Protein 9G18 (pdb70)

B-factor: mean 24.05, std 9.81, range [12.57, 71.11]

GO terms:
  GO:0044010 single-species biofilm formation (P, IDA)

Foldseek 3Di:
DEAEFWAPWKDFCQQFEAFEDAPLQDDPVQVVLLLVLCVLLVHAEYEYEAEVCQQAVDVVRGDCPSVLVVLVVSVVSVHAYEYEYAFDHQVFFPDPPPDPLRRLADGNDLLVVLQVLLVVCLSRVRHQEYEYYAQLLDCSNHPDFRDLVVLLVNLVSNLVSNCVNPVPGAYAYHAHEALQAHPVGDGSVVVNVVVVSVVSQHEYEYANEEQALQHNDPVPSCNLVSLQVSLVVCVVSPHPFYEHEEYFFFQFPDPDDPHDHQHLLRRLQRVVSNCLRVSSHRHSHYYYHHAEAHDPVDPRRSRGRHCAYSSSHGGLNSQLSSLVCVVQPRMWTTDGFADKDCPDPQKYWGWTAHPVRWIKIKMAGQVKAKIWRQPDAWKWKADSSVRDIHIFGDPGTTIGTHHNGIMIITGD

Secondary structure (DSSP, 8-state):
--EEE--SS-EEHHHHEEEEE-GGGS-HHHHHHHHHHHHHTT--EEEEEEEHHHHEEETTEE--HHHHHHHHHHHHTT-EEEEEEES--TTTB---TT-S-GGGS-BS-HHHHHHHHHHHHHH-TT--EEEE-S-TTSGGGS-SS--HHHHHHHHHHHHHHHHHH-TTS-EEEPPEEBTSB-TTS-BHHHHHHHTTGGGG-PBEEEE---SBTTBSBTTB--HHHHHHHHHHHHHHTT-S-EEE----------S-BSBPP-HHHHHHHHHHHHHHHHTTSS-SEEEES-SB---TTS-TGGGG--SB-TTSPBPHHHHHHHHHHHHH-SEEEEE-PPP-BSPPTT-EEEEEE-TTS-EEEEEE-TT-EEEEETT-SEEEEE-TTT--EEEEE-BTBEEEEE-SS-EEEEE-

Organism: Pseudomonas aeruginosa (strain ATCC 15692 / DSM 22644 / CIP 104116 / JCM 14847 / LMG 12228 / 1C / PRS 101 / PAO1) (NCBI:txid208964)

Sequence (412 aa):
EIQVLKAPRAVVWKDFLGVNAQFLWFSPERRYNKQIDRLQDLGLEWVRLDLHWDRLETAEDQYQLASSLDQLVKDLEARQLKSSVVFYLVGSARFITTAPFYSPFQDQYPPRRDPEVFARRMMAMMLSQRYPSVAAWQVWNEPNLIGFWRPKADPEGYAKKLLQASTIALRMVDPEKPVVSSAGMAFFSEMPDGRTMFDALGHLGVESLGTIATYHPYTQLPEGNYPWNLDFVSSHANQINRALRNAGVPAIWSTEWGWSAYKGPKELQDIIGVEGQADYVLLRRLALMSALDYDRIFLFTLSDLDQRASVRDRDYGLLDLDANPKPVYLALQRFLKVTGPKLRPADPPVTEDLPDGSFSIIGWTTREDGRNVWLFWSARGGNVRLLPKLKEATLHDPLSGKVTPLSSGSDGLEVPVKSSLQMLVWE

Nearest PDB structures (foldseek):
  4zn2-assembly4_D  TM=1.001E+00  e=1.963E-92  Pseudomonas aeruginosa PAO1
  8pej-assembly2_G  TM=5.293E-01  e=9.917E-10  Cellvibrio japonicus Ueda107
  7kmn-assembly1_A  TM=4.847E-01  e=3.561E-10  Xanthomonas citri pv. citri str. 306
  5jaw-assembly2_H-3  TM=5.103E-01  e=1.706E-09  Cellvibrio japonicus Ueda107
  6tbh-assembly5_E  TM=4.923E-01  e=1.119E-09  Cellvibrio japonicus Ueda107

Solvent-accessible surface area: 17163 Å² total; per-residue (Å²): 103,78,48,91,10,113,7,75,103,41,7,49,7,100,73,10,1,0,0,1,0,14,0,64,49,22,53,62,151,107,5,43,77,1,0,66,61,0,70,96,15,33,3,26,19,0,1,2,19,2,41,2,48,151,16,2,75,52,104,93,111,71,116,21,83,80,3,45,88,0,10,75,21,4,106,80,53,148,16,89,5,0,1,18,0,4,3,1,0,84,46,10,11,60,14,45,109,188,10,113,90,57,32,48,24,18,12,144,56,41,86,16,0,0,131,22,0,19,58,3,4,127,106,9,100,49,2,29,1,3,0,0,0,4,18,1,2,67,64,24,61,9,51,108,150,12,54,1,91,21,0,13,128,2,0,76,7,0,2,103,18,6,82,152,55,42,98,153,33,59,3,0,8,0,0,0,3,94,11,0,73,10,106,87,67,108,32,0,31,90,9,11,36,166,79,26,19,78,102,24,31,11,13,7,0,0,0,0,48,14,42,36,0,6,0,65,120,91,207,73,42,56,1,16,73,44,0,47,96,17,2,144,58,14,72,133,46,54,23,78,14,0,8,0,0,14,1,3,2,0,10,2,195,17,116,120,77,134,17,57,76,38,23,62,104,14,3,1,21,30,2,0,26,0,1,0,0,0,1,3,10,32,4,50,39,0,0,5,27,0,0,1,15,9,53,148,157,8,58,69,37,50,56,40,11,0,0,0,46,69,102,3,50,39,14,42,0,3,71,1,2,67,79,0,16,173,17,0,21,92,68,0,98,42,15,88,34,8,94,43,82,125,25,20,114,26,0,3,3,0,1,1,28,43,97,75,44,92,21,0,0,0,0,2,0,93,82,15,44,78,2,81,0,31,99,17,70,114,9,39,10,34,17,2,44,74,33,136,85,37,108,27,80,24,120,105,11,4,127,0,52,7,87,57,14,1,2,0,0,14,40,149

Radius of gyration: 22.0 Å; Cα contacts (8 Å, |Δi|>4): 954; chains: 1; bounding box: 44×43×74 Å

InterPro domains:
  IPR017853 Glycoside hydrolase superfamily [SSF51445] (43-358)
  IPR051923 Glycosyl Hydrolase Family 39 [PTHR12631] (12-401)

Structure (mmCIF, N/CA/C/O backbone):
data_9G18
#
_entry.id   9G18
#
_cell.length_a   97.604
_cell.length_b   97.604
_cell.length_c   119.852
_cell.angle_alpha   90
_cell.angle_beta   90
_cell.angle_gamma   120
#
_symmetry.space_group_name_H-M   'P 65'
#
loop_
_entity.id
_entity.type
_entity.pdbx_description
1 polymer PslG
2 branched alpha-D-mannopyranose-(1-2)-beta-D-mannopyranose-(1-3)-beta-D-mannopyranose-(1-3)-alpha-L-rhamnopyranose-(1-3)-1-DEOXYNOJIRIMYCIN
3 non-polymer GLYCEROL
4 non-polymer 'CHLORIDE ION'
5 water water
#
loop_
_atom_site.group_PDB
_atom_site.id
_atom_site.type_symbol
_atom_site.label_atom_id
_atom_site.label_alt_id
_atom_site.label_comp_id
_atom_site.label_asym_id
_atom_site.label_entity_id
_atom_site.label_seq_id
_atom_site.pdbx_PDB_ins_code
_atom_site.Cartn_x
_atom_site.Cartn_y
_atom_site.Cartn_z
_atom_site.occupancy
_atom_site.B_iso_or_equiv
_atom_site.auth_seq_id
_atom_site.auth_comp_id
_atom_site.auth_asym_id
_atom_site.auth_atom_id
_atom_site.pdbx_PDB_model_num
ATOM 1 N N . GLU A 1 5 ? 3.28 26.497 -10.262 1 49.643 31 GLU A N 1
ATOM 2 C CA . GLU A 1 5 ? 2.493 25.833 -9.168 1 39.685 31 GLU A CA 1
ATOM 3 C C . GLU A 1 5 ? 1.04 26.317 -9.152 1 35.952 31 GLU A C 1
ATOM 4 O O . GLU A 1 5 ? 0.685 27.26 -8.421 1 42.245 31 GLU A O 1
ATOM 6 N N . ILE A 1 6 ? 0.147 25.613 -9.855 1 24.525 32 ILE A N 1
ATOM 7 C CA . ILE A 1 6 ? -1.233 26.103 -9.989 1 21.278 32 ILE A CA 1
ATOM 8 C C . ILE A 1 6 ? -2.07 25.566 -8.832 1 20.214 32 ILE A C 1
ATOM 9 O O . ILE A 1 6 ? -1.92 24.391 -8.458 1 22.767 32 ILE A O 1
ATOM 14 N N . GLN A 1 7 ? -2.935 26.424 -8.262 1 18.59 33 GLN A N 1
ATOM 15 C CA . GLN A 1 7 ? -3.777 25.994 -7.147 1 17.726 33 GLN A CA 1
ATOM 16 C C . GLN A 1 7 ? -5.216 25.947 -7.661 1 18.731 33 GLN A C 1
ATOM 17 O O . GLN A 1 7 ? -5.798 26.988 -7.978 1 19.188 33 GLN A O 1
ATOM 23 N N . VAL A 1 8 ? -5.779 24.746 -7.79 1 18.156 34 VAL A N 1
ATOM 24 C CA . VAL A 1 8 ? -7.172 24.536 -8.199 1 16.612 34 VAL A CA 1
ATOM 25 C C . VAL A 1 8 ? -7.962 24.264 -6.92 1 16.502 34 VAL A C 1
ATOM 26 O O . VAL A 1 8 ? -7.511 23.456 -6.098 1 18.021 34 VAL A O 1
ATOM 30 N N . LEU A 1 9 ? -9.113 24.945 -6.748 1 16.501 35 LEU A N 1
ATOM 31 C CA . LEU A 1 9 ? -9.992 24.665 -5.609 1 15.474 35 LEU A CA 1
ATOM 32 C C . LEU A 1 9 ? -11.341 24.213 -6.13 1 17.063 35 LEU A C 1
ATOM 33 O O . LEU A 1 9 ? -11.812 24.745 -7.126 1 17.864 35 LEU A O 1
ATOM 38 N N . LYS A 1 10 ? -11.95 23.258 -5.448 1 17.346 36 LYS A N 1
ATOM 39 C CA . LYS A 1 10 ? -13.335 22.895 -5.695 1 16.223 36 LYS A CA 1
ATOM 40 C C . LYS A 1 10 ? -14.017 22.847 -4.322 1 15.407 36 LYS A C 1
ATOM 41 O O . LYS A 1 10 ? -13.539 22.136 -3.427 1 18.513 36 LYS A O 1
ATOM 47 N N . ALA A 1 11 ? -15.127 23.586 -4.174 1 14.966 37 ALA A N 1
ATOM 48 C CA . ALA A 1 11 ? -15.757 23.683 -2.858 1 14.497 37 ALA A CA 1
ATOM 49 C C . ALA A 1 11 ? -16.362 22.32 -2.487 1 16.051 37 ALA A C 1
ATOM 50 O O . ALA A 1 11 ? -16.751 21.486 -3.355 1 16.17 37 ALA A O 1
ATOM 52 N N . PRO A 1 12 ? -16.478 22.066 -1.158 1 15.739 38 PRO A N 1
ATOM 53 C CA . PRO A 1 12 ? -17.066 20.806 -0.695 1 15.799 38 PRO A CA 1
ATOM 54 C C . PRO A 1 12 ? -18.575 20.727 -0.823 1 16.572 38 PRO A C 1
ATOM 55 O O . PRO A 1 12 ? -19.143 19.637 -0.635 1 18.267 38 PRO A O 1
ATOM 59 N N . ARG A 1 13 ? -19.225 21.878 -1.033 1 14.971 39 ARG A N 1
ATOM 60 C CA . ARG A 1 13 ? -20.695 21.929 -1.02 1 15.183 39 ARG A CA 1
ATOM 61 C C . ARG A 1 13 ? -21.113 23.244 -1.69 1 14.782 39 ARG A C 1
ATOM 62 O O . ARG A 1 13 ? -20.288 24.144 -1.948 1 15.847 39 ARG A O 1
ATOM 70 N N . ALA A 1 14 ? -22.416 23.366 -1.928 1 15.112 40 ALA A N 1
ATOM 71 C CA . ALA A 1 14 ? -22.934 24.591 -2.523 1 15.621 40 ALA A CA 1
ATOM 72 C C . ALA A 1 14 ? -22.805 25.742 -1.515 1 15.246 40 ALA A C 1
ATOM 73 O O . ALA A 1 14 ? -22.909 25.522 -0.298 1 16.209 40 ALA A O 1
ATOM 75 N N . VAL A 1 15 ? -22.668 26.954 -2.05 1 14.654 41 VAL A N 1
ATOM 76 C CA . VAL A 1 15 ? -22.612 28.188 -1.267 1 14.323 41 VAL A CA 1
ATOM 77 C C . VAL A 1 15 ? -23.786 29.072 -1.637 1 15.998 41 VAL A C 1
ATOM 78 O O . VAL A 1 15 ? -23.985 29.375 -2.813 1 16.896 41 VAL A O 1
ATOM 82 N N . VAL A 1 16 ? -24.574 29.433 -0.622 1 15.351 42 VAL A N 1
ATOM 83 C CA . VAL A 1 16 ? -25.671 30.387 -0.778 1 15.654 42 VAL A CA 1
ATOM 84 C C . VAL A 1 16 ? -25.192 31.652 -0.076 1 15.78 42 VAL A C 1
ATOM 85 O O . VAL A 1 16 ? -24.992 31.615 1.174 1 16.126 42 VAL A O 1
ATOM 89 N N . TRP A 1 17 ? -24.91 32.718 -0.841 1 15.291 43 TRP A N 1
ATOM 90 C CA . TRP A 1 17 ? -24.246 33.865 -0.215 1 14.824 43 TRP A CA 1
ATOM 91 C C . TRP A 1 17 ? -24.967 34.396 1.029 1 15.511 43 TRP A C 1
ATOM 92 O O . TRP A 1 17 ? -24.319 34.793 2.022 1 15.722 43 TRP A O 1
ATOM 103 N N . LYS A 1 18 ? -26.304 34.427 0.961 1 15.019 44 LYS A N 1
ATOM 104 C CA . LYS A 1 18 ? -27.068 35.019 2.071 1 15.432 44 LYS A CA 1
ATOM 105 C C . LYS A 1 18 ? -26.799 34.215 3.36 1 16.595 44 LYS A C 1
ATOM 106 O O . LYS A 1 18 ? -26.836 34.788 4.47 1 18.341 44 LYS A O 1
ATOM 112 N N . ASP A 1 19 ? -26.561 32.886 3.222 1 15.761 45 ASP A N 1
ATOM 113 C CA . ASP A 1 19 ? -26.283 32.038 4.373 1 15.741 45 ASP A CA 1
ATOM 114 C C . ASP A 1 19 ? -24.815 32.016 4.754 1 16.239 45 ASP A C 1
ATOM 115 O O . ASP A 1 19 ? -24.492 31.822 5.942 1 17.701 45 ASP A O 1
ATOM 120 N N . PHE A 1 20 ? -23.922 32.223 3.77 1 15.692 46 PHE A N 1
ATOM 121 C CA . PHE A 1 20 ? -22.505 31.933 3.971 1 15.414 46 PHE A CA 1
ATOM 122 C C . PHE A 1 20 ? -21.676 33.18 4.298 1 15.363 46 PHE A C 1
ATOM 123 O O . PHE A 1 20 ? -20.698 33.064 5.057 1 15.699 46 PHE A O 1
ATOM 131 N N . LEU A 1 21 ? -21.973 34.328 3.663 1 15.606 47 LEU A N 1
ATOM 132 C CA . LEU A 1 21 ? -21.088 35.493 3.727 1 15.355 47 LEU A CA 1
ATOM 133 C C . LEU A 1 21 ? -21.763 36.561 4.58 1 16.204 47 LEU A C 1
ATOM 134 O O . LEU A 1 21 ? -22.755 37.157 4.16 1 16.495 47 LEU A O 1
ATOM 139 N N . GLY A 1 22 ? -21.264 36.733 5.822 1 14.82 48 GLY A N 1
ATOM 140 C CA . GLY A 1 22 ? -21.716 37.832 6.67 1 15.471 48 GLY A CA 1
ATOM 141 C C . GLY A 1 22 ? -20.668 38.953 6.697 1 15.87 48 GLY A C 1
ATOM 142 O O . GLY A 1 22 ? -19.599 38.873 6.08 1 14.969 48 GLY A O 1
ATOM 143 N N . VAL A 1 23 ? -20.975 40.008 7.471 1 14.613 49 VAL A N 1
ATOM 144 C CA . VAL A 1 23 ? -20.017 41.09 7.664 1 14.744 49 VAL A CA 1
ATOM 145 C C . VAL A 1 23 ? -19.944 41.375 9.168 1 16.168 49 VAL A C 1
ATOM 146 O O . VAL A 1 23 ? -20.944 41.26 9.887 1 17.206 49 VAL A O 1
ATOM 150 N N . ASN A 1 24 ? -18.745 41.755 9.625 1 15.141 50 ASN A N 1
ATOM 151 C CA . ASN A 1 24 ? -18.633 42.38 10.935 1 14.346 50 ASN A CA 1
ATOM 152 C C . ASN A 1 24 ? -19.295 43.761 10.861 1 16.949 50 ASN A C 1
ATOM 153 O O . ASN A 1 24 ? -19.421 44.371 9.771 1 16.556 50 ASN A O 1
ATOM 158 N N . ALA A 1 25 ? -19.74 44.25 12.031 1 17.299 51 ALA A N 1
ATOM 159 C CA . ALA A 1 25 ? -20.409 45.546 12.086 1 17.435 51 ALA A CA 1
ATOM 160 C C . ALA A 1 25 ? -20.16 46.193 13.43 1 20.406 51 ALA A C 1
ATOM 161 O O . ALA A 1 25 ? -20.113 45.485 14.459 1 25.957 51 ALA A O 1
ATOM 163 N N . GLN A 1 26 ? -20.027 47.522 13.412 1 17.298 52 GLN A N 1
ATOM 164 C CA . GLN A 1 26 ? -19.749 48.274 14.638 1 18.065 52 GLN A CA 1
ATOM 165 C C . GLN A 1 26 ? -20.906 49.247 14.877 1 18.557 52 GLN A C 1
ATOM 166 O O . GLN A 1 26 ? -20.717 50.459 15.075 1 20.345 52 GLN A O 1
ATOM 172 N N . PHE A 1 27 ? -22.136 48.731 14.796 1 19.842 53 PHE A N 1
ATOM 173 C CA . PHE A 1 27 ? -23.3 49.624 14.779 1 19.262 53 PHE A CA 1
ATOM 174 C C . PHE A 1 27 ? -23.409 50.483 16.038 1 21.781 53 PHE A C 1
ATOM 175 O O . PHE A 1 27 ? -23.908 51.593 15.916 1 23.825 53 PHE A O 1
ATOM 183 N N . LEU A 1 28 ? -22.921 50.021 17.189 1 21.495 54 LEU A N 1
ATOM 184 C CA . LEU A 1 28 ? -23.005 50.831 18.419 1 24.718 54 LEU A CA 1
ATOM 185 C C . LEU A 1 28 ? -22.113 52.077 18.346 1 24.071 54 LEU A C 1
ATOM 186 O O . LEU A 1 28 ? -22.197 52.966 19.224 1 26.758 54 LEU A O 1
ATOM 191 N N . TRP A 1 29 ? -21.232 52.169 17.338 1 22.534 55 TRP A N 1
ATOM 192 C CA . TRP A 1 29 ? -20.44 53.377 17.161 1 23.269 55 TRP A CA 1
ATOM 193 C C . TRP A 1 29 ? -21.231 54.461 16.447 1 24.892 55 TRP A C 1
ATOM 194 O O . TRP A 1 29 ? -20.677 55.541 16.206 1 25.872 55 TRP A O 1
ATOM 205 N N . PHE A 1 30 ? -22.46 54.152 15.991 1 25.207 56 PHE A N 1
ATOM 206 C CA . PHE A 1 30 ? -23.142 55.06 15.066 1 23.625 56 PHE A CA 1
ATOM 207 C C . PHE A 1 30 ? -24.565 55.335 15.553 1 23.263 56 PHE A C 1
ATOM 208 O O . PHE A 1 30 ? -25.146 54.515 16.264 1 24.13 56 PHE A O 1
ATOM 216 N N . SER A 1 31 ? -25.139 56.475 15.106 1 24.684 57 SER A N 1
ATOM 217 C CA . SER A 1 31 ? -26.559 56.734 15.31 1 25.653 57 SER A CA 1
ATOM 218 C C . SER A 1 31 ? -27.395 55.691 14.57 1 25.079 57 SER A C 1
ATOM 219 O O . SER A 1 31 ? -26.939 55.141 13.55 1 25.035 57 SER A O 1
ATOM 222 N N . PRO A 1 32 ? -28.633 55.4 15.029 1 24.87 58 PRO A N 1
ATOM 223 C CA . PRO A 1 32 ? -29.552 54.542 14.269 1 25.196 58 PRO A CA 1
ATOM 224 C C . PRO A 1 32 ? -29.752 55.01 12.83 1 23.96 58 PRO A C 1
ATOM 225 O O . PRO A 1 32 ? -29.813 54.189 11.914 1 24.757 58 PRO A O 1
ATOM 229 N N . GLU A 1 33 ? -29.844 56.32 12.614 1 26.006 59 GLU A N 1
ATOM 230 C CA . GLU A 1 33 ? -29.999 56.763 11.234 1 25.198 59 GLU A CA 1
ATOM 231 C C . GLU A 1 33 ? -28.834 56.243 10.383 1 27.251 59 GLU A C 1
ATOM 232 O O . GLU A 1 33 ? -29.03 55.719 9.258 1 27.11 59 GLU A O 1
ATOM 238 N N A ARG A 1 34 ? -27.618 56.385 10.916 0.5 24.294 60 ARG A N 1
ATOM 239 N N B ARG A 1 34 ? -27.608 56.39 10.902 0.5 25.703 60 ARG A N 1
ATOM 240 C CA A ARG A 1 34 ? -26.436 56.005 10.154 0.5 23.84 60 ARG A CA 1
ATOM 241 C CA B ARG A 1 34 ? -26.428 56.006 10.131 0.5 25.687 60 ARG A CA 1
ATOM 242 C C A ARG A 1 34 ? -26.358 54.49 9.997 0.5 23.423 60 ARG A C 1
ATOM 243 C C B ARG A 1 34 ? -26.358 54.488 9.991 0.5 24.348 60 ARG A C 1
ATOM 244 O O A ARG A 1 34 ? -26.054 54.005 8.907 0.5 23.173 60 ARG A O 1
ATOM 245 O O B ARG A 1 34 ? -26.064 53.997 8.902 0.5 23.877 60 ARG A O 1
ATOM 260 N N . TYR A 1 35 ? -26.586 53.736 11.084 1 22.08 61 TYR A N 1
ATOM 261 C CA . TYR A 1 35 ? -26.456 52.283 10.965 1 21.233 61 TYR A CA 1
ATOM 262 C C . TYR A 1 35 ? -27.58 51.696 10.104 1 21.121 61 TYR A C 1
ATOM 263 O O . TYR A 1 35 ? -27.379 50.684 9.43 1 22.121 61 TYR A O 1
ATOM 272 N N . ASN A 1 36 ? -28.765 52.321 10.091 1 20.973 62 ASN A N 1
ATOM 273 C CA . ASN A 1 36 ? -29.804 51.812 9.195 1 22.129 62 ASN A CA 1
ATOM 274 C C . ASN A 1 36 ? -29.395 52 7.735 1 20.618 62 ASN A C 1
ATOM 275 O O . ASN A 1 36 ? -29.792 51.175 6.893 1 22.313 62 ASN A O 1
ATOM 280 N N . LYS A 1 37 ? -28.643 53.07 7.442 1 21.17 63 LYS A N 1
ATOM 281 C CA . LYS A 1 37 ? -28.168 53.246 6.072 1 21.806 63 LYS A CA 1
ATOM 282 C C . LYS A 1 37 ? -27.112 52.199 5.731 1 21.823 63 LYS A C 1
ATOM 283 O O . LYS A 1 37 ? -27.113 51.647 4.629 1 21.8 63 LYS A O 1
ATOM 289 N N . GLN A 1 38 ? -26.263 51.844 6.696 1 21.433 64 GLN A N 1
ATOM 290 C CA . GLN A 1 38 ? -25.308 50.751 6.476 1 20.296 64 GLN A CA 1
ATOM 291 C C . GLN A 1 38 ? -26.064 49.459 6.182 1 20.638 64 GLN A C 1
ATOM 292 O O . GLN A 1 38 ? -25.65 48.676 5.319 1 20.044 64 GLN A O 1
ATOM 298 N N . ILE A 1 39 ? -27.155 49.216 6.924 1 20.359 65 ILE A N 1
ATOM 299 C CA . ILE A 1 39 ? -27.921 47.989 6.72 1 19.252 65 ILE A CA 1
ATOM 300 C C . ILE A 1 39 ? -28.566 48.004 5.33 1 21.47 65 ILE A C 1
ATOM 301 O O . ILE A 1 39 ? -28.633 46.947 4.677 1 20.148 65 ILE A O 1
ATOM 306 N N . ASP A 1 40 ? -29.073 49.169 4.885 1 20.116 66 ASP A N 1
ATOM 307 C CA . ASP A 1 40 ? -29.6 49.235 3.515 1 21.03 66 ASP A CA 1
ATOM 308 C C . ASP A 1 40 ? -28.552 48.723 2.523 1 21.081 66 ASP A C 1
ATOM 309 O O . ASP A 1 40 ? -28.845 47.949 1.613 1 20.472 66 ASP A O 1
ATOM 314 N N . ARG A 1 41 ? -27.316 49.202 2.66 1 19.558 67 ARG A N 1
ATOM 315 C CA . ARG A 1 41 ? -26.261 48.803 1.726 1 20.314 67 ARG A CA 1
ATOM 316 C C . ARG A 1 41 ? -25.954 47.309 1.86 1 19.095 67 ARG A C 1
ATOM 317 O O . ARG A 1 41 ? -25.646 46.661 0.851 1 18.575 67 ARG A O 1
ATOM 325 N N . LEU A 1 42 ? -25.999 46.76 3.091 1 17.504 68 LEU A N 1
ATOM 326 C CA . LEU A 1 42 ? -25.754 45.324 3.237 1 17.652 68 LEU A CA 1
ATOM 327 C C . LEU A 1 42 ? -26.853 44.521 2.536 1 18.067 68 LEU A C 1
ATOM 328 O O . LEU A 1 42 ? -26.594 43.523 1.848 1 19.006 68 LEU A O 1
ATOM 333 N N . GLN A 1 43 ? -28.122 44.908 2.75 1 17.929 69 GLN A N 1
ATOM 334 C CA . GLN A 1 43 ? -29.229 44.186 2.116 1 19.133 69 GLN A CA 1
ATOM 335 C C . GLN A 1 43 ? -29.177 44.259 0.579 1 19.054 69 GLN A C 1
ATOM 336 O O . GLN A 1 43 ? -29.585 43.294 -0.107 1 21.074 69 GLN A O 1
ATOM 342 N N . ASP A 1 44 ? -28.67 45.369 0.062 1 19.35 70 ASP A N 1
ATOM 343 C CA . ASP A 1 44 ? -28.534 45.527 -1.387 1 18.99 70 ASP A CA 1
ATOM 344 C C . ASP A 1 44 ? -27.569 44.495 -1.982 1 20.74 70 ASP A C 1
ATOM 345 O O . ASP A 1 44 ? -27.69 44.196 -3.17 1 22.778 70 ASP A O 1
ATOM 350 N N . LEU A 1 45 ? -26.652 43.93 -1.17 1 19.386 71 LEU A N 1
ATOM 351 C CA . LEU A 1 45 ? -25.738 42.857 -1.563 1 17.658 71 LEU A CA 1
ATOM 352 C C . LEU A 1 45 ? -26.409 41.488 -1.471 1 18.288 71 LEU A C 1
ATOM 353 O O . LEU A 1 45 ? -25.789 40.482 -1.858 1 20.488 71 LEU A O 1
ATOM 358 N N . GLY A 1 46 ? -27.611 41.403 -0.876 1 17.799 72 GLY A N 1
ATOM 359 C CA . GLY A 1 46 ? -28.265 40.102 -0.711 1 18.792 72 GLY A CA 1
ATOM 360 C C . GLY A 1 46 ? -27.745 39.35 0.51 1 16.83 72 GLY A C 1
ATOM 361 O O . GLY A 1 46 ? -27.911 38.124 0.579 1 18.407 72 GLY A O 1
ATOM 362 N N . LEU A 1 47 ? -27.174 40.097 1.488 1 16.695 73 LEU A N 1
ATOM 363 C CA . LEU A 1 47 ? -26.585 39.473 2.672 1 16.294 73 LEU A CA 1
ATOM 364 C C . LEU A 1 47 ? -27.41 39.839 3.898 1 16.845 73 LEU A C 1
ATOM 365 O O . LEU A 1 47 ? -28.16 40.824 3.884 1 18.599 73 LEU A O 1
ATOM 370 N N . GLU A 1 48 ? -27.269 39.037 4.96 1 16.596 74 GLU A N 1
ATOM 371 C CA . GLU A 1 48 ? -28.091 39.278 6.156 1 17.672 74 GLU A CA 1
ATOM 372 C C . GLU A 1 48 ? -27.367 38.944 7.458 1 17.979 74 GLU A C 1
ATOM 373 O O . GLU A 1 48 ? -27.879 39.308 8.513 1 18.416 74 GLU A O 1
ATOM 379 N N . TRP A 1 49 ? -26.182 38.294 7.428 1 16.65 75 TRP A N 1
ATOM 380 C CA . TRP A 1 49 ? -25.501 37.945 8.68 1 15.858 75 TRP A CA 1
ATOM 381 C C . TRP A 1 49 ? -24.559 39.07 9.113 1 16.24 75 TRP A C 1
ATOM 382 O O . TRP A 1 49 ? -23.784 39.605 8.316 1 16.69 75 TRP A O 1
ATOM 393 N N . VAL A 1 50 ? -24.621 39.428 10.421 1 16.22 76 VAL A N 1
ATOM 394 C CA . VAL A 1 50 ? -23.722 40.434 10.995 1 15.29 76 VAL A CA 1
ATOM 395 C C . VAL A 1 50 ? -23.114 39.886 12.28 1 15.512 76 VAL A C 1
ATOM 396 O O . VAL A 1 50 ? -23.746 39.116 13.014 1 16.293 76 VAL A O 1
ATOM 400 N N . ARG A 1 51 ? -21.859 40.312 12.527 1 15.61 77 ARG A N 1
ATOM 401 C CA . ARG A 1 51 ? -21.188 39.996 13.787 1 14.975 77 ARG A CA 1
ATOM 402 C C . ARG A 1 51 ? -20.819 41.301 14.466 1 15.078 77 ARG A C 1
ATOM 403 O O . ARG A 1 51 ? -20.199 42.17 13.834 1 15.909 77 ARG A O 1
ATOM 411 N N . LEU A 1 52 ? -21.21 41.403 15.755 1 15.503 78 LEU A N 1
ATOM 412 C CA . LEU A 1 52 ? -21.07 42.665 16.492 1 15.698 78 LEU A CA 1
ATOM 413 C C . LEU A 1 52 ? -20.239 42.441 17.754 1 15.79 78 LEU A C 1
ATOM 414 O O . LEU A 1 52 ? -20.396 41.427 18.436 1 16.918 78 LEU A O 1
ATOM 419 N N . ASP A 1 53 ? -19.395 43.452 18.046 1 16.705 79 ASP A N 1
ATOM 420 C CA . ASP A 1 53 ? -18.569 43.388 19.255 1 17.547 79 ASP A CA 1
ATOM 421 C C . ASP A 1 53 ? -19.251 44.068 20.442 1 17.32 79 ASP A C 1
ATOM 422 O O . ASP A 1 53 ? -19.754 45.187 20.332 1 19.298 79 ASP A O 1
ATOM 427 N N . LEU A 1 54 ? -19.196 43.406 21.613 1 15.894 80 LEU A N 1
ATOM 428 C CA . LEU A 1 54 ? -19.609 44.007 22.89 1 16.474 80 LEU A CA 1
ATOM 429 C C . LEU A 1 54 ? -18.43 43.951 23.866 1 17.533 80 LEU A C 1
ATOM 430 O O . LEU A 1 54 ? -17.673 42.965 23.921 1 16.76 80 LEU A O 1
ATOM 435 N N . HIS A 1 55 ? -18.243 45.065 24.575 1 17.554 81 HIS A N 1
ATOM 436 C CA . HIS A 1 55 ? -17.137 45.2 25.519 1 17.513 81 HIS A CA 1
ATOM 437 C C . HIS A 1 55 ? -17.751 45.283 26.912 1 17.816 81 HIS A C 1
ATOM 438 O O . HIS A 1 55 ? -18.474 46.245 27.181 1 18.103 81 HIS A O 1
ATOM 445 N N . TRP A 1 56 ? -17.465 44.283 27.756 1 16.52 82 TRP A N 1
ATOM 446 C CA . TRP A 1 56 ? -18.095 44.213 29.078 1 18.09 82 TRP A CA 1
ATOM 447 C C . TRP A 1 56 ? -17.915 45.518 29.874 1 18.48 82 TRP A C 1
ATOM 448 O O . TRP A 1 56 ? -18.884 45.975 30.512 1 19.439 82 TRP A O 1
ATOM 459 N N . ASP A 1 57 ? -16.73 46.162 29.791 1 19.43 83 ASP A N 1
ATOM 460 C CA . ASP A 1 57 ? -16.485 47.345 30.622 1 18.728 83 ASP A CA 1
ATOM 461 C C . ASP A 1 57 ? -17.264 48.561 30.124 1 19.906 83 ASP A C 1
ATOM 462 O O . ASP A 1 57 ? -17.279 49.598 30.805 1 22.594 83 ASP A O 1
ATOM 467 N N . ARG A 1 58 ? -17.903 48.455 28.951 1 18.875 84 ARG A N 1
ATOM 468 C CA . ARG A 1 58 ? -18.789 49.515 28.456 1 18.581 84 ARG A CA 1
ATOM 469 C C . ARG A 1 58 ? -20.254 49.225 28.824 1 19.85 84 ARG A C 1
ATOM 470 O O . ARG A 1 58 ? -21.048 50.162 28.939 1 22.991 84 ARG A O 1
ATOM 478 N N . LEU A 1 59 ? -20.614 47.938 28.923 1 17.933 85 LEU A N 1
ATOM 479 C CA . LEU A 1 59 ? -21.966 47.473 29.239 1 18.224 85 LEU A CA 1
ATOM 480 C C . LEU A 1 59 ? -22.262 47.543 30.73 1 17.929 85 LEU A C 1
ATOM 481 O O . LEU A 1 59 ? -23.412 47.831 31.124 1 19.918 85 LEU A O 1
ATOM 486 N N . GLU A 1 60 ? -21.255 47.218 31.551 1 18.137 86 GLU A N 1
ATOM 487 C CA . GLU A 1 60 ? -21.444 47.168 33.003 1 16.597 86 GLU A CA 1
ATOM 488 C C . GLU A 1 60 ? -20.337 48.04 33.578 1 18.127 86 GLU A C 1
ATOM 489 O O . GLU A 1 60 ? -19.172 47.641 33.592 1 18.327 86 GLU A O 1
ATOM 495 N N . THR A 1 61 ? -20.715 49.256 33.973 1 18.97 87 THR A N 1
ATOM 496 C CA . THR A 1 61 ? -19.743 50.29 34.298 1 20.576 87 THR A CA 1
ATOM 497 C C . THR A 1 61 ? -19.351 50.296 35.769 1 21.647 87 THR A C 1
ATOM 498 O O . THR A 1 61 ? -18.407 51.022 36.165 1 23.132 87 THR A O 1
ATOM 502 N N . ALA A 1 62 ? -20.151 49.593 36.572 1 20.378 88 ALA A N 1
ATOM 503 C CA . ALA A 1 62 ? -19.838 49.286 37.96 1 20.123 88 ALA A CA 1
ATOM 504 C C . ALA A 1 62 ? -20.591 47.994 38.26 1 19.267 88 ALA A C 1
ATOM 505 O O . ALA A 1 62 ? -21.454 47.603 37.465 1 19.473 88 ALA A O 1
ATOM 507 N N . GLU A 1 63 ? -20.252 47.306 39.355 1 20.085 89 GLU A N 1
ATOM 508 C CA . GLU A 1 63 ? -20.889 46.009 39.603 1 19.789 89 GLU A CA 1
ATOM 509 C C . GLU A 1 63 ? -22.418 46.162 39.611 1 20.451 89 GLU A C 1
ATOM 510 O O . GLU A 1 63 ? -22.956 46.959 40.392 1 21.348 89 GLU A O 1
ATOM 516 N N . ASP A 1 64 ? -23.111 45.355 38.766 1 18.754 90 ASP A N 1
ATOM 517 C CA . ASP A 1 64 ? -24.568 45.369 38.635 1 17.922 90 ASP A CA 1
ATOM 518 C C . ASP A 1 64 ? -25.152 46.691 38.159 1 20.093 90 ASP A C 1
ATOM 519 O O . ASP A 1 64 ? -26.371 46.891 38.318 1 23.844 90 ASP A O 1
ATOM 524 N N . GLN A 1 65 ? -24.331 47.557 37.535 1 17.441 91 GLN A N 1
ATOM 525 C CA . GLN A 1 65 ? -24.825 48.836 37.028 1 16.866 91 GLN A CA 1
ATOM 526 C C . GLN A 1 65 ? -24.53 48.873 35.525 1 18.467 91 GLN A C 1
ATOM 527 O O . GLN A 1 65 ? -23.372 48.791 35.127 1 18.701 91 GLN A O 1
ATOM 533 N N . TYR A 1 66 ? -25.576 48.955 34.706 1 17.367 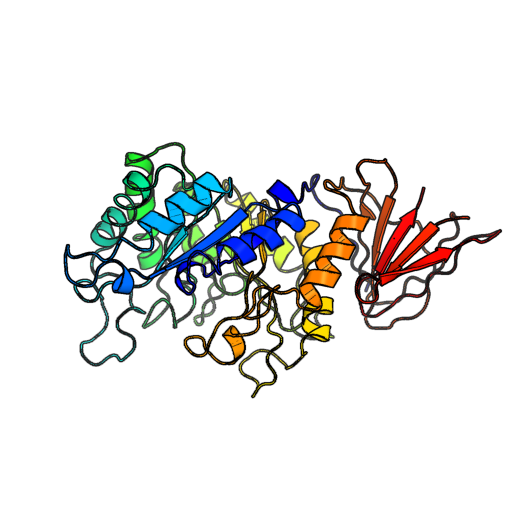92 TYR A N 1
ATOM 534 C CA . TYR A 1 66 ? -25.443 48.724 33.263 1 16.834 92 TYR A CA 1
ATOM 535 C C . TYR A 1 66 ? -25.856 49.916 32.417 1 17.514 92 TYR A C 1
ATOM 536 O O . TYR A 1 66 ? -26.53 50.847 32.893 1 19.252 92 TYR A O 1
ATOM 545 N N . GLN A 1 67 ? -25.363 49.894 31.163 1 18.572 93 GLN A N 1
ATOM 546 C CA . GLN A 1 67 ? -25.671 50.897 30.148 1 18.597 93 GLN A CA 1
ATOM 547 C C . GLN A 1 67 ? -26.198 50.107 28.958 1 19.36 93 GLN A C 1
ATOM 548 O O . GLN A 1 67 ? -25.417 49.748 28.068 1 21.883 93 GLN A O 1
ATOM 554 N N . LEU A 1 68 ? -27.514 49.821 28.944 1 18.402 94 LEU A N 1
ATOM 555 C CA . LEU A 1 68 ? -28.089 48.923 27.951 1 19.624 94 LEU A CA 1
ATOM 556 C C . LEU A 1 68 ? -28.975 49.633 26.932 1 21.176 94 LEU A C 1
ATOM 557 O O . LEU A 1 68 ? -29.438 48.961 26.005 1 21.807 94 LEU A O 1
ATOM 562 N N . ALA A 1 69 ? -29.262 50.93 27.082 1 21.092 95 ALA A N 1
ATOM 563 C CA . ALA A 1 69 ? -30.276 51.542 26.203 1 22.843 95 ALA A CA 1
ATOM 564 C C . ALA A 1 69 ? -29.926 51.442 24.701 1 22.252 95 ALA A C 1
ATOM 565 O O . ALA A 1 69 ? -30.796 51.107 23.864 1 22.347 95 ALA A O 1
ATOM 567 N N A SER A 1 70 ? -28.655 51.697 24.36 0.5 22.601 96 SER A N 1
ATOM 568 N N B SER A 1 70 ? -28.665 51.745 24.356 0.5 23.032 96 SER A N 1
ATOM 569 C CA A SER A 1 70 ? -28.261 51.724 22.954 0.5 21.227 96 SER A CA 1
ATOM 570 C CA B SER A 1 70 ? -28.297 51.732 22.943 0.5 22.209 96 SER A CA 1
ATOM 571 C C A SER A 1 70 ? -28.269 50.316 22.363 0.5 21.341 96 SER A C 1
ATOM 572 C C B SER A 1 70 ? -28.383 50.304 22.402 0.5 21.778 96 SER A C 1
ATOM 573 O O A SER A 1 70 ? -28.578 50.118 21.176 0.5 20.798 96 SER A O 1
ATOM 574 O O B SER A 1 70 ? -28.876 50.077 21.287 0.5 21.149 96 SER A O 1
ATOM 579 N N . LEU A 1 71 ? -27.892 49.346 23.196 1 19.222 97 LEU A N 1
ATOM 580 C CA . LEU A 1 71 ? -27.904 47.957 22.757 1 18.512 97 LEU A CA 1
ATOM 581 C C . LEU A 1 71 ? -29.354 47.461 22.624 1 19.855 97 LEU A C 1
ATOM 582 O O . LEU A 1 71 ? -29.71 46.751 21.669 1 19.803 97 LEU A O 1
ATOM 587 N N . ASP A 1 72 ? -30.218 47.859 23.566 1 19.437 98 ASP A N 1
ATOM 588 C CA . ASP A 1 72 ? -31.632 47.484 23.47 1 20.11 98 ASP A CA 1
ATOM 589 C C . ASP A 1 72 ? -32.214 47.962 22.133 1 21.518 98 ASP A C 1
ATOM 590 O O . ASP A 1 72 ? -32.923 47.193 21.465 1 23.275 98 ASP A O 1
ATOM 595 N N . GLN A 1 73 ? -31.942 49.224 21.777 1 20.263 99 GLN A N 1
ATOM 596 C CA . GLN A 1 73 ? -32.477 49.788 20.539 1 23.208 99 GLN A CA 1
ATOM 597 C C . GLN A 1 73 ? -31.845 49.083 19.329 1 22.382 99 GLN A C 1
ATOM 598 O O . GLN A 1 73 ? -32.544 48.745 18.371 1 22.544 99 GLN A O 1
ATOM 604 N N . LEU A 1 74 ? -30.536 48.777 19.4 1 21.157 100 LEU A N 1
ATOM 605 C CA . LEU A 1 74 ? -29.865 48.111 18.275 1 20.08 100 LEU A CA 1
ATOM 606 C C . LEU A 1 74 ? -30.491 46.731 18.029 1 20.507 100 LEU A C 1
ATOM 607 O O . LEU A 1 74 ? -30.803 46.364 16.882 1 20.769 100 LEU A O 1
ATOM 612 N N . VAL A 1 75 ? -30.693 45.937 19.085 1 19.225 101 VAL A N 1
ATOM 613 C CA . VAL A 1 75 ? -31.261 44.603 18.897 1 19.101 101 VAL A CA 1
ATOM 614 C C . VAL A 1 75 ? -32.664 44.706 18.288 1 20.416 101 VAL A C 1
ATOM 615 O O . VAL A 1 75 ? -33.01 43.904 17.392 1 21.998 101 VAL A O 1
ATOM 619 N N . LYS A 1 76 ? -33.48 45.67 18.772 1 21.321 102 LYS A N 1
ATOM 620 C CA . LYS A 1 76 ? -34.795 45.88 18.168 1 23.655 102 LYS A CA 1
ATOM 621 C C . LYS A 1 76 ? -34.65 46.18 16.674 1 23.65 102 LYS A C 1
ATOM 622 O O . LYS A 1 76 ? -35.451 45.681 15.875 1 24.66 102 LYS A O 1
ATOM 625 N N . ASP A 1 77 ? -33.711 47.067 16.31 1 21.303 103 ASP A N 1
ATOM 626 C CA . ASP A 1 77 ? -33.531 47.446 14.92 1 21.817 103 ASP A CA 1
ATOM 627 C C . ASP A 1 77 ? -33.079 46.235 14.102 1 22.385 103 ASP A C 1
ATOM 628 O O . ASP A 1 77 ? -33.553 46.039 12.969 1 22.531 103 ASP A O 1
ATOM 633 N N . LEU A 1 78 ? -32.125 45.445 14.616 1 20.483 104 LEU A N 1
ATOM 634 C CA . LEU A 1 78 ? -31.636 44.305 13.852 1 19.038 104 LEU A CA 1
ATOM 635 C C . LEU A 1 78 ? -32.785 43.332 13.598 1 20.622 104 LEU A C 1
ATOM 636 O O . LEU A 1 78 ? -32.854 42.771 12.501 1 22.597 104 LEU A O 1
ATOM 641 N N . GLU A 1 79 ? -33.663 43.117 14.589 1 21.715 105 GLU A N 1
ATOM 642 C CA . GLU A 1 79 ? -34.813 42.238 14.406 1 23.343 105 GLU A CA 1
ATOM 643 C C . GLU A 1 79 ? -35.786 42.821 13.37 1 23.644 105 GLU A C 1
ATOM 644 O O . GLU A 1 79 ? -36.287 42.068 12.492 1 24.582 105 GLU A O 1
ATOM 650 N N . ALA A 1 80 ? -36.036 44.141 13.435 1 23.52 106 ALA A N 1
ATOM 651 C CA . ALA A 1 80 ? -36.965 44.792 12.505 1 25.931 106 ALA A CA 1
ATOM 652 C C . ALA A 1 80 ? -36.431 44.707 11.068 1 25.759 106 ALA A C 1
ATOM 653 O O . ALA A 1 80 ? -37.227 44.586 10.12 1 26.437 106 ALA A O 1
ATOM 655 N N . ARG A 1 81 ? -35.098 44.786 10.899 1 23.797 107 ARG A N 1
ATOM 656 C CA . ARG A 1 81 ? -34.475 44.726 9.567 1 23.022 107 ARG A CA 1
ATOM 657 C C . ARG A 1 81 ? -34.211 43.274 9.134 1 22.587 107 ARG A C 1
ATOM 658 O O . ARG A 1 81 ? -33.642 43.052 8.048 1 24.77 107 ARG A O 1
ATOM 666 N N . GLN A 1 82 ? -34.6 42.292 9.959 1 21.172 108 GLN A N 1
ATOM 667 C CA . GLN A 1 82 ? -34.503 40.873 9.636 1 22.779 108 GLN A CA 1
ATOM 668 C C . GLN A 1 82 ? -33.045 40.463 9.368 1 22.939 108 GLN A C 1
ATOM 669 O O . GLN A 1 82 ? -32.774 39.652 8.499 1 25.79 108 GLN A O 1
ATOM 675 N N . LEU A 1 83 ? -32.102 40.988 10.143 1 20.709 109 LEU A N 1
ATOM 676 C CA . LEU A 1 83 ? -30.744 40.481 10.086 1 18.287 109 LEU A CA 1
ATOM 677 C C . LEU A 1 83 ? -30.545 39.342 11.079 1 17.966 109 LEU A C 1
ATOM 678 O O . LEU A 1 83 ? -31.261 39.217 12.072 1 21.333 109 LEU A O 1
ATOM 683 N N . LYS A 1 84 ? -29.545 38.511 10.785 1 17.628 110 LYS A N 1
ATOM 684 C CA . LYS A 1 84 ? -29.163 37.429 11.676 1 17.624 110 LYS A CA 1
ATOM 685 C C . LYS A 1 84 ? -27.873 37.853 12.329 1 17.474 110 LYS A C 1
ATOM 686 O O . LYS A 1 84 ? -26.917 38.236 11.621 1 18.735 110 LYS A O 1
ATOM 692 N N A SER A 1 85 ? -27.827 37.812 13.671 0.5 16.091 111 SER A N 1
ATOM 693 N N B SER A 1 85 ? -27.855 37.749 13.665 0.5 18.144 111 SER A N 1
ATOM 694 C CA A SER A 1 85 ? -26.705 38.426 14.389 0.5 15.896 111 SER A CA 1
ATOM 695 C CA B SER A 1 85 ? -26.784 38.378 14.427 0.5 20.887 111 SER A CA 1
ATOM 696 C C A SER A 1 85 ? -25.995 37.418 15.284 0.5 15.985 111 SER A C 1
ATOM 697 C C B SER A 1 85 ? -25.998 37.377 15.245 0.5 21.257 111 SER A C 1
ATOM 698 O O A SER A 1 85 ? -26.657 36.642 15.991 0.5 16.05 111 SER A O 1
ATOM 699 O O B SER A 1 85 ? -26.558 36.471 15.876 0.5 21.895 111 SER A O 1
ATOM 704 N N A VAL A 1 86 ? -24.65 37.5 15.289 0.5 15.259 112 VAL A N 1
ATOM 705 N N B VAL A 1 86 ? -24.697 37.669 15.302 0.5 19.985 112 VAL A N 1
ATOM 706 C CA A VAL A 1 86 ? -23.832 36.901 16.326 0.5 14.782 112 VAL A CA 1
ATOM 707 C CA B VAL A 1 86 ? -23.839 37.066 16.288 0.5 19.323 112 VAL A CA 1
ATOM 708 C C A VAL A 1 86 ? -23.165 38.044 17.084 0.5 15.177 112 VAL A C 1
ATOM 709 C C B VAL A 1 86 ? -23.238 38.2 17.093 0.5 17.849 112 VAL A C 1
ATOM 710 O O A VAL A 1 86 ? -22.523 38.874 16.459 0.5 15.022 112 VAL A O 1
ATOM 711 O O B VAL A 1 86 ? -22.736 39.165 16.517 0.5 18.017 112 VAL A O 1
ATOM 718 N N . PHE A 1 87 ? -23.322 38.068 18.423 1 16.333 113 PHE A N 1
ATOM 719 C CA . PHE A 1 87 ? -22.631 39.06 19.255 1 15.89 113 PHE A CA 1
ATOM 720 C C . PHE A 1 87 ? -21.555 38.34 20.067 1 16.377 113 PHE A C 1
ATOM 721 O O . PHE A 1 87 ? -21.822 37.233 20.586 1 16.623 113 PHE A O 1
ATOM 729 N N . TYR A 1 88 ? -20.371 38.97 20.19 1 15.297 114 TYR A N 1
ATOM 730 C CA . TYR A 1 88 ? -19.39 38.423 21.143 1 14.67 114 TYR A CA 1
ATOM 731 C C . TYR A 1 88 ? -19.188 39.421 22.278 1 14.859 114 TYR A C 1
ATOM 732 O O . TYR A 1 88 ? -19.315 40.634 22.063 1 16.684 114 TYR A O 1
ATOM 741 N N . LEU A 1 89 ? -18.949 38.901 23.482 1 15.963 115 LEU A N 1
ATOM 742 C CA . LEU A 1 89 ? -18.63 39.741 24.637 1 15.083 115 LEU A CA 1
ATOM 743 C C . LEU A 1 89 ? -17.164 39.525 24.982 1 15.237 115 LEU A C 1
ATOM 744 O O . LEU A 1 89 ? -16.697 38.382 25.148 1 15.865 115 LEU A O 1
ATOM 749 N N . VAL A 1 90 ? -16.434 40.633 25.122 1 15.832 116 VAL A N 1
ATOM 750 C CA . VAL A 1 90 ? -15.008 40.502 25.434 1 16.03 116 VAL A CA 1
ATOM 751 C C . VAL A 1 90 ? -14.624 41.544 26.479 1 16.997 116 VAL A C 1
ATOM 752 O O . VAL A 1 90 ? -15.247 42.624 26.582 1 17.202 116 VAL A O 1
ATOM 756 N N . GLY A 1 91 ? -13.512 41.231 27.151 1 17.095 117 GLY A N 1
ATOM 757 C CA . GLY A 1 91 ? -12.915 42.156 28.116 1 17.821 117 GLY A CA 1
ATOM 758 C C . GLY A 1 91 ? -13.549 41.988 29.496 1 17.43 117 GLY A C 1
ATOM 759 O O . GLY A 1 91 ? -14.665 41.492 29.629 1 18.837 117 GLY A O 1
ATOM 760 N N . SER A 1 92 ? -12.806 42.409 30.529 1 17.316 118 SER A N 1
ATOM 761 C CA . SER A 1 92 ? -13.328 42.359 31.898 1 17.421 118 SER A CA 1
ATOM 762 C C . SER A 1 92 ? -13.887 43.715 32.317 1 18.754 118 SER A C 1
ATOM 763 O O . SER A 1 92 ? -13.239 44.763 32.124 1 19.008 118 SER A O 1
ATOM 766 N N . ALA A 1 93 ? -15.068 43.677 32.963 1 20.264 119 ALA A N 1
ATOM 767 C CA . ALA A 1 93 ? -15.518 44.847 33.738 1 19.841 119 ALA A CA 1
ATOM 768 C C . ALA A 1 93 ? -14.505 45.178 34.841 1 19.654 119 ALA A C 1
ATOM 769 O O . ALA A 1 93 ? -13.794 44.283 35.322 1 20.301 119 ALA A O 1
ATOM 771 N N . ARG A 1 94 ? -14.441 46.464 35.241 1 20 120 ARG A N 1
ATOM 772 C CA . ARG A 1 94 ? -13.411 46.903 36.194 1 20.918 120 ARG A CA 1
ATOM 773 C C . ARG A 1 94 ? -13.509 46.125 37.514 1 22.089 120 ARG A C 1
ATOM 774 O O . ARG A 1 94 ? -12.482 45.838 38.158 1 23.204 120 ARG A O 1
ATOM 777 N N . PHE A 1 95 ? -14.734 45.787 37.964 1 21.37 121 PHE A N 1
ATOM 778 C CA . PHE A 1 95 ? -14.902 45.185 39.294 1 21.226 121 PHE A CA 1
ATOM 779 C C . PHE A 1 95 ? -14.378 43.741 39.338 1 22.868 121 PHE A C 1
ATOM 780 O O . PHE A 1 95 ? -14.197 43.198 40.415 1 23.31 121 PHE A O 1
ATOM 788 N N . ILE A 1 96 ? -14.099 43.113 38.165 1 21.621 122 ILE A N 1
ATOM 789 C CA . ILE A 1 96 ? -13.835 41.683 38.113 1 21.227 122 ILE A CA 1
ATOM 790 C C . ILE A 1 96 ? -12.479 41.374 37.459 1 20.322 122 ILE A C 1
ATOM 791 O O . ILE A 1 96 ? -12.078 40.204 37.437 1 22.263 122 ILE A O 1
ATOM 796 N N . THR A 1 97 ? -11.781 42.402 36.949 1 19.574 123 THR A N 1
ATOM 797 C CA . THR A 1 97 ? -10.579 42.199 36.147 1 20.21 123 THR A CA 1
ATOM 798 C C . THR A 1 97 ? -9.467 41.552 36.987 1 22.675 123 THR A C 1
ATOM 799 O O . THR A 1 97 ? -9.385 41.836 38.21 1 23.724 123 THR A O 1
ATOM 803 N N . THR A 1 98 ? -8.588 40.762 36.331 1 21.199 124 THR A N 1
ATOM 804 C CA . THR A 1 98 ? -7.35 40.27 36.936 1 23.444 124 THR A CA 1
ATOM 805 C C . THR A 1 98 ? -6.199 41.259 36.711 1 23.249 124 THR A C 1
ATOM 806 O O . THR A 1 98 ? -5.065 40.985 37.157 1 24.757 124 THR A O 1
ATOM 810 N N . ALA A 1 99 ? -6.472 42.416 36.066 1 22.703 125 ALA A N 1
ATOM 811 C CA . ALA A 1 99 ? -5.415 43.398 35.789 1 22.192 125 ALA A CA 1
ATOM 812 C C . ALA A 1 99 ? -4.778 43.827 37.104 1 25.816 125 ALA A C 1
ATOM 813 O O . ALA A 1 99 ? -5.488 44.033 38.09 1 26.494 125 ALA A O 1
ATOM 815 N N . PRO A 1 100 ? -3.445 44.048 37.151 1 27.182 126 PRO A N 1
ATOM 816 C CA . PRO A 1 100 ? -2.881 44.752 38.299 1 28.758 126 PRO A CA 1
ATOM 817 C C . PRO A 1 100 ? -3.378 46.197 38.343 1 29.04 126 PRO A C 1
ATOM 818 O O . PRO A 1 100 ? -3.715 46.769 37.289 1 30.758 126 PRO A O 1
ATOM 822 N N . PHE A 1 101 ? -3.361 46.807 39.537 1 33.883 127 PHE A N 1
ATOM 823 C CA . PHE A 1 101 ? -3.917 48.144 39.751 1 38.111 127 PHE A CA 1
ATOM 824 C C . PHE A 1 101 ? -3.351 49.163 38.752 1 38.985 127 PHE A C 1
ATOM 825 O O . PHE A 1 101 ? -4.093 50.014 38.286 1 41.06 127 PHE A O 1
ATOM 827 N N . TYR A 1 102 ? -2.051 49.074 38.408 1 39.901 128 TYR A N 1
ATOM 828 C CA . TYR A 1 102 ? -1.345 50.069 37.603 1 41.334 128 TYR A CA 1
ATOM 829 C C . TYR A 1 102 ? -1.498 49.854 36.087 1 41.65 128 TYR A C 1
ATOM 830 O O . TYR A 1 102 ? -1.052 50.719 35.318 1 45.744 128 TYR A O 1
ATOM 839 N N . SER A 1 103 ? -2.056 48.714 35.629 1 34.38 129 SER A N 1
ATOM 840 C CA . SER A 1 103 ? -2.111 48.46 34.188 1 33.274 129 SER A CA 1
ATOM 841 C C . SER A 1 103 ? -2.932 49.541 33.506 1 32.105 129 SER A C 1
ATOM 842 O O . SER A 1 103 ? -4.047 49.844 33.966 1 34.049 129 SER A O 1
ATOM 845 N N . PRO A 1 104 ? -2.466 50.08 32.353 1 33.567 130 PRO A N 1
ATOM 846 C CA . PRO A 1 104 ? -3.32 50.93 31.53 1 32.331 130 PRO A CA 1
ATOM 847 C C . PRO A 1 104 ? -4.344 50.18 30.659 1 29.731 130 PRO A C 1
ATOM 848 O O . PRO A 1 104 ? -5.111 50.812 29.927 1 32.955 130 PRO A O 1
ATOM 852 N N . PHE A 1 105 ? -4.321 48.842 30.692 1 27.033 131 PHE A N 1
ATOM 853 C CA . PHE A 1 105 ? -5.185 48.035 29.826 1 24.374 131 PHE A CA 1
ATOM 854 C C . PHE A 1 105 ? -6.126 47.197 30.705 1 25.31 131 PHE A C 1
ATOM 855 O O . PHE A 1 105 ? -6.101 45.97 30.677 1 23.208 131 PHE A O 1
ATOM 863 N N . GLN A 1 106 ? -6.915 47.858 31.559 1 23.259 132 GLN A N 1
ATOM 864 C CA . GLN A 1 106 ? -7.651 47.143 32.6 1 22.437 132 GLN A CA 1
ATOM 865 C C . GLN A 1 106 ? -8.578 46.041 32.046 1 22.428 132 GLN A C 1
ATOM 866 O O . GLN A 1 106 ? -8.792 45.017 32.718 1 23.715 132 GLN A O 1
ATOM 872 N N . ASP A 1 107 ? -9.173 46.258 30.866 1 20.317 133 ASP A N 1
ATOM 873 C CA . ASP A 1 107 ? -10.15 45.276 30.382 1 19.422 133 ASP A CA 1
ATOM 874 C C . ASP A 1 107 ? -9.48 44.178 29.547 1 20.435 133 ASP A C 1
ATOM 875 O O . ASP A 1 107 ? -10.187 43.25 29.155 1 20.236 133 ASP A O 1
ATOM 880 N N . GLN A 1 108 ? -8.164 44.243 29.308 1 18.22 134 GLN A N 1
ATOM 881 C CA . GLN A 1 108 ? -7.502 43.256 28.451 1 17.908 134 GLN A CA 1
ATOM 882 C C . GLN A 1 108 ? -6.999 42.052 29.245 1 19.592 134 GLN A C 1
ATOM 883 O O . GLN A 1 108 ? -6.233 41.239 28.746 1 22.446 134 GLN A O 1
ATOM 889 N N . TYR A 1 109 ? -7.436 41.94 30.5 1 21.879 135 TYR A N 1
ATOM 890 C CA . TYR A 1 109 ? -7.144 40.793 31.341 1 20.634 135 TYR A CA 1
ATOM 891 C C . TYR A 1 109 ? -8.438 40.01 31.51 1 20.475 135 TYR A C 1
ATOM 892 O O . TYR A 1 109 ? -9.523 40.598 31.497 1 21.758 135 TYR A O 1
ATOM 901 N N . PRO A 1 110 ? -8.349 38.69 31.735 1 18.968 136 PRO A N 1
ATOM 902 C CA . PRO A 1 110 ? -9.527 37.858 31.935 1 18.377 136 PRO A CA 1
ATOM 903 C C . PRO A 1 110 ? -10.155 38.086 33.316 1 19.867 136 PRO A C 1
ATOM 904 O O . PRO A 1 110 ? -9.521 38.651 34.218 1 21.235 136 PRO A O 1
ATOM 908 N N . PRO A 1 111 ? -11.419 37.657 33.501 1 19.306 137 PRO A N 1
ATOM 909 C CA . PRO A 1 111 ? -12.12 37.865 34.767 1 20.261 137 PRO A CA 1
ATOM 910 C C . PRO A 1 111 ? -11.565 36.971 35.863 1 19.596 137 PRO A C 1
ATOM 911 O O . PRO A 1 111 ? -11.098 35.859 35.581 1 22.238 137 PRO A O 1
ATOM 915 N N A ARG A 1 112 ? -11.614 37.453 37.117 0.5 20.768 138 ARG A N 1
ATOM 916 N N B ARG A 1 112 ? -11.615 37.458 37.117 0.5 22.126 138 ARG A N 1
ATOM 917 C CA A ARG A 1 112 ? -11.104 36.678 38.241 0.5 21.796 138 ARG A CA 1
ATOM 918 C CA B ARG A 1 112 ? -11.119 36.698 38.259 0.5 24.092 138 ARG A CA 1
ATOM 919 C C A ARG A 1 112 ? -11.943 35.416 38.404 0.5 21.634 138 ARG A C 1
ATOM 920 C C B ARG A 1 112 ? -11.944 35.424 38.409 0.5 23.246 138 ARG A C 1
ATOM 921 O O A ARG A 1 112 ? -11.446 34.402 38.894 0.5 24.413 138 ARG A O 1
ATOM 922 O O B ARG A 1 112 ? -11.441 34.41 38.891 0.5 26.528 138 ARG A O 1
ATOM 937 N N . ASP A 1 113 ? -13.212 35.49 37.989 1 22.125 139 ASP A N 1
ATOM 938 C CA . ASP A 1 113 ? -14.137 34.375 38.194 1 22.38 139 ASP A CA 1
ATOM 939 C C . ASP A 1 113 ? -14.939 34.188 36.919 1 21.201 139 ASP A C 1
ATOM 940 O O . ASP A 1 113 ? -15.712 35.068 36.548 1 21.481 139 ASP A O 1
ATOM 945 N N . PRO A 1 114 ? -14.706 33.093 36.169 1 19.916 140 PRO A N 1
ATOM 946 C CA . PRO A 1 114 ? -15.385 32.909 34.882 1 19.773 140 PRO A CA 1
ATOM 947 C C . PRO A 1 114 ? -16.911 32.838 35.017 1 19.501 140 PRO A C 1
ATOM 948 O O . PRO A 1 114 ? -17.635 33.157 34.069 1 19.835 140 PRO A O 1
ATOM 952 N N . GLU A 1 115 ? -17.401 32.398 36.192 1 20.235 141 GLU A N 1
ATOM 953 C CA . GLU A 1 115 ? -18.845 32.265 36.384 1 19.69 141 GLU A CA 1
ATOM 954 C C . GLU A 1 115 ? -19.493 33.649 36.331 1 20.428 141 GLU A C 1
ATOM 955 O O . GLU A 1 115 ? -20.657 33.779 35.932 1 20.325 141 GLU A O 1
ATOM 961 N N . VAL A 1 116 ? -18.781 34.684 36.834 1 19.815 142 VAL A N 1
ATOM 962 C CA . VAL A 1 116 ? -19.367 36.023 36.786 1 18.929 142 VAL A CA 1
ATOM 963 C C . VAL A 1 116 ? -19.615 36.452 35.326 1 18.977 142 VAL A C 1
ATOM 964 O O . VAL A 1 116 ? -20.682 36.991 35.005 1 19.901 142 VAL A O 1
ATOM 968 N N . PHE A 1 117 ? -18.596 36.246 34.475 1 17.91 143 PHE A N 1
ATOM 969 C CA . PHE A 1 117 ? -18.743 36.51 33.031 1 17.379 143 PHE A CA 1
ATOM 970 C C . PHE A 1 117 ? -19.898 35.675 32.451 1 18.042 143 PHE A C 1
ATOM 971 O O . PHE A 1 117 ? -20.717 36.187 31.681 1 18.557 143 PHE A O 1
ATOM 979 N N . ALA A 1 118 ? -19.908 34.373 32.747 1 18.366 144 ALA A N 1
ATOM 980 C CA . ALA A 1 118 ? -20.952 33.484 32.227 1 19.038 144 ALA A CA 1
ATOM 981 C C . ALA A 1 118 ? -22.359 34.021 32.522 1 18.301 144 ALA A C 1
ATOM 982 O O . ALA A 1 118 ? -23.266 33.934 31.686 1 18.195 144 ALA A O 1
ATOM 984 N N . ARG A 1 119 ? -22.555 34.563 33.737 1 19.489 145 ARG A N 1
ATOM 985 C CA . ARG A 1 119 ? -23.861 35.098 34.124 1 19.907 145 ARG A CA 1
ATOM 986 C C . ARG A 1 119 ? -24.242 36.296 33.257 1 19.19 145 ARG A C 1
ATOM 987 O O . ARG A 1 119 ? -25.425 36.504 32.969 1 20.069 145 ARG A O 1
ATOM 995 N N . ARG A 1 120 ? -23.25 37.099 32.832 1 19.091 146 ARG A N 1
ATOM 996 C CA . ARG A 1 120 ? -23.57 38.227 31.952 1 17.847 146 ARG A CA 1
ATOM 997 C C . ARG A 1 120 ? -23.958 37.734 30.547 1 18.367 146 ARG A C 1
ATOM 998 O O . ARG A 1 120 ? -24.863 38.302 29.918 1 18.215 146 ARG A O 1
ATOM 1006 N N A MET A 1 121 ? -23.298 36.688 30.044 0.5 17.283 147 MET A N 1
ATOM 1007 N N B MET A 1 121 ? -23.259 36.697 30.057 0.5 16.99 147 MET A N 1
ATOM 1008 C CA A MET A 1 121 ? -23.725 36.207 28.73 0.5 17.312 147 MET A CA 1
ATOM 1009 C CA B MET A 1 121 ? -23.623 36.068 28.784 0.5 17.319 147 MET A CA 1
ATOM 1010 C C A MET A 1 121 ? -25.132 35.606 28.824 0.5 18.671 147 MET A C 1
ATOM 1011 C C B MET A 1 121 ? -25.084 35.614 28.845 0.5 18.588 147 MET A C 1
ATOM 1012 O O A MET A 1 121 ? -25.954 35.782 27.909 0.5 18.525 147 MET A O 1
ATOM 1013 O O B MET A 1 121 ? -25.883 35.885 27.93 0.5 18.282 147 MET A O 1
ATOM 1022 N N . ALA A 1 122 ? -25.439 34.949 29.954 1 18.239 148 ALA A N 1
ATOM 1023 C CA . ALA A 1 122 ? -26.816 34.435 30.109 1 19.466 148 ALA A CA 1
ATOM 1024 C C . ALA A 1 122 ? -27.831 35.593 30.191 1 18.983 148 ALA A C 1
ATOM 1025 O O . ALA A 1 122 ? -28.919 35.546 29.613 1 19.283 148 ALA A O 1
ATOM 1027 N N A MET A 1 123 ? -27.449 36.678 30.883 0.5 17.687 149 MET A N 1
ATOM 1028 N N B MET A 1 123 ? -27.458 36.654 30.916 0.5 19.639 149 MET A N 1
ATOM 1029 C CA A MET A 1 123 ? -28.347 37.819 31.018 0.5 16.947 149 MET A CA 1
ATOM 1030 C CA B MET A 1 123 ? -28.337 37.809 31.012 0.5 20.429 149 MET A CA 1
ATOM 1031 C C A MET A 1 123 ? -28.603 38.447 29.644 0.5 17.262 149 MET A C 1
ATOM 1032 C C B MET A 1 123 ? -28.618 38.346 29.609 0.5 19.362 149 MET A C 1
ATOM 1033 O O A MET A 1 123 ? -29.734 38.818 29.312 0.5 17.953 149 MET A O 1
ATOM 1034 O O B MET A 1 123 ? -29.773 38.573 29.239 0.5 20.673 149 MET A O 1
ATOM 1043 N N . LEU A 1 124 ? -27.552 38.539 28.82 1 18.001 150 LEU A N 1
ATOM 1044 C CA . LEU A 1 124 ? -27.716 39.109 27.468 1 18.236 150 LEU A CA 1
ATOM 1045 C C . LEU A 1 124 ? -28.605 38.199 26.6 1 18.099 150 LEU A C 1
ATOM 1046 O O . LEU A 1 124 ? -29.506 38.678 25.886 1 19.009 150 LEU A O 1
ATOM 1051 N N . SER A 1 125 ? -28.364 36.897 26.639 1 17.981 151 SER A N 1
ATOM 1052 C CA . SER A 1 125 ? -29.13 35.987 25.792 1 18.124 151 SER A CA 1
ATOM 1053 C C . SER A 1 125 ? -30.604 36.007 26.214 1 19.375 151 SER A C 1
ATOM 1054 O O . SER A 1 125 ? -31.5 35.999 25.363 1 20.259 151 SER A O 1
ATOM 1057 N N . GLN A 1 126 ? -30.87 36.084 27.542 1 19.282 152 GLN A N 1
ATOM 1058 C CA . GLN A 1 126 ? -32.261 36.12 27.992 1 19.925 152 GLN A CA 1
ATOM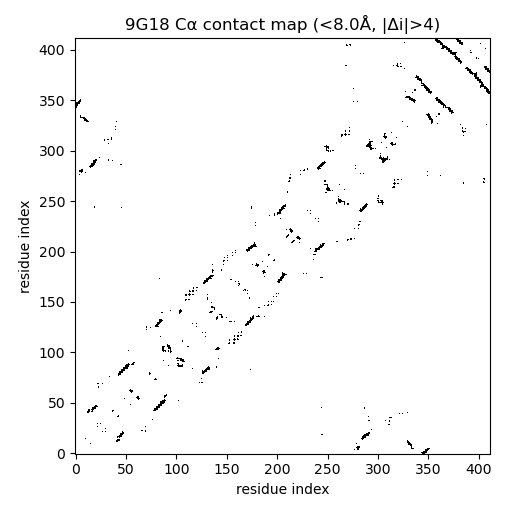 1059 C C . GLN A 1 126 ? -32.931 37.436 27.576 1 21.235 152 GLN A C 1
ATOM 1060 O O . GLN A 1 126 ? -34.129 37.491 27.237 1 22.51 152 GLN A O 1
ATOM 1066 N N . ARG A 1 127 ? -32.165 38.536 27.636 1 19.194 153 ARG A N 1
ATOM 1067 C CA . ARG A 1 127 ? -32.695 39.857 27.307 1 18.111 153 ARG A CA 1
ATOM 1068 C C . ARG A 1 127 ? -32.985 39.974 25.799 1 20.042 153 ARG A C 1
ATOM 1069 O O . ARG A 1 127 ? -33.923 40.709 25.389 1 18.792 153 ARG A O 1
ATOM 1077 N N . TYR A 1 128 ? -32.168 39.273 24.993 1 19.041 154 TYR A N 1
ATOM 1078 C CA . TYR A 1 128 ? -32.187 39.463 23.534 1 18.48 154 TYR A CA 1
ATOM 1079 C C . TYR A 1 128 ? -32.415 38.106 22.849 1 19.743 154 TYR A C 1
ATOM 1080 O O . TYR A 1 128 ? -31.515 37.571 22.173 1 20.144 154 TYR A O 1
ATOM 1089 N N . PRO A 1 129 ? -33.617 37.52 22.948 1 19.219 155 PRO A N 1
ATOM 1090 C CA . PRO A 1 129 ? -33.884 36.211 22.342 1 19.624 155 PRO A CA 1
ATOM 1091 C C . PRO A 1 129 ? -33.776 36.183 20.819 1 20.348 155 PRO A C 1
ATOM 1092 O O . PRO A 1 129 ? -33.67 35.094 20.245 1 21.152 155 PRO A O 1
ATOM 1096 N N . SER A 1 130 ? -33.837 37.35 20.164 1 18.899 156 SER A N 1
ATOM 1097 C CA . SER A 1 130 ? -33.754 37.38 18.699 1 19.535 156 SER A CA 1
ATOM 1098 C C . SER A 1 130 ? -32.323 37.141 18.18 1 19.562 156 SER A C 1
ATOM 1099 O O . SER A 1 130 ? -32.133 36.86 16.984 1 20.426 156 SER A O 1
ATOM 1102 N N . VAL A 1 131 ? -31.305 37.26 19.044 1 18.829 157 VAL A N 1
ATOM 1103 C CA . VAL A 1 131 ? -29.927 37.093 18.587 1 17.971 157 VAL A CA 1
ATOM 1104 C C . VAL A 1 131 ? -29.695 35.642 18.167 1 17.803 157 VAL A C 1
ATOM 1105 O O . VAL A 1 131 ? -30.122 34.704 18.861 1 19.187 157 VAL A O 1
ATOM 1109 N N . ALA A 1 132 ? -29.004 35.434 17.017 1 18 158 ALA A N 1
ATOM 1110 C CA . ALA A 1 132 ? -28.909 34.071 16.506 1 18.415 158 ALA A CA 1
ATOM 1111 C C . ALA A 1 132 ? -27.828 33.252 17.196 1 17.504 158 ALA A C 1
ATOM 1112 O O . ALA A 1 132 ? -27.945 32.025 17.284 1 19.284 158 ALA A O 1
ATOM 1114 N N . ALA A 1 133 ? -26.733 33.881 17.662 1 17.819 159 ALA A N 1
ATOM 1115 C CA . ALA A 1 133 ? -25.672 33.08 18.265 1 17.369 159 ALA A CA 1
ATOM 1116 C C . ALA A 1 133 ? -24.871 33.997 19.187 1 16.138 159 ALA A C 1
ATOM 1117 O O . ALA A 1 133 ? -24.816 35.216 18.952 1 16.705 159 ALA A O 1
ATOM 1119 N N . TRP A 1 134 ? -24.241 33.385 20.209 1 16.631 160 TRP A N 1
ATOM 1120 C CA . TRP A 1 134 ? -23.447 34.141 21.181 1 15.652 160 TRP A CA 1
ATOM 1121 C C . TRP A 1 134 ? -22.016 33.61 21.165 1 16.145 160 TRP A C 1
ATOM 1122 O O . TRP A 1 134 ? -21.824 32.377 21.245 1 16.755 160 TRP A O 1
ATOM 1133 N N . GLN A 1 135 ? -21.056 34.548 21.204 1 15.67 161 GLN A N 1
ATOM 1134 C CA . GLN A 1 135 ? -19.65 34.195 21.092 1 15.099 161 GLN A CA 1
ATOM 1135 C C . GLN A 1 135 ? -18.882 34.67 22.332 1 15.589 161 GLN A C 1
ATOM 1136 O O . GLN A 1 135 ? -19.09 35.798 22.819 1 15.996 161 GLN A O 1
ATOM 1142 N N . VAL A 1 136 ? -17.974 33.791 22.785 1 14.642 162 VAL A N 1
ATOM 1143 C CA . VAL A 1 136 ? -17.33 33.968 24.11 1 16.058 162 VAL A CA 1
ATOM 1144 C C . VAL A 1 136 ? -15.912 34.513 23.967 1 16.063 162 VAL A C 1
ATOM 1145 O O . VAL A 1 136 ? -14.998 33.785 23.569 1 16.155 162 VAL A O 1
ATOM 1149 N N . TRP A 1 137 ? -15.716 35.806 24.314 1 15.526 163 TRP A N 1
ATOM 1150 C CA . TRP A 1 137 ? -14.417 36.472 24.238 1 16.071 163 TRP A CA 1
ATOM 1151 C C . TRP A 1 137 ? -13.98 36.646 22.778 1 15.927 163 TRP A C 1
ATOM 1152 O O . TRP A 1 137 ? -14.796 36.466 21.852 1 16.422 163 TRP A O 1
ATOM 1163 N N . ASN A 1 138 ? -12.725 37.067 22.606 1 15.399 164 ASN A N 1
ATOM 1164 C CA . ASN A 1 138 ? -12.179 37.312 21.272 1 14.579 164 ASN A CA 1
ATOM 1165 C C . ASN A 1 138 ? -10.66 37.129 21.356 1 15.988 164 ASN A C 1
ATOM 1166 O O . ASN A 1 138 ? -10.036 37.633 22.295 1 17.084 164 ASN A O 1
ATOM 1171 N N . GLU A 1 139 ? -10.077 36.464 20.334 1 15.354 165 GLU A N 1
ATOM 1172 C CA . GLU A 1 139 ? -8.642 36.304 20.151 1 14.495 165 GLU A CA 1
ATOM 1173 C C . GLU A 1 139 ? -7.899 36.122 21.474 1 16.084 165 GLU A C 1
ATOM 1174 O O . GLU A 1 139 ? -6.953 36.873 21.756 1 16.309 165 GLU A O 1
ATOM 1180 N N . PRO A 1 140 ? -8.222 35.084 22.276 1 15.432 166 PRO A N 1
ATOM 1181 C CA . PRO A 1 140 ? -7.53 34.87 23.554 1 16.266 166 PRO A CA 1
ATOM 1182 C C . PRO A 1 140 ? -6.071 34.442 23.382 1 17.352 166 PRO A C 1
ATOM 1183 O O . PRO A 1 140 ? -5.303 34.434 24.361 1 18.372 166 PRO A O 1
ATOM 1187 N N . ASN A 1 141 ? -5.686 34.116 22.141 1 16.603 167 ASN A N 1
ATOM 1188 C CA . ASN A 1 141 ? -4.291 33.793 21.85 1 16.706 167 ASN A CA 1
ATOM 1189 C C . ASN A 1 141 ? -3.452 35.052 21.601 1 17.205 167 ASN A C 1
ATOM 1190 O O . ASN A 1 141 ? -2.236 34.921 21.424 1 20.346 167 ASN A O 1
ATOM 1195 N N . LEU A 1 142 ? -4.057 36.254 21.638 1 17.634 168 LEU A N 1
ATOM 1196 C CA . LEU A 1 142 ? -3.354 37.513 21.382 1 18.888 168 LEU A CA 1
ATOM 1197 C C . LEU A 1 142 ? -3.257 38.28 22.695 1 19.409 168 LEU A C 1
ATOM 1198 O O . LEU A 1 142 ? -4.27 38.437 23.386 1 19.199 168 LEU A O 1
ATOM 1203 N N . ILE A 1 143 ? -2.061 38.819 22.978 1 19.785 169 ILE A N 1
ATOM 1204 C CA . ILE A 1 143 ? -1.797 39.495 24.267 1 20.397 169 ILE A CA 1
ATOM 1205 C C . ILE A 1 143 ? -2.83 40.603 24.457 1 20.583 169 ILE A C 1
ATOM 1206 O O . ILE A 1 143 ? -3.327 40.782 25.573 1 21.864 169 ILE A O 1
ATOM 1211 N N . GLY A 1 144 ? -3.148 41.361 23.392 1 19.814 170 GLY A N 1
ATOM 1212 C CA . GLY A 1 144 ? -4.036 42.514 23.518 1 21.371 170 GLY A CA 1
ATOM 1213 C C . GLY A 1 144 ? -5.462 42.164 23.932 1 21.081 170 GLY A C 1
ATOM 1214 O O . GLY A 1 144 ? -6.221 43.082 24.212 1 22.253 170 GLY A O 1
ATOM 1215 N N . PHE A 1 145 ? -5.854 40.875 23.91 1 18.361 171 PHE A N 1
ATOM 1216 C CA . PHE A 1 145 ? -7.159 40.489 24.435 1 18.866 171 PHE A CA 1
ATOM 1217 C C . PHE A 1 145 ? -7.079 39.638 25.715 1 18.08 171 PHE A C 1
ATOM 1218 O O . PHE A 1 145 ? -8.117 39.344 26.327 1 19.44 171 PHE A O 1
ATOM 1226 N N . TRP A 1 146 ? -5.876 39.163 26.082 1 18.346 172 TRP A N 1
ATOM 1227 C CA . TRP A 1 146 ? -5.785 38.276 27.242 1 17.802 172 TRP A CA 1
ATOM 1228 C C . TRP A 1 146 ? -4.378 38.405 27.794 1 19.832 172 TRP A C 1
ATOM 1229 O O . TRP A 1 146 ? -3.455 37.678 27.395 1 19.957 172 TRP A O 1
ATOM 1240 N N . ARG A 1 147 ? -4.252 39.29 28.778 1 19.374 173 ARG A N 1
ATOM 1241 C CA . ARG A 1 147 ? -2.933 39.533 29.372 1 19.687 173 ARG A CA 1
ATOM 1242 C C . ARG A 1 147 ? -2.803 38.753 30.671 1 21.429 173 ARG A C 1
ATOM 1243 O O . ARG A 1 147 ? -3.794 38.432 31.313 1 21.805 173 ARG A O 1
ATOM 1251 N N . PRO A 1 148 ? -1.579 38.467 31.165 1 23.325 174 PRO A N 1
ATOM 1252 C CA . PRO A 1 148 ? -0.334 38.868 30.515 1 22.78 174 PRO A CA 1
ATOM 1253 C C . PRO A 1 148 ? 0.266 37.861 29.528 1 23.252 174 PRO A C 1
ATOM 1254 O O . PRO A 1 148 ? 1.279 38.152 28.887 1 25.079 174 PRO A O 1
ATOM 1258 N N . LYS A 1 149 ? -0.37 36.693 29.412 1 22.413 175 LYS A N 1
ATOM 1259 C CA . LYS A 1 149 ? 0.088 35.609 28.552 1 22.592 175 LYS A CA 1
ATOM 1260 C C . LYS A 1 149 ? -1.109 34.715 28.222 1 21.659 175 LYS A C 1
ATOM 1261 O O . LYS A 1 149 ? -2.07 34.611 29.026 1 21.796 175 LYS A O 1
ATOM 1267 N N . ALA A 1 150 ? -1.041 34.094 27.024 1 20.639 176 ALA A N 1
ATOM 1268 C CA . ALA A 1 150 ? -2.119 33.201 26.633 1 19.135 176 ALA A CA 1
ATOM 1269 C C . ALA A 1 150 ? -2.237 32.052 27.645 1 19.246 176 ALA A C 1
ATOM 1270 O O . ALA A 1 150 ? -1.23 31.55 28.182 1 20.976 176 ALA A O 1
ATOM 1272 N N . ASP A 1 151 ? -3.48 31.632 27.896 1 18.398 177 ASP A N 1
ATOM 1273 C CA . ASP A 1 151 ? -3.774 30.692 28.963 1 18.917 177 ASP A CA 1
ATOM 1274 C C . ASP A 1 151 ? -4.868 29.738 28.5 1 18.867 177 ASP A C 1
ATOM 1275 O O . ASP A 1 151 ? -6.05 29.969 28.733 1 20.081 177 ASP A O 1
ATOM 1280 N N . PRO A 1 152 ? -4.529 28.648 27.784 1 17.782 178 PRO A N 1
ATOM 1281 C CA . PRO A 1 152 ? -5.562 27.742 27.294 1 18.695 178 PRO A CA 1
ATOM 1282 C C . PRO A 1 152 ? -6.48 27.228 28.399 1 18.918 178 PRO A C 1
ATOM 1283 O O . PRO A 1 152 ? -7.69 27.126 28.182 1 19.43 178 PRO A O 1
ATOM 1287 N N . GLU A 1 153 ? -5.907 26.87 29.565 1 20.392 179 GLU A N 1
ATOM 1288 C CA . GLU A 1 153 ? -6.748 26.317 30.643 1 20.757 179 GLU A CA 1
ATOM 1289 C C . GLU A 1 153 ? -7.768 27.377 31.105 1 19.731 179 GLU A C 1
ATOM 1290 O O . GLU A 1 153 ? -8.959 27.073 31.333 1 21.378 179 GLU A O 1
ATOM 1296 N N . GLY A 1 154 ? -7.298 28.627 31.239 1 18.916 180 GLY A N 1
ATOM 1297 C CA . GLY A 1 154 ? -8.154 29.732 31.669 1 20.167 180 GLY A CA 1
ATOM 1298 C C . GLY A 1 154 ? -9.274 30.013 30.66 1 19.471 180 GLY A C 1
ATOM 1299 O O . GLY A 1 154 ? -10.448 30.168 31.015 1 19.271 180 GLY A O 1
ATOM 1300 N N . TYR A 1 155 ? -8.902 30.003 29.368 1 19.091 181 TYR A N 1
ATOM 1301 C CA . TYR A 1 155 ? -9.919 30.219 28.345 1 18.087 181 TYR A CA 1
ATOM 1302 C C . TYR A 1 155 ? -10.912 29.051 28.325 1 16.683 181 TYR A C 1
ATOM 1303 O O . TYR A 1 155 ? -12.145 29.247 28.202 1 17.803 181 TYR A O 1
ATOM 1312 N N . ALA A 1 156 ? -10.406 27.819 28.443 1 17.371 182 ALA A N 1
ATOM 1313 C CA . ALA A 1 156 ? -11.296 26.657 28.446 1 17.484 182 ALA A CA 1
ATOM 1314 C C . ALA A 1 156 ? -12.333 26.743 29.587 1 19.313 182 ALA A C 1
ATOM 1315 O O . ALA A 1 156 ? -13.511 26.406 29.385 1 18.844 182 ALA A O 1
ATOM 1317 N N A LYS A 1 157 ? -11.884 27.175 30.785 0.5 19.146 183 LYS A N 1
ATOM 1318 N N B LYS A 1 157 ? -11.892 27.19 30.776 0.5 19.053 183 LYS A N 1
ATOM 1319 C CA A LYS A 1 157 ? -12.778 27.317 31.934 0.5 19.108 183 LYS A CA 1
ATOM 1320 C CA B LYS A 1 157 ? -12.809 27.297 31.907 0.5 18.552 183 LYS A CA 1
ATOM 1321 C C A LYS A 1 157 ? -13.823 28.39 31.64 0.5 18.792 183 LYS A C 1
ATOM 1322 C C B LYS A 1 157 ? -13.832 28.398 31.645 0.5 18.695 183 LYS A C 1
ATOM 1323 O O A LYS A 1 157 ? -15.002 28.236 31.988 0.5 20.2 183 LYS A O 1
ATOM 1324 O O B LYS A 1 157 ? -15.009 28.26 32.007 0.5 20.066 183 LYS A O 1
ATOM 1335 N N . LEU A 1 158 ? -13.382 29.498 31.022 1 17.704 184 LEU A N 1
ATOM 1336 C CA . LEU A 1 158 ? -14.313 30.576 30.693 1 18.394 184 LEU A CA 1
ATOM 1337 C C . LEU A 1 158 ? -15.357 30.089 29.681 1 18.369 184 LEU A C 1
ATOM 1338 O O . LEU A 1 158 ? -16.557 30.407 29.782 1 17.717 184 LEU A O 1
ATOM 1343 N N . LEU A 1 159 ? -14.869 29.379 28.64 1 17.583 185 LEU A N 1
ATOM 1344 C CA . LEU A 1 159 ? -15.781 28.901 27.609 1 17.097 185 LEU A CA 1
ATOM 1345 C C . LEU A 1 159 ? -16.766 27.876 28.206 1 17.875 185 LEU A C 1
ATOM 1346 O O . LEU A 1 159 ? -17.938 27.897 27.872 1 18.562 185 LEU A O 1
ATOM 1351 N N . GLN A 1 160 ? -16.279 26.934 29.052 1 17.703 186 GLN A N 1
ATOM 1352 C CA . GLN A 1 160 ? -17.17 25.977 29.681 1 20.427 186 GLN A CA 1
ATOM 1353 C C . GLN A 1 160 ? -18.243 26.684 30.522 1 19.587 186 GLN A C 1
ATOM 1354 O O . GLN A 1 160 ? -19.427 26.355 30.402 1 19.165 186 GLN A O 1
ATOM 1360 N N . ALA A 1 161 ? -17.85 27.618 31.404 1 18.633 187 ALA A N 1
ATOM 1361 C CA . ALA A 1 161 ? -18.863 28.242 32.273 1 18.718 187 ALA A CA 1
ATOM 1362 C C . ALA A 1 161 ? -19.919 28.954 31.404 1 18.861 187 ALA A C 1
ATOM 1363 O O . ALA A 1 161 ? -21.136 28.953 31.643 1 19.536 187 ALA A O 1
ATOM 1365 N N . SER A 1 162 ? -19.432 29.642 30.353 1 18.85 188 SER A N 1
ATOM 1366 C CA . SER A 1 162 ? -20.31 30.423 29.494 1 17.574 188 SER A CA 1
ATOM 1367 C C . SER A 1 162 ? -21.26 29.51 28.714 1 18.117 188 SER A C 1
ATOM 1368 O O . SER A 1 162 ? -22.442 29.84 28.506 1 19.293 188 SER A O 1
ATOM 1371 N N . THR A 1 163 ? -20.728 28.386 28.219 1 17.128 189 THR A N 1
ATOM 1372 C CA . THR A 1 163 ? -21.549 27.46 27.424 1 19.532 189 THR A CA 1
ATOM 1373 C C . THR A 1 163 ? -22.686 26.907 28.278 1 19.681 189 THR A C 1
ATOM 1374 O O . THR A 1 163 ? -23.85 26.833 27.833 1 20.832 189 THR A O 1
ATOM 1378 N N . ILE A 1 164 ? -22.349 26.53 29.522 1 19.29 190 ILE A N 1
ATOM 1379 C CA . ILE A 1 164 ? -23.371 25.963 30.41 1 21.536 190 ILE A CA 1
ATOM 1380 C C . ILE A 1 164 ? -24.454 27.019 30.679 1 20.346 190 ILE A C 1
ATOM 1381 O O . ILE A 1 164 ? -25.655 26.73 30.586 1 22.599 190 ILE A O 1
ATOM 1386 N N . ALA A 1 165 ? -24.04 28.263 30.964 1 20.12 191 ALA A N 1
ATOM 1387 C CA . ALA A 1 165 ? -24.989 29.338 31.289 1 18.885 191 ALA A CA 1
ATOM 1388 C C . ALA A 1 165 ? -25.886 29.686 30.09 1 19.604 191 ALA A C 1
ATOM 1389 O O . ALA A 1 165 ? -27.104 29.934 30.227 1 21.744 191 ALA A O 1
ATOM 1391 N N . LEU A 1 166 ? -25.281 29.736 28.884 1 18.908 192 LEU A N 1
ATOM 1392 C CA . LEU A 1 166 ? -26.042 30.109 27.686 1 18.923 192 LEU A CA 1
ATOM 1393 C C . LEU A 1 166 ? -27.063 29.029 27.35 1 20.367 192 LEU A C 1
ATOM 1394 O O . LEU A 1 166 ? -28.147 29.332 26.859 1 20.52 192 LEU A O 1
ATOM 1399 N N . ARG A 1 167 ? -26.686 27.771 27.574 1 20.904 193 ARG A N 1
ATOM 1400 C CA . ARG A 1 167 ? -27.574 26.653 27.248 1 22.017 193 ARG A CA 1
ATOM 1401 C C . ARG A 1 167 ? -28.709 26.52 28.262 1 24.157 193 ARG A C 1
ATOM 1402 O O . ARG A 1 167 ? -29.786 26.04 27.899 1 24.509 193 ARG A O 1
ATOM 1410 N N . MET A 1 168 ? -28.487 26.99 29.507 1 24.018 194 MET A N 1
ATOM 1411 C CA . MET A 1 168 ? -29.578 27.033 30.475 1 24.979 194 MET A CA 1
ATOM 1412 C C . MET A 1 168 ? -30.648 28.006 29.989 1 25.083 194 MET A C 1
ATOM 1413 O O . MET A 1 168 ? -31.833 27.738 30.148 1 26.986 194 MET A O 1
ATOM 1418 N N . VAL A 1 169 ? -30.232 29.124 29.37 1 22.898 195 VAL A N 1
ATOM 1419 C CA . VAL A 1 169 ? -31.164 30.088 28.795 1 20.947 195 VAL A CA 1
ATOM 1420 C C . VAL A 1 169 ? -31.866 29.484 27.578 1 22.749 195 VAL A C 1
ATOM 1421 O O . VAL A 1 169 ? -33.089 29.563 27.461 1 22.901 195 VAL A O 1
ATOM 1425 N N . ASP A 1 170 ? -31.084 28.904 26.662 1 21.794 196 ASP A N 1
ATOM 1426 C CA . ASP A 1 170 ? -31.656 28.404 25.418 1 23.286 196 ASP A CA 1
ATOM 1427 C C . ASP A 1 170 ? -30.779 27.241 24.967 1 23.462 196 ASP A C 1
ATOM 1428 O O . ASP A 1 170 ? -29.684 27.435 24.392 1 22.85 196 ASP A O 1
ATOM 1433 N N . PRO A 1 171 ? -31.213 25.995 25.245 1 23.211 197 PRO A N 1
ATOM 1434 C CA . PRO A 1 171 ? -30.378 24.838 24.953 1 24.897 197 PRO A CA 1
ATOM 1435 C C . PRO A 1 171 ? -30.162 24.605 23.46 1 25.266 197 PRO A C 1
ATOM 1436 O O . PRO A 1 171 ? -29.243 23.858 23.11 1 28.491 197 PRO A O 1
ATOM 1440 N N . GLU A 1 172 ? -30.969 25.248 22.607 1 21.582 198 GLU A N 1
ATOM 1441 C CA . GLU A 1 172 ? -30.811 25.034 21.167 1 25.291 198 GLU A CA 1
ATOM 1442 C C . GLU A 1 172 ? -29.891 26.053 20.512 1 22.581 198 GLU A C 1
ATOM 1443 O O . GLU A 1 172 ? -29.514 25.857 19.354 1 25.921 198 GLU A O 1
ATOM 1449 N N . LYS A 1 173 ? -29.593 27.184 21.182 1 21.148 199 LYS A N 1
ATOM 1450 C CA . LYS A 1 173 ? -28.919 28.283 20.512 1 20.999 199 LYS A CA 1
ATOM 1451 C C . LYS A 1 173 ? -27.416 28.015 20.4 1 20.484 199 LYS A C 1
ATOM 1452 O O . LYS A 1 173 ? -26.774 27.588 21.359 1 20.87 199 LYS A O 1
ATOM 1458 N N . PRO A 1 174 ? -26.792 28.238 19.215 1 19.578 200 PRO A N 1
ATOM 1459 C CA . PRO A 1 174 ? -25.349 28.056 19.096 1 21.539 200 PRO A CA 1
ATOM 1460 C C . PRO A 1 174 ? -24.54 28.869 20.108 1 18.325 200 PRO A C 1
ATOM 1461 O O . PRO A 1 174 ? -24.831 30.034 20.37 1 19.404 200 PRO A O 1
ATOM 1465 N N . VAL A 1 175 ? -23.47 28.235 20.572 1 17.873 201 VAL A N 1
ATOM 1466 C CA . VAL A 1 175 ? -22.429 28.861 21.371 1 17.684 201 VAL A CA 1
ATOM 1467 C C . VAL A 1 175 ? -21.178 28.847 20.512 1 16.599 201 VAL A C 1
ATOM 1468 O O . VAL A 1 175 ? -20.768 27.779 20.024 1 18.389 201 VAL A O 1
ATOM 1472 N N . VAL A 1 176 ? -20.628 30.042 20.294 1 16.576 202 VAL A N 1
ATOM 1473 C CA . VAL A 1 176 ? -19.456 30.144 19.419 1 16.643 202 VAL A CA 1
ATOM 1474 C C . VAL A 1 176 ? -18.254 30.442 20.302 1 15.835 202 VAL A C 1
ATOM 1475 O O . VAL A 1 176 ? -18.256 31.386 21.103 1 15.839 202 VAL A O 1
ATOM 1479 N N A SER A 1 177 ? -17.186 29.658 20.133 0.5 15.416 203 SER A N 1
ATOM 1480 N N B SER A 1 177 ? -17.192 29.654 20.12 0.5 15.914 203 SER A N 1
ATOM 1481 C CA A SER A 1 177 ? -15.959 29.953 20.851 0.5 15.05 203 SER A CA 1
ATOM 1482 C CA B SER A 1 177 ? -15.938 29.947 20.789 0.5 16.055 203 SER A CA 1
ATOM 1483 C C A SER A 1 177 ? -15.29 31.185 20.227 0.5 15.2 203 SER A C 1
ATOM 1484 C C B SER A 1 177 ? -15.386 31.278 20.266 0.5 15.804 203 SER A C 1
ATOM 1485 O O A SER A 1 177 ? -15.5 31.519 19.058 0.5 14.298 203 SER A O 1
ATOM 1486 O O B SER A 1 177 ? -15.773 31.767 19.202 0.5 15.141 203 SER A O 1
ATOM 1491 N N . ALA A 1 178 ? -14.411 31.833 20.989 1 15.952 204 ALA A N 1
ATOM 1492 C CA . ALA A 1 178 ? -13.739 33.04 20.525 1 14.791 204 ALA A CA 1
ATOM 1493 C C . ALA A 1 178 ? -13.093 32.855 19.149 1 14.325 204 ALA A C 1
ATOM 1494 O O . ALA A 1 178 ? -12.471 31.812 18.886 1 15.922 204 ALA A O 1
ATOM 1496 N N . GLY A 1 179 ? -13.178 33.917 18.322 1 15.043 205 GLY A N 1
ATOM 1497 C CA . GLY A 1 179 ? -12.408 33.921 17.084 1 14.552 205 GLY A CA 1
ATOM 1498 C C . GLY A 1 179 ? -10.93 33.949 17.458 1 16.311 205 GLY A C 1
ATOM 1499 O O . GLY A 1 179 ? -10.496 34.878 18.11 1 17.049 205 GLY A O 1
ATOM 1500 N N . MET A 1 180 ? -10.166 32.933 17.051 1 14.272 206 MET A N 1
ATOM 1501 C CA . MET A 1 180 ? -8.752 32.917 17.393 1 13.835 206 MET A CA 1
ATOM 1502 C C . MET A 1 180 ? -7.993 33.811 16.409 1 15.661 206 MET A C 1
ATOM 1503 O O . MET A 1 180 ? -8.242 33.762 15.185 1 16.308 206 MET A O 1
ATOM 1508 N N . ALA A 1 181 ? -7.017 34.571 16.904 1 15.483 207 ALA A N 1
ATOM 1509 C CA . ALA A 1 181 ? -6.234 35.405 15.993 1 16.24 207 ALA A CA 1
ATOM 1510 C C . ALA A 1 181 ? -5.471 34.504 15.025 1 15.454 207 ALA A C 1
ATOM 1511 O O . ALA A 1 181 ? -4.944 33.467 15.43 1 16.226 207 ALA A O 1
ATOM 1513 N N . PHE A 1 182 ? -5.369 34.956 13.75 1 16.157 208 PHE A N 1
ATOM 1514 C CA . PHE A 1 182 ? -4.598 34.204 12.756 1 16.88 208 PHE A CA 1
ATOM 1515 C C . PHE A 1 182 ? -5.199 32.799 12.622 1 15.986 208 PHE A C 1
ATOM 1516 O O . PHE A 1 182 ? -6.406 32.662 12.429 1 16.193 208 PHE A O 1
ATOM 1524 N N . PHE A 1 183 ? -4.351 31.778 12.688 1 15.652 209 PHE A N 1
ATOM 1525 C CA . PHE A 1 183 ? -4.79 30.375 12.659 1 16.52 209 PHE A CA 1
ATOM 1526 C C . PHE A 1 183 ? -4.696 29.74 14.059 1 17.03 209 PHE A C 1
ATOM 1527 O O . PHE A 1 183 ? -4.698 28.511 14.168 1 19.292 209 PHE A O 1
ATOM 1535 N N . SER A 1 184 ? -4.731 30.599 15.093 1 15.801 210 SER A N 1
ATOM 1536 C CA . SER A 1 184 ? -4.78 30.269 16.528 1 16.275 210 SER A CA 1
ATOM 1537 C C . SER A 1 184 ? -3.367 30.136 17.109 1 16.205 210 SER A C 1
ATOM 1538 O O . SER A 1 184 ? -3.238 29.808 18.316 1 17.383 210 SER A O 1
ATOM 1541 N N . GLU A 1 185 ? -2.322 30.475 16.343 1 17.14 211 GLU A N 1
ATOM 1542 C CA . GLU A 1 185 ? -0.974 30.434 16.899 1 17.722 211 GLU A CA 1
ATOM 1543 C C . GLU A 1 185 ? -0.844 31.271 18.177 1 15.787 211 GLU A C 1
ATOM 1544 O O . GLU A 1 185 ? -1.405 32.381 18.314 1 16.643 211 GLU A O 1
ATOM 1550 N N . MET A 1 186 ? 0.005 30.776 19.092 1 17.048 212 MET A N 1
ATOM 1551 C CA . MET A 1 186 ? 0.297 31.501 20.329 1 16.818 212 MET A CA 1
ATOM 1552 C C . MET A 1 186 ? 1.782 31.88 20.391 1 17.169 212 MET A C 1
ATOM 1553 O O . MET A 1 186 ? 2.626 31.165 19.825 1 17.809 212 MET A O 1
ATOM 1558 N N . PRO A 1 187 ? 2.139 32.983 21.097 1 18.412 213 PRO A N 1
ATOM 1559 C CA . PRO A 1 187 ? 3.537 33.386 21.206 1 18.698 213 PRO A CA 1
ATOM 1560 C C . PRO A 1 187 ? 4.469 32.28 21.719 1 18.375 213 PRO A C 1
ATOM 1561 O O . PRO A 1 187 ? 5.632 32.182 21.254 1 18.905 213 PRO A O 1
ATOM 1565 N N . ASP A 1 188 ? 3.962 31.411 22.617 1 17.902 214 ASP A N 1
ATOM 1566 C CA . ASP A 1 188 ? 4.842 30.371 23.138 1 17.844 214 ASP A CA 1
ATOM 1567 C C . ASP A 1 188 ? 5.118 29.234 22.142 1 17.266 214 ASP A C 1
ATOM 1568 O O . ASP A 1 188 ? 5.868 28.289 22.461 1 18.598 214 ASP A O 1
ATOM 1573 N N . GLY A 1 189 ? 4.506 29.278 20.942 1 17.219 215 GLY A N 1
ATOM 1574 C CA . GLY A 1 189 ? 4.836 28.288 19.938 1 17.068 215 GLY A CA 1
ATOM 1575 C C . GLY A 1 189 ? 3.768 27.207 19.822 1 19.338 215 GLY A C 1
ATOM 1576 O O . GLY A 1 189 ? 3.732 26.523 18.78 1 21.294 215 GLY A O 1
ATOM 1577 N N . ARG A 1 190 ? 2.848 27.092 20.811 1 18.564 216 ARG A N 1
ATOM 1578 C CA . ARG A 1 190 ? 1.712 26.186 20.668 1 18.312 216 ARG A CA 1
ATOM 1579 C C . ARG A 1 190 ? 0.67 26.884 19.79 1 18.013 216 ARG A C 1
ATOM 1580 O O . ARG A 1 190 ? 0.806 28.05 19.438 1 18.737 216 ARG A O 1
ATOM 1588 N N . THR A 1 191 ? -0.404 26.157 19.461 1 20.588 217 THR A N 1
ATOM 1589 C CA . THR A 1 191 ? -1.575 26.807 18.892 1 18.475 217 THR A CA 1
ATOM 1590 C C . THR A 1 191 ? -2.709 26.607 19.873 1 17.357 217 THR A C 1
ATOM 1591 O O . THR A 1 191 ? -2.768 25.588 20.568 1 19.301 217 THR A O 1
ATOM 1595 N N . MET A 1 192 ? -3.619 27.593 19.895 1 16.405 218 MET A N 1
ATOM 1596 C CA . MET A 1 192 ? -4.711 27.5 20.851 1 17.186 218 MET A CA 1
ATOM 1597 C C . MET A 1 192 ? -5.631 26.351 20.452 1 18.029 218 MET A C 1
ATOM 1598 O O . MET A 1 192 ? -6.198 25.676 21.318 1 18.755 218 MET A O 1
ATOM 1603 N N . PHE A 1 193 ? -5.853 26.108 19.143 1 18.877 219 PHE A N 1
ATOM 1604 C CA . PHE A 1 193 ? -6.652 24.919 18.806 1 17.998 219 PHE A CA 1
ATOM 1605 C C . PHE A 1 193 ? -6.036 23.62 19.332 1 19.378 219 PHE A C 1
ATOM 1606 O O . PHE A 1 193 ? -6.765 22.757 19.848 1 20.92 219 PHE A O 1
ATOM 1614 N N . ASP A 1 194 ? -4.72 23.446 19.194 1 18.645 220 ASP A N 1
ATOM 1615 C CA . ASP A 1 194 ? -4.104 22.213 19.709 1 19.527 220 ASP A CA 1
ATOM 1616 C C . ASP A 1 194 ? -4.224 22.15 21.23 1 19.863 220 ASP A C 1
ATOM 1617 O O . ASP A 1 194 ? -4.561 21.104 21.794 1 21.734 220 ASP A O 1
ATOM 1622 N N . ALA A 1 195 ? -3.923 23.276 21.897 1 18.897 221 ALA A N 1
ATOM 1623 C CA . ALA A 1 195 ? -3.937 23.261 23.369 1 19.707 221 ALA A CA 1
ATOM 1624 C C . ALA A 1 195 ? -5.343 23.002 23.917 1 21.401 221 ALA A C 1
ATOM 1625 O O . ALA A 1 195 ? -5.515 22.241 24.9 1 22.329 221 ALA A O 1
ATOM 1627 N N . LEU A 1 196 ? -6.359 23.638 23.292 1 19.876 222 LEU A N 1
ATOM 1628 C CA . LEU A 1 196 ? -7.744 23.382 23.727 1 19.029 222 LEU A CA 1
ATOM 1629 C C . LEU A 1 196 ? -8.171 21.94 23.447 1 21.102 222 LEU A C 1
ATOM 1630 O O . LEU A 1 196 ? -8.888 2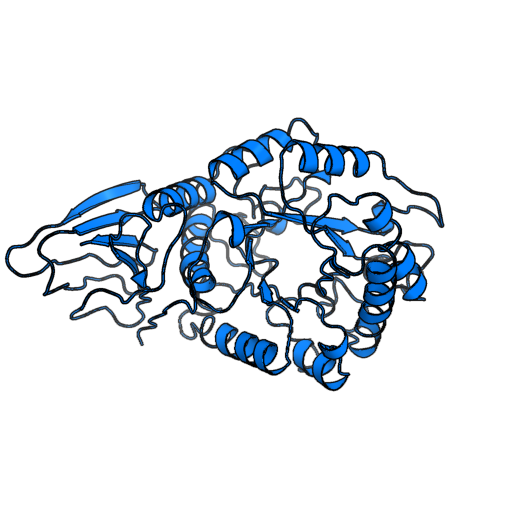1.324 24.249 1 22.13 222 LEU A O 1
ATOM 1635 N N . GLY A 1 197 ? -7.67 21.383 22.343 1 21.602 223 GLY A N 1
ATOM 1636 C CA . GLY A 1 197 ? -8.011 20.002 22.004 1 22.885 223 GLY A CA 1
ATOM 1637 C C . GLY A 1 197 ? -7.448 19.082 23.077 1 25.923 223 GLY A C 1
ATOM 1638 O O . GLY A 1 197 ? -8.116 18.139 23.501 1 28.185 223 GLY A O 1
ATOM 1639 N N . HIS A 1 198 ? -6.241 19.38 23.577 1 25.797 224 HIS A N 1
ATOM 1640 C CA . HIS A 1 198 ? -5.63 18.517 24.594 1 27.402 224 HIS A CA 1
ATOM 1641 C C . HIS A 1 198 ? -6.404 18.626 25.9 1 29.249 224 HIS A C 1
ATOM 1642 O O . HIS A 1 198 ? -6.319 17.722 26.728 1 35.012 224 HIS A O 1
ATOM 1649 N N . LEU A 1 199 ? -7.156 19.727 26.079 1 28.301 225 LEU A N 1
ATOM 1650 C CA . LEU A 1 199 ? -8.01 19.917 27.248 1 26.011 225 LEU A CA 1
ATOM 1651 C C . LEU A 1 199 ? -9.409 19.338 27.02 1 28.968 225 LEU A C 1
ATOM 1652 O O . LEU A 1 199 ? -10.246 19.465 27.907 1 31.181 225 LEU A O 1
ATOM 1657 N N . GLY A 1 200 ? -9.682 18.756 25.836 1 29.863 226 GLY A N 1
ATOM 1658 C CA . GLY A 1 200 ? -10.989 18.144 25.545 1 30.799 226 GLY A CA 1
ATOM 1659 C C . GLY A 1 200 ? -12.128 19.154 25.346 1 29.399 226 GLY A C 1
ATOM 1660 O O . GLY A 1 200 ? -13.312 18.839 25.543 1 31.197 226 GLY A O 1
ATOM 1661 N N . VAL A 1 201 ? -11.78 20.39 24.945 1 25.191 227 VAL A N 1
ATOM 1662 C CA . VAL A 1 201 ? -12.809 21.415 24.795 1 23.663 227 VAL A CA 1
ATOM 1663 C C . VAL A 1 201 ? -13.837 21.059 23.713 1 21.763 227 VAL A C 1
ATOM 1664 O O . VAL A 1 201 ? -14.966 21.56 23.746 1 22.104 227 VAL A O 1
ATOM 1668 N N . GLU A 1 202 ? -13.512 20.123 22.809 1 25.307 228 GLU A N 1
ATOM 1669 C CA . GLU A 1 202 ? -14.481 19.748 21.783 1 26.213 228 GLU A CA 1
ATOM 1670 C C . GLU A 1 202 ? -15.728 19.127 22.42 1 24.512 228 GLU A C 1
ATOM 1671 O O . GLU A 1 202 ? -16.794 19.114 21.8 1 25.909 228 GLU A O 1
ATOM 1677 N N . SER A 1 203 ? -15.599 18.592 23.649 1 25.27 229 SER A N 1
ATOM 1678 C CA . SER A 1 203 ? -16.76 18.04 24.343 1 26.458 229 SER A CA 1
ATOM 1679 C C . SER A 1 203 ? -17.859 19.089 24.588 1 26.296 229 SER A C 1
ATOM 1680 O O . SER A 1 203 ? -19.031 18.727 24.772 1 29.003 229 SER A O 1
ATOM 1683 N N . LEU A 1 204 ? -17.508 20.397 24.568 1 22.955 230 LEU A N 1
ATOM 1684 C CA . LEU A 1 204 ? -18.504 21.457 24.771 1 21.639 230 LEU A CA 1
ATOM 1685 C C . LEU A 1 204 ? -19.372 21.697 23.535 1 22.452 230 LEU A C 1
ATOM 1686 O O . LEU A 1 204 ? -20.396 22.407 23.633 1 23.936 230 LEU A O 1
ATOM 1691 N N . GLY A 1 205 ? -18.936 21.21 22.37 1 19.988 231 GLY A N 1
ATOM 1692 C CA . GLY A 1 205 ? -19.759 21.349 21.166 1 20.634 231 GLY A CA 1
ATOM 1693 C C . GLY A 1 205 ? -19.96 22.817 20.749 1 19.607 231 GLY A C 1
ATOM 1694 O O . GLY A 1 205 ? -21.031 23.193 20.261 1 20.267 231 GLY A O 1
ATOM 1695 N N . THR A 1 206 ? -18.922 23.668 20.927 1 18.36 232 THR A N 1
ATOM 1696 C CA . THR A 1 206 ? -19.024 25.052 20.47 1 17.307 232 THR A CA 1
ATOM 1697 C C . THR A 1 206 ? -18.53 25.145 19.025 1 17.133 232 THR A C 1
ATOM 1698 O O . THR A 1 206 ? -17.699 24.334 18.569 1 17.948 232 THR A O 1
ATOM 1702 N N . ILE A 1 207 ? -19.058 26.166 18.321 1 16.242 233 ILE A N 1
ATOM 1703 C CA . ILE A 1 207 ? -18.55 26.439 16.981 1 16.095 233 ILE A CA 1
ATOM 1704 C C . ILE A 1 207 ? -17.103 26.955 17.059 1 16.416 233 ILE A C 1
ATOM 1705 O O . ILE A 1 207 ? -16.786 27.863 17.846 1 17.856 233 ILE A O 1
ATOM 1710 N N . ALA A 1 208 ? -16.249 26.416 16.18 1 15.634 234 ALA A N 1
ATOM 1711 C CA . ALA A 1 208 ? -14.845 26.812 16.148 1 16.291 234 ALA A CA 1
ATOM 1712 C C . ALA A 1 208 ? -14.682 27.935 15.149 1 17.097 234 ALA A C 1
ATOM 1713 O O . ALA A 1 208 ? -15.301 27.873 14.079 1 16.2 234 ALA A O 1
ATOM 1715 N N . THR A 1 209 ? -13.8 28.894 15.442 1 16.133 235 THR A N 1
ATOM 1716 C CA . THR A 1 209 ? -13.644 30.013 14.511 1 16.647 235 THR A CA 1
ATOM 1717 C C . THR A 1 209 ? -12.262 30.645 14.652 1 16.391 235 THR A C 1
ATOM 1718 O O . THR A 1 209 ? -11.674 30.621 15.735 1 15.524 235 THR A O 1
ATOM 1722 N N . TYR A 1 210 ? -11.746 31.174 13.54 1 16.252 236 TYR A N 1
ATOM 1723 C CA . TYR A 1 210 ? -10.451 31.845 13.564 1 14.373 236 TYR A CA 1
ATOM 1724 C C . TYR A 1 210 ? -10.459 32.973 12.531 1 15.616 236 TYR A C 1
ATOM 1725 O O . TYR A 1 210 ? -11.394 33.088 11.708 1 15.534 236 TYR A O 1
ATOM 1734 N N . HIS A 1 211 ? -9.399 33.783 12.601 1 14.588 237 HIS A N 1
ATOM 1735 C CA . HIS A 1 211 ? -9.314 35.088 11.949 1 14.329 237 HIS A CA 1
ATOM 1736 C C . HIS A 1 211 ? -8.037 35.1 11.116 1 15.502 237 HIS A C 1
ATOM 1737 O O . HIS A 1 211 ? -7.023 35.703 11.489 1 15.685 237 HIS A O 1
ATOM 1744 N N . PRO A 1 212 ? -8.044 34.436 9.934 1 14.823 238 PRO A N 1
ATOM 1745 C CA . PRO A 1 212 ? -6.791 34.194 9.226 1 15.937 238 PRO A CA 1
ATOM 1746 C C . PRO A 1 212 ? -6.376 35.376 8.369 1 17.017 238 PRO A C 1
ATOM 1747 O O . PRO A 1 212 ? -6.345 35.259 7.114 1 16.136 238 PRO A O 1
ATOM 1751 N N . TYR A 1 213 ? -6.061 36.504 9.023 1 16.504 239 TYR A N 1
ATOM 1752 C CA . TYR A 1 213 ? -5.52 37.651 8.299 1 16.254 239 TYR A CA 1
ATOM 1753 C C . TYR A 1 213 ? -4.11 37.316 7.808 1 16.364 239 TYR A C 1
ATOM 1754 O O . TYR A 1 213 ? -3.295 36.746 8.569 1 17.989 239 TYR A O 1
ATOM 1763 N N . THR A 1 214 ? -3.856 37.588 6.506 1 15.998 240 THR A N 1
ATOM 1764 C CA . THR A 1 214 ? -2.503 37.437 5.955 1 15.976 240 THR A CA 1
ATOM 1765 C C . THR A 1 214 ? -2.197 38.662 5.083 1 17.794 240 THR A C 1
ATOM 1766 O O . THR A 1 214 ? -3.109 39.401 4.716 1 17.13 240 THR A O 1
ATOM 1770 N N . GLN A 1 215 ? -0.906 38.901 4.793 1 17.066 241 GLN A N 1
ATOM 1771 C CA . GLN A 1 215 ? -0.549 40.152 4.124 1 17.459 241 GLN A CA 1
ATOM 1772 C C . GLN A 1 215 ? -1.159 40.182 2.711 1 16.166 241 GLN A C 1
ATOM 1773 O O . GLN A 1 215 ? -1.721 41.199 2.309 1 16.863 241 GLN A O 1
ATOM 1779 N N . LEU A 1 216 ? -1.069 39.055 1.974 1 17.598 242 LEU A N 1
ATOM 1780 C CA . LEU A 1 216 ? -1.609 38.934 0.605 1 16.133 242 LEU A CA 1
ATOM 1781 C C . LEU A 1 216 ? -2.861 38.072 0.66 1 16.784 242 LEU A C 1
ATOM 1782 O O . LEU A 1 216 ? -3.126 37.358 1.64 1 15.835 242 LEU A O 1
ATOM 1787 N N . PRO A 1 217 ? -3.673 38.04 -0.412 1 16.17 243 PRO A N 1
ATOM 1788 C CA . PRO A 1 217 ? -4.872 37.208 -0.341 1 16.313 243 PRO A CA 1
ATOM 1789 C C . PRO A 1 217 ? -4.579 35.736 -0.078 1 15.562 243 PRO A C 1
ATOM 1790 O O . PRO A 1 217 ? -5.4 35.054 0.546 1 16.116 243 PRO A O 1
ATOM 1794 N N . GLU A 1 218 ? -3.47 35.222 -0.642 1 14.788 244 GLU A N 1
ATOM 1795 C CA . GLU A 1 218 ? -3.241 33.78 -0.686 1 15.469 244 GLU A CA 1
ATOM 1796 C C . GLU A 1 218 ? -2.072 33.369 0.202 1 16.243 244 GLU A C 1
ATOM 1797 O O . GLU A 1 218 ? -1.622 32.229 0.107 1 16.559 244 GLU A O 1
ATOM 1803 N N . GLY A 1 219 ? -1.637 34.268 1.099 1 14.975 245 GLY A N 1
ATOM 1804 C CA . GLY A 1 219 ? -0.52 33.915 1.995 1 16.551 245 GLY A CA 1
ATOM 1805 C C . GLY A 1 219 ? 0.143 35.209 2.46 1 16.924 245 GLY A C 1
ATOM 1806 O O . GLY A 1 219 ? -0.379 36.293 2.196 1 18.142 245 GLY A O 1
ATOM 1807 N N . ASN A 1 220 ? 1.288 35.103 3.156 1 17.467 246 ASN A N 1
ATOM 1808 C CA . ASN A 1 220 ? 1.943 36.324 3.637 1 17.15 246 ASN A CA 1
ATOM 1809 C C . ASN A 1 220 ? 3.011 36.866 2.683 1 16.727 246 ASN A C 1
ATOM 1810 O O . ASN A 1 220 ? 3.259 38.066 2.696 1 20.162 246 ASN A O 1
ATOM 1815 N N . TYR A 1 221 ? 3.634 35.999 1.871 1 17.853 247 TYR A N 1
ATOM 1816 C CA . TYR A 1 221 ? 4.74 36.438 1.017 1 18.243 247 TYR A CA 1
ATOM 1817 C C . TYR A 1 221 ? 4.543 35.854 -0.375 1 18.273 247 TYR A C 1
ATOM 1818 O O . TYR A 1 221 ? 4.03 34.741 -0.476 1 18.277 247 TYR A O 1
ATOM 1827 N N . PRO A 1 222 ? 5.016 36.546 -1.445 1 20.029 248 PRO A N 1
ATOM 1828 C CA . PRO A 1 222 ? 4.774 36.09 -2.819 1 19.616 248 PRO A CA 1
ATOM 1829 C C . PRO A 1 222 ? 5.343 34.704 -3.13 1 20.048 248 PRO A C 1
ATOM 1830 O O . PRO A 1 222 ? 4.783 33.965 -3.95 1 22.513 248 PRO A O 1
ATOM 1834 N N . TRP A 1 223 ? 6.446 34.324 -2.461 1 18.641 249 TRP A N 1
ATOM 1835 C CA . TRP A 1 223 ? 7.102 33.03 -2.659 1 19.329 249 TRP A CA 1
ATOM 1836 C C . TRP A 1 223 ? 6.539 31.947 -1.738 1 19.166 249 TRP A C 1
ATOM 1837 O O . TRP A 1 223 ? 7.034 30.817 -1.756 1 21.979 249 TRP A O 1
ATOM 1848 N N . ASN A 1 224 ? 5.486 32.283 -0.939 1 19.609 250 ASN A N 1
ATOM 1849 C CA . ASN A 1 224 ? 4.924 31.279 -0.051 1 19.231 250 ASN A CA 1
ATOM 1850 C C . ASN A 1 224 ? 3.426 31.507 0.075 1 20.36 250 ASN A C 1
ATOM 1851 O O . ASN A 1 224 ? 2.967 31.976 1.123 1 23.394 250 ASN A O 1
ATOM 1856 N N . LEU A 1 225 ? 2.673 31.212 -0.985 1 18.569 251 LEU A N 1
ATOM 1857 C CA . LEU A 1 225 ? 1.218 31.444 -0.96 1 15.828 251 LEU A CA 1
ATOM 1858 C C . LEU A 1 225 ? 0.548 30.207 -0.367 1 16.781 251 LEU A C 1
ATOM 1859 O O . LEU A 1 225 ? -0.03 29.382 -1.077 1 18.704 251 LEU A O 1
ATOM 1864 N N . ASP A 1 226 ? 0.628 30.078 0.965 1 17.003 252 ASP A N 1
ATOM 1865 C CA . ASP A 1 226 ? 0.205 28.854 1.615 1 17.394 252 ASP A CA 1
ATOM 1866 C C . ASP A 1 226 ? -1.132 29.006 2.344 1 17.761 252 ASP A C 1
ATOM 1867 O O . ASP A 1 226 ? -1.478 28.126 3.145 1 18.344 252 ASP A O 1
ATOM 1872 N N . PHE A 1 227 ? -1.907 30.065 2.051 1 16.049 253 PHE A N 1
ATOM 1873 C CA . PHE A 1 227 ? -3.208 30.227 2.72 1 16.359 253 PHE A CA 1
ATOM 1874 C C . PHE A 1 227 ? -4.078 28.964 2.561 1 15.869 253 PHE A C 1
ATOM 1875 O O . PHE A 1 227 ? -4.663 28.457 3.53 1 16.793 253 PHE A O 1
ATOM 1883 N N . VAL A 1 228 ? -4.232 28.483 1.311 1 16.057 254 VAL A N 1
ATOM 1884 C CA . VAL A 1 228 ? -5.119 27.347 1.056 1 16.098 254 VAL A CA 1
ATOM 1885 C C . VAL A 1 228 ? -4.654 26.112 1.842 1 17.028 254 VAL A C 1
ATOM 1886 O O . VAL A 1 228 ? -5.452 25.441 2.509 1 17.702 254 VAL A O 1
ATOM 1890 N N A SER A 1 229 ? -3.357 25.799 1.732 0.5 17.18 255 SER A N 1
ATOM 1891 N N B SER A 1 229 ? -3.36 25.786 1.765 0.5 17.853 255 SER A N 1
ATOM 1892 C CA A SER A 1 229 ? -2.819 24.65 2.441 0.5 17.453 255 SER A CA 1
ATOM 1893 C CA B SER A 1 229 ? -2.91 24.582 2.447 0.5 18.808 255 SER A CA 1
ATOM 1894 C C A SER A 1 229 ? -3.084 24.774 3.945 0.5 17.356 255 SER A C 1
ATOM 1895 C C B SER A 1 229 ? -3 24.735 3.977 0.5 18.293 255 SER A C 1
ATOM 1896 O O A SER A 1 229 ? -3.547 23.82 4.585 0.5 18.648 255 SER A O 1
ATOM 1897 O O B SER A 1 229 ? -3.29 23.76 4.68 0.5 19.782 255 SER A O 1
ATOM 1902 N N . HIS A 1 230 ? -2.776 25.947 4.503 1 16.806 256 HIS A N 1
ATOM 1903 C CA . HIS A 1 230 ? -2.848 26.154 5.954 1 16.555 256 HIS A CA 1
ATOM 1904 C C . HIS A 1 230 ? -4.316 26.071 6.391 1 17.692 256 HIS A C 1
ATOM 1905 O O . HIS A 1 230 ? -4.654 25.404 7.377 1 17.549 256 HIS A O 1
ATOM 1912 N N . ALA A 1 231 ? -5.217 26.732 5.655 1 16.192 257 ALA A N 1
ATOM 1913 C CA . ALA A 1 231 ? -6.637 26.661 6.01 1 16.099 257 ALA A CA 1
ATOM 1914 C C . ALA A 1 231 ? -7.142 25.222 5.892 1 16.662 257 ALA A C 1
ATOM 1915 O O . ALA A 1 231 ? -7.936 24.762 6.736 1 18.584 257 ALA A O 1
ATOM 1917 N N . ASN A 1 232 ? -6.757 24.523 4.804 1 17.346 258 ASN A N 1
ATOM 1918 C CA . ASN A 1 232 ? -7.219 23.144 4.672 1 18.256 258 ASN A CA 1
ATOM 1919 C C . ASN A 1 232 ? -6.772 22.318 5.886 1 18.67 258 ASN A C 1
ATOM 1920 O O . ASN A 1 232 ? -7.534 21.474 6.373 1 19.292 258 ASN A O 1
ATOM 1925 N N . GLN A 1 233 ? -5.502 22.472 6.296 1 17.367 259 GLN A N 1
ATOM 1926 C CA . GLN A 1 233 ? -4.966 21.676 7.406 1 19.056 259 GLN A CA 1
ATOM 1927 C C . GLN A 1 233 ? -5.734 21.974 8.713 1 18.701 259 GLN A C 1
ATOM 1928 O O . GLN A 1 233 ? -6.164 21.046 9.419 1 20.013 259 GLN A O 1
ATOM 1934 N N . ILE A 1 234 ? -5.954 23.264 9.014 1 17.829 260 ILE A N 1
ATOM 1935 C CA . ILE A 1 234 ? -6.669 23.625 10.252 1 17.713 260 ILE A CA 1
ATOM 1936 C C . ILE A 1 234 ? -8.113 23.123 10.183 1 17.401 260 ILE A C 1
ATOM 1937 O O . ILE A 1 234 ? -8.635 22.537 11.149 1 17.936 260 ILE A O 1
ATOM 1942 N N . ASN A 1 235 ? -8.774 23.315 9.013 1 16.123 261 ASN A N 1
ATOM 1943 C CA . ASN A 1 235 ? -10.18 22.937 8.924 1 16.196 261 ASN A CA 1
ATOM 1944 C C . ASN A 1 235 ? -10.313 21.414 9.023 1 16.727 261 ASN A C 1
ATOM 1945 O O . ASN A 1 235 ? -11.266 20.937 9.669 1 17.159 261 ASN A O 1
ATOM 1950 N N . ARG A 1 236 ? -9.395 20.644 8.394 1 17.129 262 ARG A N 1
ATOM 1951 C CA . ARG A 1 236 ? -9.5 19.189 8.507 1 17.87 262 ARG A CA 1
ATOM 1952 C C . ARG A 1 236 ? -9.339 18.785 9.982 1 18.944 262 ARG A C 1
ATOM 1953 O O . ARG A 1 236 ? -10.028 17.873 10.466 1 20.146 262 ARG A O 1
ATOM 1961 N N . ALA A 1 237 ? -8.41 19.418 10.69 1 18.675 263 ALA A N 1
ATOM 1962 C CA . ALA A 1 237 ? -8.178 19.068 12.102 1 19.414 263 ALA A CA 1
ATOM 1963 C C . ALA A 1 237 ? -9.422 19.379 12.948 1 18.95 263 ALA A C 1
ATOM 1964 O O . ALA A 1 237 ? -9.789 18.581 13.827 1 21.988 263 ALA A O 1
ATOM 1966 N N . LEU A 1 238 ? -10.106 20.515 12.671 1 18.041 264 LEU A N 1
ATOM 1967 C CA . LEU A 1 238 ? -11.322 20.867 13.414 1 17.544 264 LEU A CA 1
ATOM 1968 C C . LEU A 1 238 ? -12.413 19.852 13.105 1 17.876 264 LEU A C 1
ATOM 1969 O O . LEU A 1 238 ? -13.138 19.411 14.023 1 19.148 264 LEU A O 1
ATOM 1974 N N . ARG A 1 239 ? -12.555 19.475 11.806 1 17.066 265 ARG A N 1
ATOM 1975 C CA . ARG A 1 239 ? -13.564 18.456 11.492 1 17.862 265 ARG A CA 1
ATOM 1976 C C . ARG A 1 239 ? -13.264 17.129 12.217 1 18.554 265 ARG A C 1
ATOM 1977 O O . ARG A 1 239 ? -14.173 16.508 12.759 1 21.553 265 ARG A O 1
ATOM 1985 N N . ASN A 1 240 ? -11.986 16.732 12.245 1 18.943 266 ASN A N 1
ATOM 1986 C CA . ASN A 1 240 ? -11.558 15.482 12.882 1 20.974 266 ASN A CA 1
ATOM 1987 C C . ASN A 1 240 ? -11.883 15.523 14.378 1 22.243 266 ASN A C 1
ATOM 1988 O O . ASN A 1 240 ? -12.11 14.473 15.007 1 24.987 266 ASN A O 1
ATOM 1993 N N . ALA A 1 241 ? -11.83 16.725 14.973 1 23.415 267 ALA A N 1
ATOM 1994 C CA . ALA A 1 241 ? -12.116 16.891 16.404 1 25.502 267 ALA A CA 1
ATOM 1995 C C . ALA A 1 241 ? -13.623 16.929 16.695 1 25.676 267 ALA A C 1
ATOM 1996 O O . ALA A 1 241 ? -14.03 16.949 17.856 1 33.72 267 ALA A O 1
ATOM 1998 N N . GLY A 1 242 ? -14.481 16.905 15.667 1 24.893 268 GLY A N 1
ATOM 1999 C CA . GLY A 1 242 ? -15.92 16.824 15.876 1 22.897 268 GLY A CA 1
ATOM 2000 C C . GLY A 1 242 ? -16.589 18.161 16.16 1 23.99 268 GLY A C 1
ATOM 2001 O O . GLY A 1 242 ? -17.649 18.194 16.785 1 26.234 268 GLY A O 1
ATOM 2002 N N . VAL A 1 243 ? -16.022 19.262 15.664 1 23.804 269 VAL A N 1
ATOM 2003 C CA . VAL A 1 243 ? -16.676 20.538 15.884 1 21.523 269 VAL A CA 1
ATOM 2004 C C . VAL A 1 243 ? -18.038 20.541 15.203 1 22.828 269 VAL A C 1
ATOM 2005 O O . VAL A 1 243 ? -18.194 19.861 14.188 1 25.872 269 VAL A O 1
ATOM 2009 N N . PRO A 1 244 ? -19.058 21.267 15.72 1 21.004 270 PRO A N 1
ATOM 2010 C CA . PRO A 1 244 ? -20.362 21.314 15.059 1 22.404 270 PRO A CA 1
ATOM 2011 C C . PRO A 1 244 ? -20.31 22.101 13.757 1 21.947 270 PRO A C 1
ATOM 2012 O O . PRO A 1 244 ? -21.153 21.888 12.897 1 24.323 270 PRO A O 1
ATOM 2016 N N . ALA A 1 245 ? -19.368 23.054 13.649 1 19.366 271 ALA A N 1
ATOM 2017 C CA . ALA A 1 245 ? -19.322 23.972 12.515 1 17.271 271 ALA A CA 1
ATOM 2018 C C . ALA A 1 245 ? -17.998 24.696 12.621 1 16.473 271 ALA A C 1
ATOM 2019 O O . ALA A 1 245 ? -17.427 24.785 13.724 1 17.628 271 ALA A O 1
ATOM 2021 N N . ILE A 1 246 ? -17.525 25.216 11.47 1 15.888 272 ILE A N 1
ATOM 2022 C CA . ILE A 1 246 ? -16.342 26.077 11.42 1 15.487 272 ILE A CA 1
ATOM 2023 C C . ILE A 1 246 ? -16.773 27.397 10.797 1 15.982 272 ILE A C 1
ATOM 2024 O O . ILE A 1 246 ? -17.308 27.423 9.665 1 16.7 272 ILE A O 1
ATOM 2029 N N . TRP A 1 247 ? -16.507 28.504 11.507 1 14.592 273 TRP A N 1
ATOM 2030 C CA . TRP A 1 247 ? -16.708 29.815 10.899 1 15.086 273 TRP A CA 1
ATOM 2031 C C . TRP A 1 247 ? -15.353 30.486 10.785 1 16.352 273 TRP A C 1
ATOM 2032 O O . TRP A 1 247 ? -14.4 30.105 11.501 1 19.755 273 TRP A O 1
ATOM 2043 N N . SER A 1 248 ? -15.262 31.49 9.915 1 14.54 274 SER A N 1
ATOM 2044 C CA . SER A 1 248 ? -14.152 32.438 10.061 1 14.394 274 SER A CA 1
ATOM 2045 C C . SER A 1 248 ? -14.764 33.786 10.387 1 14.707 274 SER A C 1
ATOM 2046 O O . SER A 1 248 ? -15.421 34.383 9.54 1 14.838 274 SER A O 1
ATOM 2049 N N . THR A 1 249 ? -14.634 34.248 11.633 1 13.809 275 THR A N 1
ATOM 2050 C CA . THR A 1 249 ? -15.428 35.411 12.039 1 13.957 275 THR A CA 1
ATOM 2051 C C . THR A 1 249 ? -14.765 36.74 11.686 1 14.126 275 THR A C 1
ATOM 2052 O O . THR A 1 249 ? -15.434 37.766 11.893 1 15.032 275 THR A O 1
ATOM 2056 N N . GLU A 1 250 ? -13.513 36.758 11.174 1 14.941 276 GLU A N 1
ATOM 2057 C CA . GLU A 1 250 ? -12.899 37.973 10.654 1 15.405 276 GLU A CA 1
ATOM 2058 C C . GLU A 1 250 ? -11.814 37.61 9.637 1 14.974 276 GLU A C 1
ATOM 2059 O O . GLU A 1 250 ? -11.13 36.587 9.763 1 15.807 276 GLU A O 1
ATOM 2065 N N . TRP A 1 251 ? -11.714 38.468 8.618 1 15.681 277 TRP A N 1
ATOM 2066 C CA . TRP A 1 251 ? -10.663 38.49 7.614 1 15.954 277 TRP A CA 1
ATOM 2067 C C . TRP A 1 251 ? -10.861 39.77 6.82 1 15.076 277 TRP A C 1
ATOM 2068 O O . TRP A 1 251 ? -11.97 40.318 6.823 1 16.582 277 TRP A O 1
ATOM 2079 N N . GLY A 1 252 ? -9.797 40.239 6.148 1 15.297 278 GLY A N 1
ATOM 2080 C CA . GLY A 1 252 ? -9.988 41.47 5.369 1 15.746 278 GLY A CA 1
ATOM 2081 C C . GLY A 1 252 ? -8.718 42.316 5.384 1 16.609 278 GLY A C 1
ATOM 2082 O O . GLY A 1 252 ? -7.678 41.9 5.95 1 17.148 278 GLY A O 1
ATOM 2083 N N . TRP A 1 253 ? -8.831 43.488 4.744 1 15.923 279 TRP A N 1
ATOM 2084 C CA . TRP A 1 253 ? -7.711 44.415 4.599 1 16.345 279 TRP A CA 1
ATOM 2085 C C . TRP A 1 253 ? -8.198 45.847 4.781 1 16.878 279 TRP A C 1
ATOM 2086 O O . TRP A 1 253 ? -9.347 46.189 4.455 1 17.165 279 TRP A O 1
ATOM 2097 N N . SER A 1 254 ? -7.263 46.675 5.286 1 17.837 280 SER A N 1
ATOM 2098 C CA . SER A 1 254 ? -7.512 48.091 5.511 1 18.062 280 SER A CA 1
ATOM 2099 C C . SER A 1 254 ? -7.024 48.902 4.303 1 18.922 280 SER A C 1
ATOM 2100 O O . SER A 1 254 ? -5.909 48.649 3.8 1 20.264 280 SER A O 1
ATOM 2103 N N . ALA A 1 255 ? -7.837 49.915 3.896 1 19.2 281 ALA A N 1
ATOM 2104 C CA . ALA A 1 255 ? -7.445 50.844 2.835 1 19.023 281 ALA A CA 1
ATOM 2105 C C . ALA A 1 255 ? -6.583 51.996 3.379 1 21.968 281 ALA A C 1
ATOM 2106 O O . ALA A 1 255 ? -6.322 52.945 2.637 1 23.599 281 ALA A O 1
ATOM 2108 N N . TYR A 1 256 ? -6.118 51.918 4.645 1 21.291 282 TYR A N 1
ATOM 2109 C CA . TYR A 1 256 ? -5.486 53.077 5.28 1 21.89 282 TYR A CA 1
ATOM 2110 C C . TYR A 1 256 ? -4.238 53.525 4.517 1 23.922 282 TYR A C 1
ATOM 2111 O O . TYR A 1 256 ? -3.566 52.711 3.881 1 22.872 282 TYR A O 1
ATOM 2120 N N . LYS A 1 257 ? -3.89 54.822 4.66 1 26.806 283 LYS A N 1
ATOM 2121 C CA . LYS A 1 257 ? -2.747 55.405 3.96 1 27.77 283 LYS A CA 1
ATOM 2122 C C . LYS A 1 257 ? -1.441 55.18 4.721 1 29.387 283 LYS A C 1
ATOM 2123 O O . LYS A 1 257 ? -0.339 55.318 4.141 1 36.195 283 LYS A O 1
ATOM 2129 N N . GLY A 1 258 ? -1.559 54.871 6.019 1 28.294 284 GLY A N 1
ATOM 2130 C CA . GLY A 1 258 ? -0.405 54.616 6.868 1 31.834 284 GLY A CA 1
ATOM 2131 C C . GLY A 1 258 ? -0.356 55.612 8.026 1 35.539 284 GLY A C 1
ATOM 2132 O O . GLY A 1 258 ? -1.333 56.309 8.286 1 35.423 284 GLY A O 1
ATOM 2133 N N . PRO A 1 259 ? 0.756 55.684 8.791 1 35.338 285 PRO A N 1
ATOM 2134 C CA . PRO A 1 259 ? 1.941 54.859 8.528 1 34.577 285 PRO A CA 1
ATOM 2135 C C . PRO A 1 259 ? 1.694 53.358 8.729 1 33.071 285 PRO A C 1
ATOM 2136 O O . PRO A 1 259 ? 0.86 52.957 9.551 1 32.836 285 PRO A O 1
ATOM 2140 N N . LYS A 1 260 ? 2.46 52.519 8.021 1 30.338 286 LYS A N 1
ATOM 2141 C CA . LYS A 1 260 ? 2.306 51.075 8.152 1 29.458 286 LYS A CA 1
ATOM 2142 C C . LYS A 1 260 ? 2.362 50.633 9.619 1 29.345 286 LYS A C 1
ATOM 2143 O O . LYS A 1 260 ? 3.276 51.003 10.377 1 31.841 286 LYS A O 1
ATOM 2149 N N . GLU A 1 261 ? 1.367 49.824 9.998 1 26.553 287 GLU A N 1
ATOM 2150 C CA . GLU A 1 261 ? 1.321 49.125 11.258 1 27.178 287 GLU A CA 1
ATOM 2151 C C . GLU A 1 261 ? 0.808 47.719 10.936 1 26.614 287 GLU A C 1
ATOM 2152 O O . GLU A 1 261 ? -0.398 47.51 10.777 1 26.289 287 GLU A O 1
ATOM 2158 N N . LEU A 1 262 ? 1.756 46.793 10.788 1 23.746 288 LEU A N 1
ATOM 2159 C CA . LEU A 1 262 ? 1.559 45.389 10.452 1 25.352 288 LEU A CA 1
ATOM 2160 C C . LEU A 1 262 ? 1.2 45.221 8.974 1 26.174 288 LEU A C 1
ATOM 2161 O O . LEU A 1 262 ? 1.906 44.519 8.26 1 28.244 288 LEU A O 1
ATOM 2166 N N . GLN A 1 263 ? 0.103 45.831 8.518 1 23.317 289 GLN A N 1
ATOM 2167 C CA . GLN A 1 263 ? -0.328 45.577 7.143 1 20.42 289 GLN A CA 1
ATOM 2168 C C . GLN A 1 263 ? 0.328 46.565 6.17 1 21.713 289 GLN A C 1
ATOM 2169 O O . GLN A 1 263 ? 0.263 47.787 6.371 1 23.54 289 GLN A O 1
ATOM 2175 N N . ASP A 1 264 ? 0.867 46.045 5.051 1 21.966 290 ASP A N 1
ATOM 2176 C CA . ASP A 1 264 ? 1.34 46.912 3.975 1 23.146 290 ASP A CA 1
ATOM 2177 C C . ASP A 1 264 ? 0.219 47.803 3.429 1 23.865 290 ASP A C 1
ATOM 2178 O O . ASP A 1 264 ? -0.972 47.438 3.467 1 24.989 290 ASP A O 1
ATOM 2183 N N . ILE A 1 265 ? 0.608 49.002 2.962 1 23.133 291 ILE A N 1
ATOM 2184 C CA . ILE A 1 265 ? -0.341 49.969 2.436 1 23.502 291 ILE A CA 1
ATOM 2185 C C . ILE A 1 265 ? -0.765 49.558 1.021 1 23.327 291 ILE A C 1
ATOM 2186 O O . ILE A 1 265 ? 0.103 49.411 0.136 1 27.304 291 ILE A O 1
ATOM 2191 N N . ILE A 1 266 ? -2.09 49.434 0.81 1 22.889 292 ILE A N 1
ATOM 2192 C CA . ILE A 1 266 ? -2.604 48.955 -0.482 1 20.963 292 ILE A CA 1
ATOM 2193 C C . ILE A 1 266 ? -3.708 49.865 -1.024 1 21.411 292 ILE A C 1
ATOM 2194 O O . ILE A 1 266 ? -4.045 49.769 -2.227 1 22.604 292 ILE A O 1
ATOM 2199 N N . GLY A 1 267 ? -4.282 50.722 -0.165 1 21.769 293 GLY A 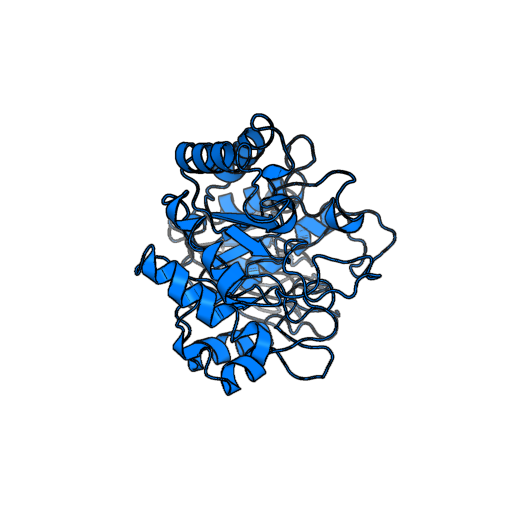N 1
ATOM 2200 C CA . GLY A 1 267 ? -5.255 51.718 -0.609 1 21.22 293 GLY A CA 1
ATOM 2201 C C . GLY A 1 267 ? -6.612 51.088 -0.935 1 20.134 293 GLY A C 1
ATOM 2202 O O . GLY A 1 267 ? -6.823 49.881 -0.725 1 21.024 293 GLY A O 1
ATOM 2203 N N . VAL A 1 268 ? -7.556 51.919 -1.386 1 20.716 294 VAL A N 1
ATOM 2204 C CA . VAL A 1 268 ? -8.914 51.435 -1.679 1 20.16 294 VAL A CA 1
ATOM 2205 C C . VAL A 1 268 ? -8.91 50.421 -2.83 1 19.682 294 VAL A C 1
ATOM 2206 O O . VAL A 1 268 ? -9.722 49.498 -2.816 1 20.288 294 VAL A O 1
ATOM 2210 N N . GLU A 1 269 ? -8.048 50.589 -3.857 1 21.207 295 GLU A N 1
ATOM 2211 C CA . GLU A 1 269 ? -8.073 49.649 -4.972 1 20.978 295 GLU A CA 1
ATOM 2212 C C . GLU A 1 269 ? -7.444 48.318 -4.541 1 21.027 295 GLU A C 1
ATOM 2213 O O . GLU A 1 269 ? -7.868 47.228 -4.964 1 20.021 295 GLU A O 1
ATOM 2219 N N . GLY A 1 270 ? -6.41 48.389 -3.694 1 20.526 296 GLY A N 1
ATOM 2220 C CA . GLY A 1 270 ? -5.785 47.168 -3.214 1 19.753 296 GLY A CA 1
ATOM 2221 C C . GLY A 1 270 ? -6.778 46.404 -2.315 1 17.436 296 GLY A C 1
ATOM 2222 O O . GLY A 1 270 ? -6.888 45.174 -2.368 1 18.705 296 GLY A O 1
ATOM 2223 N N . GLN A 1 271 ? -7.515 47.146 -1.475 1 17.848 297 GLN A N 1
ATOM 2224 C CA . GLN A 1 271 ? -8.535 46.519 -0.632 1 17.199 297 GLN A CA 1
ATOM 2225 C C . GLN A 1 271 ? -9.543 45.76 -1.518 1 17.398 297 GLN A C 1
ATOM 2226 O O . GLN A 1 271 ? -9.934 44.621 -1.211 1 17.44 297 GLN A O 1
ATOM 2232 N N . ALA A 1 272 ? -10.035 46.422 -2.583 1 16.903 298 ALA A N 1
ATOM 2233 C CA . ALA A 1 272 ? -11.029 45.79 -3.446 1 16.626 298 ALA A CA 1
ATOM 2234 C C . ALA A 1 272 ? -10.466 44.503 -4.06 1 17.112 298 ALA A C 1
ATOM 2235 O O . ALA A 1 272 ? -11.133 43.463 -4.071 1 17.104 298 ALA A O 1
ATOM 2237 N N . ASP A 1 273 ? -9.237 44.584 -4.592 1 16.925 299 ASP A N 1
ATOM 2238 C CA . ASP A 1 273 ? -8.606 43.448 -5.261 1 15.842 299 ASP A CA 1
ATOM 2239 C C . ASP A 1 273 ? -8.438 42.32 -4.244 1 16.291 299 ASP A C 1
ATOM 2240 O O . ASP A 1 273 ? -8.84 41.165 -4.496 1 16.684 299 ASP A O 1
ATOM 2245 N N . TYR A 1 274 ? -7.855 42.648 -3.081 1 16.483 300 TYR A N 1
ATOM 2246 C CA . TYR A 1 274 ? -7.483 41.562 -2.165 1 16.045 300 TYR A CA 1
ATOM 2247 C C . TYR A 1 274 ? -8.716 40.899 -1.551 1 15.557 300 TYR A C 1
ATOM 2248 O O . TYR A 1 274 ? -8.745 39.673 -1.392 1 16.172 300 TYR A O 1
ATOM 2257 N N . VAL A 1 275 ? -9.74 41.694 -1.213 1 15.629 301 VAL A N 1
ATOM 2258 C CA . VAL A 1 275 ? -10.959 41.104 -0.655 1 15.347 301 VAL A CA 1
ATOM 2259 C C . VAL A 1 275 ? -11.599 40.121 -1.645 1 14.772 301 VAL A C 1
ATOM 2260 O O . VAL A 1 275 ? -12.049 39.029 -1.233 1 16.384 301 VAL A O 1
ATOM 2264 N N A LEU A 1 276 ? -11.671 40.502 -2.932 0.5 15.417 302 LEU A N 1
ATOM 2265 N N B LEU A 1 276 ? -11.677 40.5 -2.934 0.5 15.876 302 LEU A N 1
ATOM 2266 C CA A LEU A 1 276 ? -12.303 39.609 -3.903 0.5 15.47 302 LEU A CA 1
ATOM 2267 C CA B LEU A 1 276 ? -12.308 39.603 -3.906 0.5 16.382 302 LEU A CA 1
ATOM 2268 C C A LEU A 1 276 ? -11.49 38.325 -4.091 0.5 14.974 302 LEU A C 1
ATOM 2269 C C B LEU A 1 276 ? -11.489 38.321 -4.08 0.5 15.478 302 LEU A C 1
ATOM 2270 O O A LEU A 1 276 ? -12.072 37.231 -4.161 0.5 15.533 302 LEU A O 1
ATOM 2271 O O B LEU A 1 276 ? -12.069 37.227 -4.149 0.5 15.951 302 LEU A O 1
ATOM 2280 N N . ARG A 1 277 ? -10.152 38.444 -4.19 1 14.614 303 ARG A N 1
ATOM 2281 C CA . ARG A 1 277 ? -9.362 37.223 -4.335 1 14.371 303 ARG A CA 1
ATOM 2282 C C . ARG A 1 277 ? -9.524 36.329 -3.106 1 13.76 303 ARG A C 1
ATOM 2283 O O . ARG A 1 277 ? -9.694 35.099 -3.217 1 14.851 303 ARG A O 1
ATOM 2291 N N . ARG A 1 278 ? -9.463 36.926 -1.898 1 14.547 304 ARG A N 1
ATOM 2292 C CA . ARG A 1 278 ? -9.602 36.098 -0.708 1 14.152 304 ARG A CA 1
ATOM 2293 C C . ARG A 1 278 ? -11.006 35.492 -0.62 1 14.259 304 ARG A C 1
ATOM 2294 O O . ARG A 1 278 ? -11.128 34.348 -0.168 1 14.288 304 ARG A O 1
ATOM 2302 N N . LEU A 1 279 ? -12.053 36.231 -1.007 1 14.489 305 LEU A N 1
ATOM 2303 C CA . LEU A 1 279 ? -13.407 35.665 -0.974 1 13.998 305 LEU A CA 1
ATOM 2304 C C . LEU A 1 279 ? -13.493 34.455 -1.914 1 14.647 305 LEU A C 1
ATOM 2305 O O . LEU A 1 279 ? -14.117 33.447 -1.569 1 15.187 305 LEU A O 1
ATOM 2310 N N . ALA A 1 280 ? -12.86 34.576 -3.105 1 15.51 306 ALA A N 1
ATOM 2311 C CA . ALA A 1 280 ? -12.863 33.454 -4.042 1 14.893 306 ALA A CA 1
ATOM 2312 C C . ALA A 1 280 ? -12.188 32.219 -3.416 1 15.266 306 ALA A C 1
ATOM 2313 O O . ALA A 1 280 ? -12.629 31.089 -3.628 1 18.412 306 ALA A O 1
ATOM 2315 N N . LEU A 1 281 ? -11.122 32.409 -2.628 1 14.714 307 LEU A N 1
ATOM 2316 C CA . LEU A 1 281 ? -10.518 31.26 -1.956 1 13.778 307 LEU A CA 1
ATOM 2317 C C . LEU A 1 281 ? -11.421 30.724 -0.833 1 14.203 307 LEU A C 1
ATOM 2318 O O . LEU A 1 281 ? -11.719 29.516 -0.796 1 14.813 307 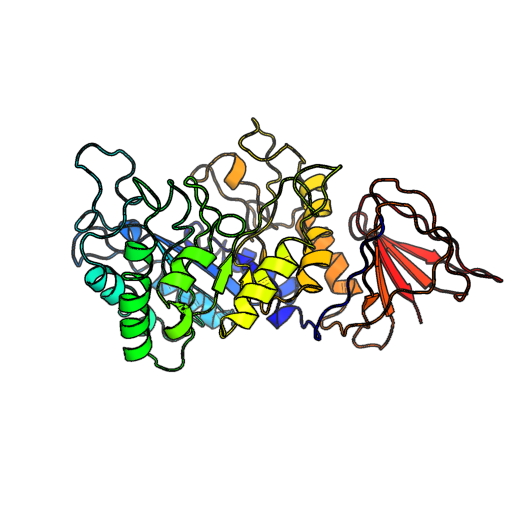LEU A O 1
ATOM 2323 N N . MET A 1 282 ? -11.836 31.608 0.095 1 14.08 308 MET A N 1
ATOM 2324 C CA . MET A 1 282 ? -12.488 31.102 1.309 1 14.46 308 MET A CA 1
ATOM 2325 C C . MET A 1 282 ? -13.852 30.473 0.989 1 14.787 308 MET A C 1
ATOM 2326 O O . MET A 1 282 ? -14.239 29.48 1.637 1 15.175 308 MET A O 1
ATOM 2331 N N . SER A 1 283 ? -14.575 30.985 -0.043 1 14.662 309 SER A N 1
ATOM 2332 C CA . SER A 1 283 ? -15.88 30.408 -0.348 1 14.304 309 SER A CA 1
ATOM 2333 C C . SER A 1 283 ? -15.733 29.025 -0.998 1 14.985 309 SER A C 1
ATOM 2334 O O . SER A 1 283 ? -16.737 28.317 -1.118 1 15.787 309 SER A O 1
ATOM 2337 N N . ALA A 1 284 ? -14.505 28.636 -1.39 1 14.489 310 ALA A N 1
ATOM 2338 C CA . ALA A 1 284 ? -14.273 27.301 -1.916 1 14.836 310 ALA A CA 1
ATOM 2339 C C . ALA A 1 284 ? -13.572 26.37 -0.923 1 15.46 310 ALA A C 1
ATOM 2340 O O . ALA A 1 284 ? -13.154 25.253 -1.315 1 16.336 310 ALA A O 1
ATOM 2342 N N . LEU A 1 285 ? -13.442 26.816 0.345 1 14.782 311 LEU A N 1
ATOM 2343 C CA . LEU A 1 285 ? -12.803 25.989 1.37 1 14.7 311 LEU A CA 1
ATOM 2344 C C . LEU A 1 285 ? -13.87 25.535 2.368 1 14.918 311 LEU A C 1
ATOM 2345 O O . LEU A 1 285 ? -15.049 25.914 2.271 1 16.318 311 LEU A O 1
ATOM 2350 N N . ASP A 1 286 ? -13.448 24.722 3.344 1 15.745 312 ASP A N 1
ATOM 2351 C CA . ASP A 1 286 ? -14.41 24.074 4.233 1 15.233 312 ASP A CA 1
ATOM 2352 C C . ASP A 1 286 ? -14.76 24.959 5.435 1 15.916 312 ASP A C 1
ATOM 2353 O O . ASP A 1 286 ? -14.519 24.587 6.606 1 17.397 312 ASP A O 1
ATOM 2358 N N . TYR A 1 287 ? -15.419 26.076 5.153 1 15.866 313 TYR A N 1
ATOM 2359 C CA . TYR A 1 287 ? -16.066 26.911 6.169 1 14.784 313 TYR A CA 1
ATOM 2360 C C . TYR A 1 287 ? -17.572 26.782 6.026 1 15.113 313 TYR A C 1
ATOM 2361 O O . TYR A 1 287 ? -18.089 26.736 4.897 1 16.979 313 TYR A O 1
ATOM 2370 N N . ASP A 1 288 ? -18.29 26.839 7.154 1 15.168 314 ASP A N 1
ATOM 2371 C CA . ASP A 1 288 ? -19.742 26.918 7.095 1 15.753 314 ASP A CA 1
ATOM 2372 C C . ASP A 1 288 ? -20.229 28.345 6.88 1 16.372 314 ASP A C 1
ATOM 2373 O O . ASP A 1 288 ? -21.332 28.558 6.351 1 16.772 314 ASP A O 1
ATOM 2378 N N . ARG A 1 289 ? -19.46 29.33 7.392 1 15.033 315 ARG A N 1
ATOM 2379 C CA . ARG A 1 289 ? -19.854 30.732 7.307 1 15.119 315 ARG A CA 1
ATOM 2380 C C . ARG A 1 289 ? -18.583 31.564 7.531 1 14.956 315 ARG A C 1
ATOM 2381 O O . ARG A 1 289 ? -17.713 31.146 8.307 1 15.822 315 ARG A O 1
ATOM 2389 N N . ILE A 1 290 ? -18.481 32.714 6.852 1 13.773 316 ILE A N 1
ATOM 2390 C CA . ILE A 1 290 ? -17.36 33.624 7.042 1 14.157 316 ILE A CA 1
ATOM 2391 C C . ILE A 1 290 ? -17.892 35.043 7.151 1 15.002 316 ILE A C 1
ATOM 2392 O O . ILE A 1 290 ? -18.969 35.334 6.648 1 15.547 316 ILE A O 1
ATOM 2397 N N . PHE A 1 291 ? -17.118 35.911 7.844 1 14.497 317 PHE A N 1
ATOM 2398 C CA . PHE A 1 291 ? -17.547 37.289 8.065 1 14.394 317 PHE A CA 1
ATOM 2399 C C . PHE A 1 291 ? -16.415 38.235 7.695 1 15.083 317 PHE A C 1
ATOM 2400 O O . PHE A 1 291 ? -15.359 38.24 8.344 1 15.172 317 PHE A O 1
ATOM 2408 N N . LEU A 1 292 ? -16.632 39.012 6.634 1 15.444 318 LEU A N 1
ATOM 2409 C CA . LEU A 1 292 ? -15.657 40.035 6.24 1 14.413 318 LEU A CA 1
ATOM 2410 C C . LEU A 1 292 ? -15.527 41.105 7.334 1 15.561 318 LEU A C 1
ATOM 2411 O O . LEU A 1 292 ? -16.544 41.549 7.891 1 15.503 318 LEU A O 1
ATOM 2416 N N . PHE A 1 293 ? -14.274 41.536 7.59 1 15.655 319 PHE A N 1
ATOM 2417 C CA . PHE A 1 293 ? -14.031 42.665 8.492 1 15.708 319 PHE A CA 1
ATOM 2418 C C . PHE A 1 293 ? -13.753 43.865 7.578 1 15.327 319 PHE A C 1
ATOM 2419 O O . PHE A 1 293 ? -12.716 43.855 6.924 1 16.441 319 PHE A O 1
ATOM 2427 N N . THR A 1 294 ? -14.657 44.861 7.443 1 15.973 320 THR A N 1
ATOM 2428 C CA . THR A 1 294 ? -15.869 45.049 8.243 1 15.693 320 THR A CA 1
ATOM 2429 C C . THR A 1 294 ? -16.827 45.906 7.406 1 16.293 320 THR A C 1
ATOM 2430 O O . THR A 1 294 ? -16.483 46.368 6.297 1 16.557 320 THR A O 1
ATOM 2434 N N . LEU A 1 295 ? -18.049 46.092 7.901 1 16.229 321 LEU A N 1
ATOM 2435 C CA . LEU A 1 295 ? -19.061 46.765 7.088 1 17.833 321 LEU A CA 1
ATOM 2436 C C . LEU A 1 295 ? -18.685 48.232 6.83 1 17.657 321 LEU A C 1
ATOM 2437 O O . LEU A 1 295 ? -18.849 48.739 5.699 1 17.982 321 LEU A O 1
ATOM 2442 N N . SER A 1 296 ? -18.198 48.944 7.877 1 18.729 322 SER A N 1
ATOM 2443 C CA . SER A 1 296 ? -17.999 50.38 7.736 1 18.13 322 SER A CA 1
ATOM 2444 C C . SER A 1 296 ? -16.608 50.821 8.196 1 18.79 322 SER A C 1
ATOM 2445 O O . SER A 1 296 ? -16.063 50.282 9.165 1 18.727 322 SER A O 1
ATOM 2448 N N . ASP A 1 297 ? -16.126 51.878 7.539 1 17.763 323 ASP A N 1
ATOM 2449 C CA . ASP A 1 297 ? -15.03 52.681 8.092 1 18.976 323 ASP A CA 1
ATOM 2450 C C . ASP A 1 297 ? -15.437 53.196 9.482 1 19.266 323 ASP A C 1
ATOM 2451 O O . ASP A 1 297 ? -16.632 53.303 9.802 1 20.751 323 ASP A O 1
ATOM 2456 N N . LEU A 1 298 ? -14.433 53.509 10.295 1 18.887 324 LEU A N 1
ATOM 2457 C CA . LEU A 1 298 ? -14.68 53.962 11.668 1 20.877 324 LEU A CA 1
ATOM 2458 C C . LEU A 1 298 ? -13.997 55.309 11.89 1 23.623 324 LEU A C 1
ATOM 2459 O O . LEU A 1 298 ? -13.066 55.668 11.175 1 24.312 324 LEU A O 1
ATOM 2464 N N . ASP A 1 299 ? -14.444 56.055 12.911 1 23.97 325 ASP A N 1
ATOM 2465 C CA . ASP A 1 299 ? -13.849 57.36 13.182 1 25.601 325 ASP A CA 1
ATOM 2466 C C . ASP A 1 299 ? -12.585 57.222 14.043 1 26.37 325 ASP A C 1
ATOM 2467 O O . ASP A 1 299 ? -12.035 56.104 14.237 1 24.833 325 ASP A O 1
ATOM 2472 N N . GLN A 1 300 ? -12.169 58.36 14.652 1 27.036 326 GLN A N 1
ATOM 2473 C CA . GLN A 1 300 ? -10.856 58.437 15.286 1 28.493 326 GLN A CA 1
ATOM 2474 C C . GLN A 1 300 ? -10.792 57.636 16.587 1 27.383 326 GLN A C 1
ATOM 2475 O O . GLN A 1 300 ? -9.715 57.519 17.172 1 28.413 326 GLN A O 1
ATOM 2481 N N . ARG A 1 301 ? -11.92 57.082 17.057 1 25.895 327 ARG A N 1
ATOM 2482 C CA . ARG A 1 301 ? -11.877 56.181 18.203 1 25.016 327 ARG A CA 1
ATOM 2483 C C . ARG A 1 301 ? -11.127 54.894 17.872 1 26.414 327 ARG A C 1
ATOM 2484 O O . ARG A 1 301 ? -10.621 54.225 18.771 1 27.955 327 ARG A O 1
ATOM 2492 N N . ALA A 1 302 ? -11.088 54.535 16.58 1 24.635 328 ALA A N 1
ATOM 2493 C CA . ALA A 1 302 ? -10.394 53.328 16.143 1 24.039 328 ALA A CA 1
ATOM 2494 C C . ALA A 1 302 ? -8.922 53.646 15.917 1 25.435 328 ALA A C 1
ATOM 2495 O O . ALA A 1 302 ? -8.594 54.793 15.597 1 27.757 328 ALA A O 1
ATOM 2497 N N . SER A 1 303 ? -8.068 52.611 15.952 1 26.313 329 SER A N 1
ATOM 2498 C CA . SER A 1 303 ? -6.68 52.806 15.543 1 27.545 329 SER A CA 1
ATOM 2499 C C . SER A 1 303 ? -6.634 53.285 14.081 1 29.335 329 SER A C 1
ATOM 2500 O O . SER A 1 303 ? -7.583 53.12 13.277 1 26.832 329 SER A O 1
ATOM 2503 N N . VAL A 1 304 ? -5.508 53.892 13.702 1 29.726 330 VAL A N 1
ATOM 2504 C CA . VAL A 1 304 ? -5.396 54.387 12.337 1 27.228 330 VAL A CA 1
ATOM 2505 C C . VAL A 1 304 ? -5.671 53.266 11.302 1 27.084 330 VAL A C 1
ATOM 2506 O O . VAL A 1 304 ? -6.396 53.472 10.336 1 28.326 330 VAL A O 1
ATOM 2510 N N . ARG A 1 305 ? -5.085 52.073 11.465 1 25.383 331 ARG A N 1
ATOM 2511 C CA . ARG A 1 305 ? -5.319 51.014 10.486 1 22.506 331 ARG A CA 1
ATOM 2512 C C . ARG A 1 305 ? -6.788 50.576 10.558 1 21.179 331 ARG A C 1
ATOM 2513 O O . ARG A 1 305 ? -7.441 50.323 9.528 1 20.299 331 ARG A O 1
ATOM 2521 N N . ASP A 1 306 ? -7.36 50.55 11.781 1 21.373 332 ASP A N 1
ATOM 2522 C CA . ASP A 1 306 ? -8.683 49.942 11.943 1 21.96 332 ASP A CA 1
ATOM 2523 C C . ASP A 1 306 ? -9.797 50.825 11.382 1 21.192 332 ASP A C 1
ATOM 2524 O O . ASP A 1 306 ? -10.938 50.343 11.28 1 21.428 332 ASP A O 1
ATOM 2529 N N . ARG A 1 307 ? -9.505 52.106 11.092 1 19.527 333 ARG A N 1
ATOM 2530 C CA . ARG A 1 307 ? -10.508 53.033 10.576 1 21.984 333 ARG A CA 1
ATOM 2531 C C . ARG A 1 307 ? -10.965 52.701 9.152 1 19.001 333 ARG A C 1
ATOM 2532 O O . ARG A 1 307 ? -12.015 53.192 8.726 1 20.318 333 ARG A O 1
ATOM 2540 N N . ASP A 1 308 ? -10.192 51.897 8.41 1 19.086 334 ASP A N 1
ATOM 2541 C CA . ASP A 1 308 ? -10.388 51.893 6.948 1 17.693 334 ASP A CA 1
ATOM 2542 C C . ASP A 1 308 ? -10.621 50.481 6.378 1 17.641 334 ASP A C 1
ATOM 2543 O O . ASP A 1 308 ? -10.365 50.223 5.177 1 18.583 334 ASP A O 1
ATOM 2548 N N . TYR A 1 309 ? -11.151 49.569 7.204 1 18.537 335 TYR A N 1
ATOM 2549 C CA . TYR A 1 309 ? -11.502 48.221 6.736 1 17.51 335 TYR A CA 1
ATOM 2550 C C . TYR A 1 309 ? -12.88 48.166 6.079 1 17.876 335 TYR A C 1
ATOM 2551 O O . TYR A 1 309 ? -13.29 47.08 5.656 1 17.507 335 TYR A O 1
ATOM 2560 N N . GLY A 1 310 ? -13.634 49.282 6.052 1 17.587 336 GLY A N 1
ATOM 2561 C CA . GLY A 1 310 ? -15.036 49.195 5.677 1 16.783 336 GLY A CA 1
ATOM 2562 C C . GLY A 1 310 ? -15.261 48.81 4.21 1 16.354 336 GLY A C 1
ATOM 2563 O O . GLY A 1 310 ? -14.483 49.148 3.303 1 17.295 336 GLY A O 1
ATOM 2564 N N . LEU A 1 311 ? -16.419 48.156 3.969 1 16.864 337 LEU A N 1
ATOM 2565 C CA . LEU A 1 311 ? -17.013 48.15 2.625 1 17.664 337 LEU A CA 1
ATOM 2566 C C . LEU A 1 311 ? -17.485 49.571 2.291 1 18.645 337 LEU A C 1
ATOM 2567 O O . LEU A 1 311 ? -17.534 49.974 1.112 1 18.983 337 LEU A O 1
ATOM 2572 N N . LEU A 1 312 ? -17.897 50.295 3.351 1 17.949 338 LEU A N 1
ATOM 2573 C CA . LEU A 1 312 ? -18.547 51.597 3.221 1 18.014 338 LEU A CA 1
ATOM 2574 C C . LEU A 1 312 ? -17.662 52.646 3.868 1 19.655 338 LEU A C 1
ATOM 2575 O O . LEU A 1 312 ? -16.962 52.365 4.858 1 20.182 338 LEU A O 1
ATOM 2580 N N . ASP A 1 313 ? -17.764 53.879 3.342 1 20.495 339 ASP A N 1
ATOM 2581 C CA . ASP A 1 313 ? -17.063 54.982 3.994 1 21.308 339 ASP A CA 1
ATOM 2582 C C . ASP A 1 313 ? -17.911 55.509 5.16 1 21.86 339 ASP A C 1
ATOM 2583 O O . ASP A 1 313 ? -18.992 54.967 5.463 1 22.028 339 ASP A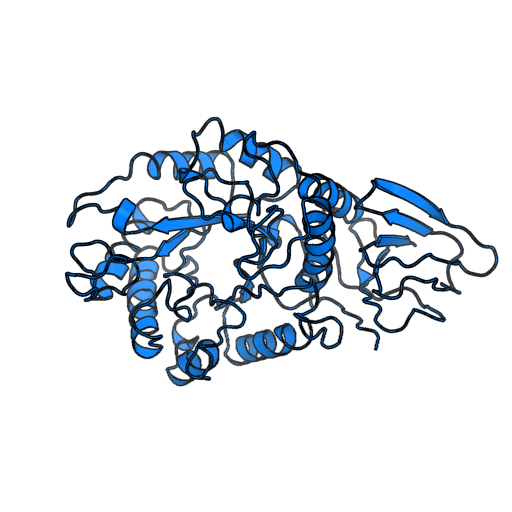 O 1
ATOM 2588 N N . LEU A 1 314 ? -17.407 56.571 5.822 1 23.502 340 LEU A N 1
ATOM 2589 C CA . LEU A 1 314 ? -18.087 57.062 7.018 1 24.582 340 LEU A CA 1
ATOM 2590 C C . LEU A 1 314 ? -19.504 57.574 6.739 1 26.825 340 LEU A C 1
ATOM 2591 O O . LEU A 1 314 ? -20.304 57.658 7.659 1 31.917 340 LEU A O 1
ATOM 2596 N N . ASP A 1 315 ? -19.813 57.891 5.477 1 27.114 341 ASP A N 1
ATOM 2597 C CA . ASP A 1 315 ? -21.136 58.369 5.092 1 28.73 341 ASP A CA 1
ATOM 2598 C C . ASP A 1 315 ? -22.063 57.207 4.749 1 26.403 341 ASP A C 1
ATOM 2599 O O . ASP A 1 315 ? -23.168 57.425 4.263 1 26.794 341 ASP A O 1
ATOM 2604 N N . ALA A 1 316 ? -21.561 55.964 4.939 1 23.847 342 ALA A N 1
ATOM 2605 C CA . ALA A 1 316 ? -22.269 54.746 4.578 1 22.714 342 ALA A CA 1
ATOM 2606 C C . ALA A 1 316 ? -22.434 54.634 3.065 1 23.384 342 ALA A C 1
ATOM 2607 O O . ALA A 1 316 ? -23.367 53.974 2.59 1 23.691 342 ALA A O 1
ATOM 2609 N N . ASN A 1 317 ? -21.495 55.222 2.324 1 22.409 343 ASN A N 1
ATOM 2610 C CA . ASN A 1 317 ? -21.506 55.102 0.864 1 23.718 343 ASN A CA 1
ATOM 2611 C C . ASN A 1 317 ? -20.446 54.1 0.408 1 21.784 343 ASN A C 1
ATOM 2612 O O . ASN A 1 317 ? -19.402 53.906 1.038 1 21.404 343 ASN A O 1
ATOM 2617 N N . PRO A 1 318 ? -20.698 53.42 -0.725 1 22.773 344 PRO A N 1
ATOM 2618 C CA . PRO A 1 318 ? -19.785 52.374 -1.217 1 20.565 344 PRO A CA 1
ATOM 2619 C C . PRO A 1 318 ? -18.369 52.894 -1.459 1 20.995 344 PRO A C 1
ATOM 2620 O O . PRO A 1 318 ? -18.158 53.956 -2.065 1 23.419 344 PRO A O 1
ATOM 2624 N N . LYS A 1 319 ? -17.402 52.143 -0.967 1 19.363 345 LYS A N 1
ATOM 2625 C CA . LYS A 1 319 ? -16.015 52.254 -1.39 1 19.515 345 LYS A CA 1
ATOM 2626 C C . LYS A 1 319 ? -15.805 51.336 -2.597 1 18.79 345 LYS A C 1
ATOM 2627 O O . LYS A 1 319 ? -16.666 50.52 -2.911 1 18.109 345 LYS A O 1
ATOM 2633 N N . PRO A 1 320 ? -14.648 51.414 -3.285 1 19.211 346 PRO A N 1
ATOM 2634 C CA . PRO A 1 320 ? -14.381 50.495 -4.402 1 18.249 346 PRO A CA 1
ATOM 2635 C C . PRO A 1 320 ? -14.612 49.022 -4.067 1 17.983 346 PRO A C 1
ATOM 2636 O O . PRO A 1 320 ? -15.133 48.269 -4.92 1 19.507 346 PRO A O 1
ATOM 2640 N N . VAL A 1 321 ? -14.228 48.589 -2.851 1 16.586 347 VAL A N 1
ATOM 2641 C CA . VAL A 1 321 ? -14.414 47.171 -2.516 1 16.246 347 VAL A CA 1
ATOM 2642 C C . VAL A 1 321 ? -15.905 46.823 -2.513 1 17.679 347 VAL A C 1
ATOM 2643 O O . VAL A 1 321 ? -16.275 45.716 -2.914 1 16.995 347 VAL A O 1
ATOM 2647 N N . TYR A 1 322 ? -16.789 47.732 -2.052 1 16.725 348 TYR A N 1
ATOM 2648 C CA . TYR A 1 322 ? -18.214 47.416 -2.094 1 15.981 348 TYR A CA 1
ATOM 2649 C C . TYR A 1 322 ? -18.67 47.296 -3.544 1 16.685 348 TYR A C 1
ATOM 2650 O O . TYR A 1 322 ? -19.429 46.372 -3.857 1 17.936 348 TYR A O 1
ATOM 2659 N N . LEU A 1 323 ? -18.282 48.267 -4.4 1 17.773 349 LEU A N 1
ATOM 2660 C CA . LEU A 1 323 ? -18.754 48.179 -5.792 1 18.39 349 LEU A CA 1
ATOM 2661 C C . LEU A 1 323 ? -18.265 46.904 -6.486 1 18.266 349 LEU A C 1
ATOM 2662 O O . LEU A 1 323 ? -18.979 46.31 -7.309 1 18.809 349 LEU A O 1
ATOM 2667 N N . ALA A 1 324 ? -17.021 46.504 -6.179 1 17.44 350 ALA A N 1
ATOM 2668 C CA . ALA A 1 324 ? -16.427 45.289 -6.765 1 16.402 350 ALA A CA 1
ATOM 2669 C C . ALA A 1 324 ? -17.169 44.056 -6.247 1 16.119 350 ALA A C 1
ATOM 2670 O O . ALA A 1 324 ? -17.455 43.138 -7.014 1 17.637 350 ALA A O 1
ATOM 2672 N N . LEU A 1 325 ? -17.434 44.01 -4.925 1 15.727 351 LEU A N 1
ATOM 2673 C CA . LEU A 1 325 ? -18.131 42.841 -4.367 1 14.529 351 LEU A CA 1
ATOM 2674 C C . LEU A 1 325 ? -19.545 42.771 -4.988 1 15.739 351 LEU A C 1
ATOM 2675 O O . LEU A 1 325 ? -20.062 41.678 -5.271 1 16.33 351 LEU A O 1
ATOM 2680 N N . GLN A 1 326 ? -20.191 43.937 -5.144 1 15.801 352 GLN A N 1
ATOM 2681 C CA . GLN A 1 326 ? -21.538 44.002 -5.714 1 16.409 352 GLN A CA 1
ATOM 2682 C C . GLN A 1 326 ? -21.516 43.418 -7.139 1 16.935 352 GLN A C 1
ATOM 2683 O O . GLN A 1 326 ? -22.385 42.614 -7.515 1 16.991 352 GLN A O 1
ATOM 2689 N N . ARG A 1 327 ? -20.505 43.81 -7.925 1 16.845 353 ARG A N 1
ATOM 2690 C CA . ARG A 1 327 ? -20.402 43.286 -9.293 1 16.128 353 ARG A CA 1
ATOM 2691 C C . ARG A 1 327 ? -20.171 41.776 -9.274 1 16.778 353 ARG A C 1
ATOM 2692 O O . ARG A 1 327 ? -20.787 41.045 -10.071 1 17.707 353 ARG A O 1
ATOM 2700 N N . PHE A 1 328 ? -19.31 41.305 -8.361 1 15.629 354 PHE A N 1
ATOM 2701 C CA . PHE A 1 328 ? -19.001 39.883 -8.246 1 15.005 354 PHE A CA 1
ATOM 2702 C C . PHE A 1 328 ? -20.278 39.105 -7.915 1 15.739 354 PHE A C 1
ATOM 2703 O O . PHE A 1 328 ? -20.569 38.073 -8.556 1 15.99 354 PHE A O 1
ATOM 2711 N N . LEU A 1 329 ? -21.007 39.539 -6.883 1 15.575 355 LEU A N 1
ATOM 2712 C CA . LEU A 1 329 ? -22.216 38.796 -6.495 1 16.58 355 LEU A CA 1
ATOM 2713 C C . LEU A 1 329 ? -23.312 38.881 -7.571 1 17.564 355 LEU A C 1
ATOM 2714 O O . LEU A 1 329 ? -24.14 37.961 -7.657 1 17.091 355 LEU A O 1
ATOM 2719 N N . LYS A 1 330 ? -23.342 39.959 -8.383 1 16.127 356 LYS A N 1
ATOM 2720 C CA . LYS A 1 330 ? -24.324 39.984 -9.479 1 16.675 356 LYS A CA 1
ATOM 2721 C C . LYS A 1 330 ? -23.952 38.967 -10.552 1 17.499 356 LYS A C 1
ATOM 2722 O O . LYS A 1 330 ? -24.845 38.306 -11.117 1 20.169 356 LYS A O 1
ATOM 2728 N N . VAL A 1 331 ? -22.654 38.796 -10.813 1 16.301 357 VAL A N 1
ATOM 2729 C CA . VAL A 1 331 ? -22.24 37.774 -11.794 1 16.803 357 VAL A CA 1
ATOM 2730 C C . VAL A 1 331 ? -22.535 36.354 -11.286 1 16.709 357 VAL A C 1
ATOM 2731 O O . VAL A 1 331 ? -22.997 35.483 -12.033 1 17.992 357 VAL A O 1
ATOM 2735 N N . THR A 1 332 ? -22.221 36.093 -10.009 1 15.344 358 THR A N 1
ATOM 2736 C CA . THR A 1 332 ? -22.433 34.738 -9.514 1 15.431 358 THR A CA 1
ATOM 2737 C C . THR A 1 332 ? -23.918 34.418 -9.422 1 16.053 358 THR A C 1
ATOM 2738 O O . THR A 1 332 ? -24.285 33.244 -9.493 1 17.926 358 THR A O 1
ATOM 2742 N N . GLY A 1 333 ? -24.732 35.432 -9.098 1 16.773 359 GLY A N 1
ATOM 2743 C CA . GLY A 1 333 ? -26.085 35.138 -8.603 1 17.266 359 GLY A CA 1
ATOM 2744 C C . GLY A 1 333 ? -26.01 34.643 -7.146 1 15.718 359 GLY A C 1
ATOM 2745 O O . GLY A 1 333 ? -24.95 34.699 -6.516 1 17.169 359 GLY A O 1
ATOM 2746 N N . PRO A 1 334 ? -27.145 34.199 -6.576 1 16.347 360 PRO A N 1
ATOM 2747 C CA . PRO A 1 334 ? -27.248 34.013 -5.13 1 15.893 360 PRO A CA 1
ATOM 2748 C C . PRO A 1 334 ? -26.69 32.69 -4.604 1 16.472 360 PRO A C 1
ATOM 2749 O O . PRO A 1 334 ? -26.501 32.551 -3.382 1 15.831 360 PRO A O 1
ATOM 2753 N N . LYS A 1 335 ? -26.417 31.726 -5.511 1 15.721 361 LYS A N 1
ATOM 2754 C CA . LYS A 1 335 ? -26.086 30.374 -5.095 1 15.622 361 LYS A CA 1
ATOM 2755 C C . LYS A 1 335 ? -25.141 29.746 -6.115 1 15.02 361 LYS A C 1
ATOM 2756 O O . LYS A 1 335 ? -25.442 29.779 -7.314 1 16.977 361 LYS A O 1
ATOM 2762 N N . LEU A 1 336 ? -24.025 29.17 -5.639 1 15.568 362 LEU A N 1
ATOM 2763 C CA . LEU A 1 336 ? -23.056 28.521 -6.517 1 15.243 362 LEU A CA 1
ATOM 2764 C C . LEU A 1 336 ? -22.968 27.05 -6.148 1 14.959 362 LEU A C 1
ATOM 2765 O O . LEU A 1 336 ? -22.878 26.741 -4.944 1 16.427 362 LEU A O 1
ATOM 2770 N N . ARG A 1 337 ? -22.865 26.142 -7.125 1 14.983 363 ARG A N 1
ATOM 2771 C CA . ARG A 1 337 ? -22.65 24.729 -6.843 1 15.164 363 ARG A CA 1
ATOM 2772 C C . ARG A 1 337 ? -21.246 24.381 -7.317 1 15.999 363 ARG A C 1
ATOM 2773 O O . ARG A 1 337 ? -20.789 24.856 -8.4 1 15.462 363 ARG A O 1
ATOM 2781 N N . PRO A 1 338 ? -20.516 23.513 -6.589 1 15.865 364 PRO A N 1
ATOM 2782 C CA . PRO A 1 338 ? -19.155 23.184 -6.988 1 15.547 364 PRO A CA 1
ATOM 2783 C C . PRO A 1 338 ? -19.11 22.627 -8.421 1 15.722 364 PRO A C 1
ATOM 2784 O O . PRO A 1 338 ? -19.969 21.824 -8.813 1 16.498 364 PRO A O 1
ATOM 2788 N N . ALA A 1 339 ? -18.038 22.986 -9.149 1 16.51 365 ALA A N 1
ATOM 2789 C CA . ALA A 1 339 ? -17.868 22.497 -10.498 1 16.109 365 ALA A CA 1
ATOM 2790 C C . ALA A 1 339 ? -16.379 22.484 -10.805 1 18.771 365 ALA A C 1
ATOM 2791 O O . ALA A 1 339 ? -15.561 22.743 -9.922 1 19.494 365 ALA A O 1
ATOM 2793 N N . ASP A 1 340 ? -16.049 22.174 -12.069 1 21.679 366 ASP A N 1
ATOM 2794 C CA . ASP A 1 340 ? -14.647 22.119 -12.448 1 22.683 366 ASP A CA 1
ATOM 2795 C C . ASP A 1 340 ? -14.361 23.29 -13.361 1 21.732 366 ASP A C 1
ATOM 2796 O O . ASP A 1 340 ? -15.253 23.78 -14.087 1 26.477 366 ASP A O 1
ATOM 2801 N N . PRO A 1 341 ? -13.096 23.748 -13.396 1 21.186 367 PRO A N 1
ATOM 2802 C CA . PRO A 1 341 ? -12.696 24.784 -14.338 1 19.999 367 PRO A CA 1
ATOM 2803 C C . PRO A 1 341 ? -12.826 24.265 -15.769 1 20.262 367 PRO A C 1
ATOM 2804 O O . PRO A 1 341 ? -12.874 23.038 -15.99 1 21.179 367 PRO A O 1
ATOM 2808 N N . PRO A 1 342 ? -12.896 25.168 -16.756 1 19.923 368 PRO A N 1
ATOM 2809 C CA . PRO A 1 342 ? -12.779 24.736 -18.141 1 20.116 368 PRO A CA 1
ATOM 2810 C C . PRO A 1 342 ? -11.434 24.065 -18.378 1 21.74 368 PRO A C 1
ATOM 2811 O O . PRO A 1 342 ? -10.44 24.376 -17.683 1 21.911 368 PRO A O 1
ATOM 2815 N N . VAL A 1 343 ? -11.376 23.218 -19.426 1 21.762 369 VAL A N 1
ATOM 2816 C CA . VAL A 1 343 ? -10.076 22.692 -19.852 1 22.371 369 VAL A CA 1
ATOM 2817 C C . VAL A 1 343 ? -9.209 23.868 -20.333 1 23.137 369 VAL A C 1
ATOM 2818 O O . VAL A 1 343 ? -9.698 24.725 -21.085 1 22.199 369 VAL A O 1
ATOM 2822 N N . THR A 1 344 ? -7.942 23.93 -19.877 1 22.757 370 THR A N 1
ATOM 2823 C CA . THR A 1 344 ? -7.027 25 -20.24 1 23.066 370 THR A CA 1
ATOM 2824 C C . THR A 1 344 ? -5.753 24.404 -20.821 1 23.042 370 THR A C 1
ATOM 2825 O O . THR A 1 344 ? -5.408 23.238 -20.542 1 24.094 370 THR A O 1
ATOM 2829 N N . GLU A 1 345 ? -5.074 25.231 -21.622 1 24.658 371 GLU A N 1
ATOM 2830 C CA . GLU A 1 345 ? -3.716 25.017 -22.094 1 27.029 371 GLU A CA 1
ATOM 2831 C C . GLU A 1 345 ? -2.914 26.268 -21.737 1 25.573 371 GLU A C 1
ATOM 2832 O O . GLU A 1 345 ? -3.378 27.393 -21.932 1 25.758 371 GLU A O 1
ATOM 2838 N N . ASP A 1 346 ? -1.705 26.066 -21.208 1 28.413 372 ASP A N 1
ATOM 2839 C CA . ASP A 1 346 ? -0.783 27.155 -20.905 1 26.245 372 ASP A CA 1
ATOM 2840 C C . ASP A 1 346 ? -1.366 28.093 -19.847 1 23.519 372 ASP A C 1
ATOM 2841 O O . ASP A 1 346 ? -1.129 29.308 -19.892 1 26.158 372 ASP A O 1
ATOM 2846 N N . LEU A 1 347 ? -2.148 27.545 -18.893 1 23.588 373 LEU A N 1
ATOM 2847 C CA . LEU A 1 347 ? -2.494 28.39 -17.756 1 22.868 373 LEU A CA 1
ATOM 2848 C C . LEU A 1 347 ? -1.185 28.806 -17.06 1 22.89 373 LEU A C 1
ATOM 2849 O O . LEU A 1 347 ? -0.309 27.961 -16.851 1 24.714 373 LEU A O 1
ATOM 2854 N N . PRO A 1 348 ? -0.952 30.105 -16.746 1 23.226 374 PRO A N 1
ATOM 2855 C CA . PRO A 1 348 ? 0.343 30.528 -16.212 1 23.51 374 PRO A CA 1
ATOM 2856 C C . PRO A 1 348 ? 0.702 29.872 -14.873 1 23.989 374 PRO A C 1
ATOM 2857 O O . PRO A 1 348 ? -0.179 29.527 -14.054 1 22.288 374 PRO A O 1
ATOM 2861 N N . ASP A 1 349 ? 2.016 29.729 -14.642 1 24.753 375 ASP A N 1
ATOM 2862 C CA . ASP A 1 349 ? 2.512 29.278 -13.346 1 26.79 375 ASP A CA 1
ATOM 2863 C C . ASP A 1 349 ? 1.929 30.204 -12.275 1 25.541 375 ASP A C 1
ATOM 2864 O O . ASP A 1 349 ? 1.701 31.391 -12.544 1 27.636 375 ASP A O 1
ATOM 2869 N N . GLY A 1 350 ? 1.601 29.646 -11.094 1 25.305 376 GLY A N 1
ATOM 2870 C CA . GLY A 1 350 ? 1.105 30.473 -9.983 1 24.923 376 GLY A CA 1
ATOM 2871 C C . GLY A 1 350 ? -0.388 30.791 -10.083 1 23.651 376 GLY A C 1
ATOM 2872 O O . GLY A 1 350 ? -0.92 31.499 -9.202 1 26.152 376 GLY A O 1
ATOM 2873 N N . SER A 1 351 ? -1.086 30.276 -11.12 1 19.674 377 SER A N 1
ATOM 2874 C CA . SER A 1 351 ? -2.495 30.648 -11.223 1 18.39 377 SER A CA 1
ATOM 2875 C C . SER A 1 351 ? -3.338 30.01 -10.115 1 17.263 377 SER A C 1
ATOM 2876 O O . SER A 1 351 ? -3.012 28.939 -9.585 1 18.436 377 SER A O 1
ATOM 2879 N N . PHE A 1 352 ? -4.453 30.68 -9.81 1 16.123 378 PHE A N 1
ATOM 2880 C CA . PHE A 1 352 ? -5.517 30.15 -8.966 1 16.014 378 PHE A CA 1
ATOM 2881 C C . PHE A 1 352 ? -6.712 29.921 -9.884 1 16.297 378 PHE A C 1
ATOM 2882 O O . PHE A 1 352 ? -6.976 30.745 -10.773 1 16.969 378 PHE A O 1
ATOM 2890 N N . SER A 1 353 ? -7.445 28.819 -9.634 1 16.216 379 SER A N 1
ATOM 2891 C CA . SER A 1 353 ? -8.46 28.392 -10.59 1 16.403 379 SER A CA 1
ATOM 2892 C C . SER A 1 353 ? -9.606 27.729 -9.825 1 16.608 379 SER A C 1
ATOM 2893 O O . SER A 1 353 ? -9.379 26.731 -9.134 1 17.151 379 SER A O 1
ATOM 2896 N N A ILE A 1 354 ? -10.823 28.29 -9.904 0.5 15.896 380 ILE A N 1
ATOM 2897 N N B ILE A 1 354 ? -10.828 28.268 -9.934 0.5 15.92 380 ILE A N 1
ATOM 2898 C CA A ILE A 1 354 ? -11.96 27.755 -9.156 0.5 15.552 380 ILE A CA 1
ATOM 2899 C CA B ILE A 1 354 ? -11.957 27.736 -9.174 0.5 15.535 380 ILE A CA 1
ATOM 2900 C C A ILE A 1 354 ? -13.171 27.701 -10.084 0.5 16.111 380 ILE A C 1
ATOM 2901 C C B ILE A 1 354 ? -13.178 27.701 -10.084 0.5 16.12 380 ILE A C 1
ATOM 2902 O O A ILE A 1 354 ? -13.519 28.727 -10.671 0.5 16.19 380 ILE A O 1
ATOM 2903 O O B ILE A 1 354 ? -13.534 28.733 -10.656 0.5 16.364 380 ILE A O 1
ATOM 2912 N N . GLY A 1 355 ? -13.854 26.546 -10.146 1 16.228 381 GLY A N 1
ATOM 2913 C CA . GLY A 1 355 ? -15.052 26.424 -10.966 1 15.839 381 GLY A CA 1
ATOM 2914 C C . GLY A 1 355 ? -16.32 26.269 -10.148 1 14.96 381 GLY A C 1
ATOM 2915 O O . GLY A 1 355 ? -16.325 25.615 -9.085 1 16.497 381 GLY A O 1
ATOM 2916 N N . TRP A 1 356 ? -17.412 26.867 -10.647 1 13.928 382 TRP A N 1
ATOM 2917 C CA . TRP A 1 356 ? -18.725 26.743 -10.033 1 14.205 382 TRP A CA 1
ATOM 2918 C C . TRP A 1 356 ? -19.788 26.727 -11.122 1 15.579 382 TRP A C 1
ATOM 2919 O O . TRP A 1 356 ? -19.51 27.132 -12.264 1 17.041 382 TRP A O 1
ATOM 2930 N N A THR A 1 357 ? -21.01 26.285 -10.792 0.5 15.339 383 THR A N 1
ATOM 2931 N N B THR A 1 357 ? -21.007 26.331 -10.732 0.5 16.343 383 THR A N 1
ATOM 2932 C CA A THR A 1 357 ? -22.163 26.618 -11.637 0.5 14.725 383 THR A CA 1
ATOM 2933 C CA B THR A 1 357 ? -22.205 26.514 -11.552 0.5 17.146 383 THR A CA 1
ATOM 2934 C C A THR A 1 357 ? -23.122 27.523 -10.881 0.5 15.705 383 THR A C 1
ATOM 2935 C C B THR A 1 357 ? -23.154 27.497 -10.866 0.5 16.974 383 THR A C 1
ATOM 2936 O O A THR A 1 357 ? -23.273 27.419 -9.656 0.5 15.613 383 THR A O 1
ATOM 2937 O O B THR A 1 357 ? -23.33 27.432 -9.642 0.5 16.68 383 THR A O 1
ATOM 2944 N N . ARG A 1 358 ? -23.809 28.379 -11.649 1 16.28 384 ARG A N 1
ATOM 2945 C CA . ARG A 1 358 ? -24.783 29.327 -11.12 1 16.157 384 ARG A CA 1
ATOM 2946 C C . ARG A 1 358 ? -26.179 28.739 -11.201 1 16.618 384 ARG A C 1
ATOM 2947 O O . ARG A 1 358 ? -26.377 27.627 -11.727 1 18.009 384 ARG A O 1
ATOM 2955 N N . GLU A 1 359 ? -27.145 29.483 -10.651 1 17.124 385 GLU A N 1
ATOM 2956 C CA . GLU A 1 359 ? -28.538 29.002 -10.64 1 17.127 385 GLU A CA 1
ATOM 2957 C C . GLU A 1 359 ? -29.105 28.797 -12.063 1 18.65 385 GLU A C 1
ATOM 2958 O O . GLU A 1 359 ? -29.974 27.925 -12.252 1 20.439 385 GLU A O 1
ATOM 2964 N N . ASP A 1 360 ? -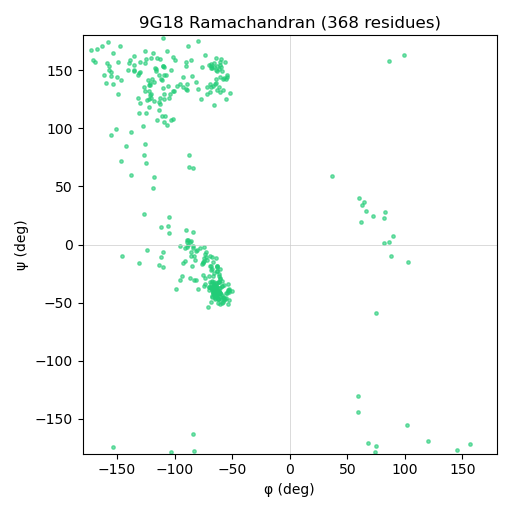28.574 29.513 -13.067 1 17.159 386 ASP A N 1
ATOM 2965 C CA . ASP A 1 360 ? -29.029 29.324 -14.462 1 16.632 386 ASP A CA 1
ATOM 2966 C C . ASP A 1 360 ? -28.267 28.179 -15.143 1 17.165 386 ASP A C 1
ATOM 2967 O O . ASP A 1 360 ? -28.432 27.949 -16.358 1 18.035 386 ASP A O 1
ATOM 2972 N N . GLY A 1 361 ? -27.381 27.483 -14.401 1 15.496 387 GLY A N 1
ATOM 2973 C CA . GLY A 1 361 ? -26.684 26.344 -14.979 1 15.783 387 GLY A CA 1
ATOM 2974 C C . GLY A 1 361 ? -25.389 26.7 -15.697 1 14.987 387 GLY A C 1
ATOM 2975 O O . GLY A 1 361 ? -24.64 25.784 -16.09 1 16.609 387 GLY A O 1
ATOM 2976 N N . ARG A 1 362 ? -25.147 28.019 -15.888 1 14.95 388 ARG A N 1
ATOM 2977 C CA . ARG A 1 362 ? -23.91 28.397 -16.573 1 15.493 388 ARG A CA 1
ATOM 2978 C C . ARG A 1 362 ? -22.721 28.256 -15.627 1 14.943 388 ARG A C 1
ATOM 2979 O O . ARG A 1 362 ? -22.861 28.348 -14.393 1 16.797 388 ARG A O 1
ATOM 2987 N N . ASN A 1 363 ? -21.553 28.01 -16.214 1 15.189 389 ASN A N 1
ATOM 2988 C CA . ASN A 1 363 ? -20.336 27.835 -15.425 1 16.41 389 ASN A CA 1
ATOM 2989 C C . ASN A 1 363 ? -19.719 29.186 -15.128 1 15.613 389 ASN A C 1
ATOM 2990 O O . ASN A 1 363 ? -19.795 30.103 -15.966 1 16.401 389 ASN A O 1
ATOM 2995 N N . VAL A 1 364 ? -19.111 29.317 -13.925 1 16.285 390 VAL A N 1
ATOM 2996 C CA . VAL A 1 364 ? -18.319 30.505 -13.59 1 16.303 390 VAL A CA 1
ATOM 2997 C C . VAL A 1 364 ? -16.911 30.009 -13.293 1 16.852 390 VAL A C 1
ATOM 2998 O O . VAL A 1 364 ? -16.747 29.104 -12.449 1 17.64 390 VAL A O 1
ATOM 3002 N N . TRP A 1 365 ? -15.905 30.62 -13.929 1 14.969 391 TRP A N 1
ATOM 3003 C CA . TRP A 1 365 ? -14.511 30.293 -13.642 1 15.091 391 TRP A CA 1
ATOM 3004 C C . TRP A 1 365 ? -13.893 31.517 -12.979 1 15.051 391 TRP A C 1
ATOM 3005 O O . TRP A 1 365 ? -13.916 32.612 -13.578 1 15.89 391 TRP A O 1
ATOM 3016 N N . LEU A 1 366 ? -13.372 31.338 -11.737 1 14.267 392 LEU A N 1
ATOM 3017 C CA . LEU A 1 366 ? -12.676 32.441 -11.069 1 14.041 392 LEU A CA 1
ATOM 3018 C C . LEU A 1 366 ? -11.183 32.143 -11.167 1 15.259 392 LEU A C 1
ATOM 3019 O O . LEU A 1 366 ? -10.753 31.021 -10.835 1 15.581 392 LEU A O 1
ATOM 3024 N N . PHE A 1 367 ? -10.388 33.135 -11.634 1 15.745 393 PHE A N 1
ATOM 3025 C CA . PHE A 1 367 ? -8.994 32.808 -11.905 1 14.673 393 PHE A CA 1
ATOM 3026 C C . PHE A 1 367 ? -8.153 34.084 -11.902 1 15.384 393 PHE A C 1
ATOM 3027 O O . PHE A 1 367 ? -8.648 35.197 -12.173 1 16.055 393 PHE A O 1
ATOM 3035 N N . TRP A 1 368 ? -6.86 33.899 -11.637 1 15.872 394 TRP A N 1
ATOM 3036 C CA . TRP A 1 368 ? -5.898 34.997 -11.626 1 16.509 394 TRP A CA 1
ATOM 3037 C C . TRP A 1 368 ? -4.498 34.395 -11.48 1 17.177 394 TRP A C 1
ATOM 3038 O O . TRP A 1 368 ? -4.367 33.217 -11.137 1 17.531 394 TRP A O 1
ATOM 3049 N N . SER A 1 369 ? -3.467 35.219 -11.711 1 18.143 395 SER A N 1
ATOM 3050 C CA . SER A 1 369 ? -2.088 34.778 -11.506 1 19.376 395 SER A CA 1
ATOM 3051 C C . SER A 1 369 ? -1.218 36.022 -11.354 1 19.154 395 SER A C 1
ATOM 3052 O O . SER A 1 369 ? -1.38 36.98 -12.104 1 19.365 395 SER A O 1
ATOM 3055 N N . ALA A 1 370 ? -0.268 35.986 -10.421 1 20.265 396 ALA A N 1
ATOM 3056 C CA . ALA A 1 370 ? 0.621 37.123 -10.236 1 22.949 396 ALA A CA 1
ATOM 3057 C C . ALA A 1 370 ? 1.393 37.43 -11.524 1 25.986 396 ALA A C 1
ATOM 3058 O O . ALA A 1 370 ? 1.698 38.611 -11.747 1 32.543 396 ALA A O 1
ATOM 3060 N N . ARG A 1 371 ? 1.692 36.403 -12.346 1 26.742 397 ARG A N 1
ATOM 3061 C CA . ARG A 1 371 ? 2.462 36.563 -13.584 1 33.441 397 ARG A CA 1
ATOM 3062 C C . ARG A 1 371 ? 1.653 37.211 -14.732 1 31.192 397 ARG A C 1
ATOM 3063 O O . ARG A 1 371 ? 2.215 37.593 -15.759 1 32.556 397 ARG A O 1
ATOM 3065 N N . GLY A 1 372 ? 0.328 37.344 -14.603 1 28.534 398 GLY A N 1
ATOM 3066 C CA . GLY A 1 372 ? -0.538 37.748 -15.711 1 27.905 398 GLY A CA 1
ATOM 3067 C C . GLY A 1 372 ? -0.429 36.773 -16.876 1 29.063 398 GLY A C 1
ATOM 3068 O O . GLY A 1 372 ? -0.226 35.575 -16.647 1 33.542 398 GLY A O 1
ATOM 3069 N N . GLY A 1 373 ? -0.501 37.287 -18.123 1 31.315 399 GLY A N 1
ATOM 3070 C CA . GLY A 1 373 ? -0.311 36.4 -19.264 1 29.925 399 GLY A CA 1
ATOM 3071 C C . GLY A 1 373 ? -1.655 36.027 -19.895 1 26.161 399 GLY A C 1
ATOM 3072 O O . GLY A 1 373 ? -2.592 36.852 -19.913 1 27.64 399 GLY A O 1
ATOM 3073 N N . ASN A 1 374 ? -1.684 34.872 -20.568 1 28.09 400 ASN A N 1
ATOM 3074 C CA . ASN A 1 374 ? -2.862 34.46 -21.348 1 26.228 400 ASN A CA 1
ATOM 3075 C C . ASN A 1 374 ? -3.082 32.968 -21.133 1 25.307 400 ASN A C 1
ATOM 3076 O O . ASN A 1 374 ? -2.146 32.227 -20.802 1 31.759 400 ASN A O 1
ATOM 3081 N N . VAL A 1 375 ? -4.3 32.504 -21.319 1 22.159 401 VAL A N 1
ATOM 3082 C CA . VAL A 1 375 ? -4.533 31.072 -21.219 1 20.859 401 VAL A CA 1
ATOM 3083 C C . VAL A 1 375 ? -5.415 30.683 -22.41 1 23.79 401 VAL A C 1
ATOM 3084 O O . VAL A 1 375 ? -6.238 31.495 -22.845 1 23.03 401 VAL A O 1
ATOM 3088 N N . ARG A 1 376 ? -5.277 29.449 -22.907 1 22.713 402 ARG A N 1
ATOM 3089 C CA . ARG A 1 376 ? -6.124 29.005 -24.014 1 21.232 402 ARG A CA 1
ATOM 3090 C C . ARG A 1 376 ? -7.175 28.057 -23.458 1 21.296 402 ARG A C 1
ATOM 3091 O O . ARG A 1 376 ? -6.847 27.223 -22.604 1 22.604 402 ARG A O 1
ATOM 3099 N N A LEU A 1 377 ? -8.437 28.248 -23.866 0.5 21.213 403 LEU A N 1
ATOM 3100 N N B LEU A 1 377 ? -8.428 28.242 -23.885 0.5 21.138 403 LEU A N 1
ATOM 3101 C CA A LEU A 1 377 ? -9.531 27.346 -23.525 0.5 21.055 403 LEU A CA 1
ATOM 3102 C CA B LEU A 1 377 ? -9.529 27.357 -23.531 0.5 21.057 403 LEU A CA 1
ATOM 3103 C C A LEU A 1 377 ? -9.924 26.626 -24.814 0.5 21.392 403 LEU A C 1
ATOM 3104 C C B LEU A 1 377 ? -9.926 26.627 -24.813 0.5 21.446 403 LEU A C 1
ATOM 3105 O O A LEU A 1 377 ? -10.739 27.127 -25.598 0.5 22.529 403 LEU A O 1
ATOM 3106 O O B LEU A 1 377 ? -10.743 27.124 -25.597 0.5 22.948 403 LEU A O 1
ATOM 3115 N N . PRO A 1 378 ? -9.295 25.469 -25.115 1 22.824 404 PRO A N 1
ATOM 3116 C CA . PRO A 1 378 ? -9.433 24.866 -26.45 1 23.757 404 PRO A CA 1
ATOM 3117 C C . PRO A 1 378 ? -10.834 24.386 -26.804 1 24.722 404 PRO A C 1
ATOM 3118 O O . PRO A 1 378 ? -11.128 24.228 -27.988 1 26.942 404 PRO A O 1
ATOM 3122 N N . LYS A 1 379 ? -11.668 24.078 -25.8 1 22.767 405 LYS A N 1
ATOM 3123 C CA . LYS A 1 379 ? -12.942 23.421 -26.053 1 24.431 405 LYS A CA 1
ATOM 3124 C C . LYS A 1 379 ? -14.108 24.415 -26.147 1 25.91 405 LYS A C 1
ATOM 3125 O O . LYS A 1 379 ? -15.254 23.981 -26.352 1 29.485 405 LYS A O 1
ATOM 3128 N N . LEU A 1 380 ? -13.853 25.725 -25.972 1 23.949 406 LEU A N 1
ATOM 3129 C CA . LEU A 1 380 ? -14.921 26.728 -25.972 1 23.205 406 LEU A C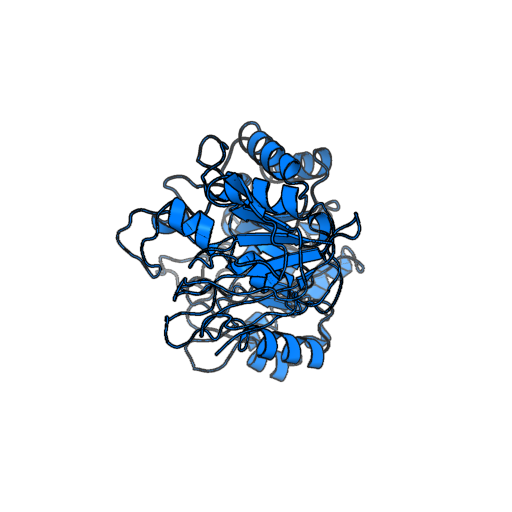A 1
ATOM 3130 C C . LEU A 1 380 ? -14.892 27.566 -27.247 1 22.947 406 LEU A C 1
ATOM 3131 O O . LEU A 1 380 ? -13.803 27.882 -27.773 1 24.712 406 LEU A O 1
ATOM 3136 N N . LYS A 1 381 ? -16.096 27.959 -27.695 1 23.01 407 LYS A N 1
ATOM 3137 C CA . LYS A 1 381 ? -16.237 28.861 -28.822 1 23.555 407 LYS A CA 1
ATOM 3138 C C . LYS A 1 381 ? -16.825 30.199 -28.355 1 20.617 407 LYS A C 1
ATOM 3139 O O . LYS A 1 381 ? -16.765 31.196 -29.081 1 22.297 407 LYS A O 1
ATOM 3142 N N . GLU A 1 382 ? -17.429 30.243 -27.175 1 19.102 408 GLU A N 1
ATOM 3143 C CA . GLU A 1 382 ? -18.085 31.455 -26.676 1 17.515 408 GLU A CA 1
ATOM 3144 C C . GLU A 1 382 ? -17.928 31.487 -25.149 1 17.303 408 GLU A C 1
ATOM 3145 O O . GLU A 1 382 ? -18.069 30.437 -24.488 1 19.034 408 GLU A O 1
ATOM 3151 N N . ALA A 1 383 ? -17.694 32.697 -24.612 1 16.211 409 ALA A N 1
ATOM 3152 C CA . ALA A 1 383 ? -17.759 32.912 -23.159 1 15.345 409 ALA A CA 1
ATOM 3153 C C . ALA A 1 383 ? -17.761 34.412 -22.933 1 16.984 409 ALA A C 1
ATOM 3154 O O . ALA A 1 383 ? -17.416 35.152 -23.869 1 18.019 409 ALA A O 1
ATOM 3156 N N . THR A 1 384 ? -18.061 34.842 -21.695 1 16.317 410 THR A N 1
ATOM 3157 C CA . THR A 1 384 ? -17.995 36.261 -21.384 1 16.488 410 THR A CA 1
ATOM 3158 C C . THR A 1 384 ? -17.099 36.468 -20.176 1 16.869 410 THR A C 1
ATOM 3159 O O . THR A 1 384 ? -17.296 35.816 -19.134 1 17.217 410 THR A O 1
ATOM 3163 N N . LEU A 1 385 ? -16.174 37.435 -20.32 1 16.674 411 LEU A N 1
ATOM 3164 C CA . LEU A 1 385 ? -15.214 37.742 -19.277 1 16.314 411 LEU A CA 1
ATOM 3165 C C . LEU A 1 385 ? -15.684 38.994 -18.534 1 17.629 411 LEU A C 1
ATOM 3166 O O . LEU A 1 385 ? -16.039 40.022 -19.129 1 20.196 411 LEU A O 1
ATOM 3171 N N . HIS A 1 386 ? -15.68 38.926 -17.192 1 16.719 412 HIS A N 1
ATOM 3172 C CA . HIS A 1 386 ? -16.089 40.053 -16.365 1 17.075 412 HIS A CA 1
ATOM 3173 C C . HIS A 1 386 ? -14.899 40.376 -15.467 1 17.287 412 HIS A C 1
ATOM 3174 O O . HIS A 1 386 ? -14.291 39.502 -14.854 1 18.62 412 HIS A O 1
ATOM 3181 N N . ASP A 1 387 ? -14.56 41.659 -15.404 1 17.022 413 ASP A N 1
ATOM 3182 C CA . ASP A 1 387 ? -13.546 42.165 -14.477 1 18.685 413 ASP A CA 1
ATOM 3183 C C . ASP A 1 387 ? -14.295 42.917 -13.391 1 19.039 413 ASP A C 1
ATOM 3184 O O . ASP A 1 387 ? -14.762 44.032 -13.62 1 20.316 413 ASP A O 1
ATOM 3189 N N . PRO A 1 388 ? -14.478 42.334 -12.181 1 18.215 414 PRO A N 1
ATOM 3190 C CA . PRO A 1 388 ? -15.278 42.981 -11.156 1 19.356 414 PRO A CA 1
ATOM 3191 C C . PRO A 1 388 ? -14.653 44.248 -10.569 1 18.894 414 PRO A C 1
ATOM 3192 O O . PRO A 1 388 ? -15.344 45.017 -9.918 1 20.041 414 PRO A O 1
ATOM 3196 N N . LEU A 1 389 ? -13.339 44.427 -10.749 1 19.407 415 LEU A N 1
ATOM 3197 C CA . LEU A 1 389 ? -12.668 45.646 -10.289 1 19.474 415 LEU A CA 1
ATOM 3198 C C . LEU A 1 389 ? -12.993 46.856 -11.163 1 20.828 415 LEU A C 1
ATOM 3199 O O . LEU A 1 389 ? -13.061 47.987 -10.674 1 23.858 415 LEU A O 1
ATOM 3204 N N . SER A 1 390 ? -13.173 46.638 -12.477 1 22.255 416 SER A N 1
ATOM 3205 C CA . SER A 1 390 ? -13.392 47.778 -13.368 1 24.65 416 SER A CA 1
ATOM 3206 C C . SER A 1 390 ? -14.822 47.805 -13.889 1 25.591 416 SER A C 1
ATOM 3207 O O . SER A 1 390 ? -15.246 48.843 -14.416 1 28.681 416 SER A O 1
ATOM 3210 N N . GLY A 1 391 ? -15.533 46.665 -13.834 1 22.423 417 GLY A N 1
ATOM 3211 C CA . GLY A 1 391 ? -16.852 46.588 -14.452 1 22.61 417 GLY A CA 1
ATOM 3212 C C . GLY A 1 391 ? -16.801 46.216 -15.938 1 21.661 417 GLY A C 1
ATOM 3213 O O . GLY A 1 391 ? -17.852 46.093 -16.579 1 23.491 417 GLY A O 1
ATOM 3214 N N . LYS A 1 392 ? -15.614 45.96 -16.48 1 20.422 418 LYS A N 1
ATOM 3215 C CA . LYS A 1 392 ? -15.552 45.629 -17.911 1 21.468 418 LYS A CA 1
ATOM 3216 C C . LYS A 1 392 ? -16.182 44.258 -18.171 1 22.637 418 LYS A C 1
ATOM 3217 O O . LYS A 1 392 ? -15.938 43.321 -17.422 1 21.092 418 LYS A O 1
ATOM 3223 N N . VAL A 1 393 ? -16.966 44.167 -19.262 1 19.582 419 VAL A N 1
ATOM 3224 C CA . VAL A 1 393 ? -17.549 42.91 -19.692 1 19.146 419 VAL A CA 1
ATOM 3225 C C . VAL A 1 393 ? -17.118 42.676 -21.137 1 19.255 419 VAL A C 1
ATOM 3226 O O . VAL A 1 393 ? -17.311 43.555 -21.986 1 22.043 419 VAL A O 1
ATOM 3230 N N . THR A 1 394 ? -16.485 41.53 -21.408 1 18.532 420 THR A N 1
ATOM 3231 C CA . THR A 1 394 ? -15.909 41.269 -22.718 1 19.677 420 THR A CA 1
ATOM 3232 C C . THR A 1 394 ? -16.473 39.961 -23.254 1 20.3 420 THR A C 1
ATOM 3233 O O . THR A 1 394 ? -16.084 38.88 -22.792 1 19.985 420 THR A O 1
ATOM 3237 N N . PRO A 1 395 ? -17.275 40.001 -24.344 1 19.59 421 PRO A N 1
ATOM 3238 C CA . PRO A 1 395 ? -17.657 38.768 -25.032 1 18.67 421 PRO A CA 1
ATOM 3239 C C . PRO A 1 395 ? -16.455 38.219 -25.785 1 18.495 421 PRO A C 1
ATOM 3240 O O . PRO A 1 395 ? -15.798 38.953 -26.528 1 22.262 421 PRO A O 1
ATOM 3244 N N . LEU A 1 396 ? -16.16 36.945 -25.584 1 18.174 422 LEU A N 1
ATOM 3245 C CA . LEU A 1 396 ? -15.047 36.277 -26.25 1 18.279 422 LEU A CA 1
ATOM 3246 C C . LEU A 1 396 ? -15.62 35.197 -27.165 1 19.357 422 LEU A C 1
ATOM 3247 O O . LEU A 1 396 ? -16.578 34.503 -26.801 1 18.526 422 LEU A O 1
ATOM 3252 N N A SER A 1 397 ? -15.035 35.043 -28.367 0.5 19.802 423 SER A N 1
ATOM 3253 N N B SER A 1 397 ? -14.987 35.047 -28.332 0.5 18.926 423 SER A N 1
ATOM 3254 C CA A SER A 1 397 ? -15.502 34.044 -29.324 0.5 19.432 423 SER A CA 1
ATOM 3255 C CA B SER A 1 397 ? -15.407 34.016 -29.259 0.5 18.028 423 SER A CA 1
ATOM 3256 C C A SER A 1 397 ? -14.323 33.601 -30.176 0.5 20.834 423 SER A C 1
ATOM 3257 C C B SER A 1 397 ? -14.167 33.498 -29.977 0.5 19.705 423 SER A C 1
ATOM 3258 O O A SER A 1 397 ? -13.515 34.448 -30.569 0.5 23.368 423 SER A O 1
ATOM 3259 O O B SER A 1 397 ? -13.106 34.134 -30.006 0.5 19.795 423 SER A O 1
ATOM 3264 N N . GLY A 1 398 ? -14.311 32.319 -30.556 1 21.854 424 GLY A N 1
ATOM 3265 C CA . GLY A 1 398 ? -13.252 31.846 -31.431 1 24.398 424 GLY A CA 1
ATOM 3266 C C . GLY A 1 398 ? -13.732 30.618 -32.163 1 27.034 424 GLY A C 1
ATOM 3267 O O . GLY A 1 398 ? -14.587 29.903 -31.649 1 30.64 424 GLY A O 1
ATOM 3268 N N . SER A 1 399 ? -13.207 30.42 -33.382 1 28.553 425 SER A N 1
ATOM 3269 C CA . SER A 1 399 ? -13.568 29.255 -34.174 1 34.879 425 SER A CA 1
ATOM 3270 C C . SER A 1 399 ? -12.902 28.006 -33.611 1 36.103 425 SER A C 1
ATOM 3271 O O . SER A 1 399 ? -13.417 26.909 -33.786 1 40.581 425 SER A O 1
ATOM 3274 N N . ASP A 1 400 ? -11.74 28.163 -32.968 1 34.13 426 ASP A N 1
ATOM 3275 C CA . ASP A 1 400 ? -11.017 26.987 -32.521 1 35.977 426 ASP A CA 1
ATOM 3276 C C . ASP A 1 400 ? -10.455 27.218 -31.118 1 34.343 426 ASP A C 1
ATOM 3277 O O . ASP A 1 400 ? -9.236 27.19 -30.936 1 37.469 426 ASP A O 1
ATOM 3282 N N . GLY A 1 401 ? -11.336 27.489 -30.141 1 27.67 427 GLY A N 1
ATOM 3283 C CA . GLY A 1 401 ? -10.856 27.752 -28.786 1 23.641 427 GLY A CA 1
ATOM 3284 C C . GLY A 1 401 ? -10.793 29.256 -28.517 1 23.279 427 GLY A C 1
ATOM 3285 O O . GLY A 1 401 ? -10.804 30.072 -29.443 1 25.999 427 GLY A O 1
ATOM 3286 N N . LEU A 1 402 ? -10.705 29.623 -27.227 1 20.281 428 LEU A N 1
ATOM 3287 C CA . LEU A 1 402 ? -10.649 31.032 -26.814 1 21.057 428 LEU A CA 1
ATOM 3288 C C . LEU A 1 402 ? -9.257 31.334 -26.294 1 22.121 428 LEU A C 1
ATOM 3289 O O . LEU A 1 402 ? -8.606 30.471 -25.702 1 24.538 428 LEU A O 1
ATOM 3294 N N . GLU A 1 403 ? -8.867 32.584 -26.4 1 23.178 429 GLU A N 1
ATOM 3295 C CA . GLU A 1 403 ? -7.692 33.063 -25.677 1 24.583 429 GLU A CA 1
ATOM 3296 C C . GLU A 1 403 ? -8.182 34.055 -24.629 1 24.587 429 GLU A C 1
ATOM 3297 O O . GLU A 1 403 ? -8.945 34.968 -24.956 1 25.201 429 GLU A O 1
ATOM 3303 N N . VAL A 1 404 ? -7.802 33.826 -23.362 1 22.424 430 VAL A N 1
ATOM 3304 C CA . VAL A 1 404 ? -8.318 34.623 -22.261 1 22.342 430 VAL A CA 1
ATOM 3305 C C . VAL A 1 404 ? -7.138 35.291 -21.575 1 21.915 430 VAL A C 1
ATOM 3306 O O . VAL A 1 404 ? -6.155 34.641 -21.15 1 22.902 430 VAL A O 1
ATOM 3310 N N . PRO A 1 405 ? -7.183 36.621 -21.433 1 23.533 431 PRO A N 1
ATOM 3311 C CA . PRO A 1 405 ? -6.13 37.316 -20.689 1 24.351 431 PRO A CA 1
ATOM 3312 C C . PRO A 1 405 ? -6.241 37.043 -19.177 1 22.618 431 PRO A C 1
ATOM 3313 O O . PRO A 1 405 ? -7.371 36.91 -18.646 1 24.716 431 PRO A O 1
ATOM 3317 N N . VAL A 1 406 ? -5.088 36.771 -18.539 1 21.754 432 VAL A N 1
ATOM 3318 C CA . VAL A 1 406 ? -5.026 36.5 -17.1 1 20.485 432 VAL A CA 1
ATOM 3319 C C . VAL A 1 406 ? -4.433 37.728 -16.414 1 20.697 432 VAL A C 1
ATOM 3320 O O . VAL A 1 406 ? -3.464 38.304 -16.921 1 23.187 432 VAL A O 1
ATOM 3324 N N . LYS A 1 407 ? -5.035 38.137 -15.284 1 18.946 433 LYS A N 1
ATOM 3325 C CA . LYS A 1 407 ? -4.558 39.298 -14.551 1 17.851 433 LYS A CA 1
ATOM 3326 C C . LYS A 1 407 ? -4.136 38.86 -13.14 1 17.66 433 LYS A C 1
ATOM 3327 O O . LYS A 1 407 ? -4.447 37.743 -12.711 1 18.139 433 LYS A O 1
ATOM 3333 N N . SER A 1 408 ? -3.393 39.741 -12.462 1 17.308 434 SER A N 1
ATOM 3334 C CA . SER A 1 408 ? -3.03 39.522 -11.054 1 17.639 434 SER A CA 1
ATOM 3335 C C . SER A 1 408 ? -4.271 39.61 -10.153 1 17.723 434 SER A C 1
ATOM 3336 O O . SER A 1 408 ? -4.259 39.103 -9.019 1 19.026 434 SER A O 1
ATOM 3339 N N . SER A 1 409 ? -5.322 40.256 -10.642 1 18.581 435 SER A N 1
ATOM 3340 C CA . SER A 1 409 ? -6.582 40.386 -9.92 1 16.877 435 SER A CA 1
ATOM 3341 C C . SER A 1 409 ? -7.594 39.385 -10.462 1 17.899 435 SER A C 1
ATOM 3342 O O . SER A 1 409 ? -7.469 38.904 -11.593 1 17.387 435 SER A O 1
ATOM 3345 N N . LEU A 1 410 ? -8.632 39.119 -9.655 1 16.784 436 LEU A N 1
ATOM 3346 C CA . LEU A 1 410 ? -9.632 38.122 -10.039 1 16.154 436 LEU A CA 1
ATOM 3347 C C . LEU A 1 410 ? -10.384 38.579 -11.288 1 16.239 436 LEU A C 1
ATOM 3348 O O . LEU A 1 410 ? -10.839 39.738 -11.347 1 17.076 436 LEU A O 1
ATOM 3353 N N . GLN A 1 411 ? -10.606 37.627 -12.206 1 16.677 437 GLN A N 1
ATOM 3354 C CA . GLN A 1 411 ? -11.613 37.829 -13.241 1 15.405 437 GLN A CA 1
ATOM 3355 C C . GLN A 1 411 ? -12.577 36.64 -13.206 1 15.76 437 GLN A C 1
ATOM 3356 O O . GLN A 1 411 ? -12.265 35.628 -12.576 1 16.597 437 GLN A O 1
ATOM 3362 N N . MET A 1 412 ? -13.739 36.786 -13.894 1 15.321 438 MET A N 1
ATOM 3363 C CA . MET A 1 412 ? -14.771 35.767 -13.832 1 14.953 438 MET A CA 1
ATOM 3364 C C . MET A 1 412 ? -15.149 35.479 -15.284 1 16.24 438 MET A C 1
ATOM 3365 O O . MET A 1 412 ? -15.554 36.396 -16.029 1 18.802 438 MET A O 1
ATOM 3370 N N . LEU A 1 413 ? -15.007 34.216 -15.673 1 15.47 439 LEU A N 1
ATOM 3371 C CA . LEU A 1 413 ? -15.415 33.813 -17.013 1 15.473 439 LEU A CA 1
ATOM 3372 C C . LEU A 1 413 ? -16.74 33.046 -16.88 1 16.823 439 LEU A C 1
ATOM 3373 O O . LEU A 1 413 ? -16.816 32.072 -16.13 1 16.442 439 LEU A O 1
ATOM 3378 N N . VAL A 1 414 ? -17.778 33.464 -17.624 1 16.079 440 VAL A N 1
ATOM 3379 C CA . VAL A 1 414 ? -19.069 32.792 -17.589 1 15.849 440 VAL A CA 1
ATOM 3380 C C . VAL A 1 414 ? -19.256 32.057 -18.919 1 16.94 440 VAL A C 1
ATOM 3381 O O . VAL A 1 414 ? -19.153 32.681 -19.992 1 16.806 440 VAL A O 1
ATOM 3385 N N . TRP A 1 415 ? -19.524 30.747 -18.856 1 17.212 441 TRP A N 1
ATOM 3386 C CA . TRP A 1 415 ? -19.484 29.94 -20.084 1 17.931 441 TRP A CA 1
ATOM 3387 C C . TRP A 1 415 ? -20.491 28.796 -19.972 1 19.174 441 TRP A C 1
ATOM 3388 O O . TRP A 1 415 ? -20.77 28.285 -18.876 1 19.461 441 TRP A O 1
ATOM 3399 N N . GLU A 1 416 ? -20.897 28.301 -21.136 1 18.62 442 GLU A N 1
ATOM 3400 C CA . GLU A 1 416 ? -21.85 27.199 -21.259 1 20.177 442 GLU A CA 1
ATOM 3401 C C . GLU A 1 416 ? -21.037 25.949 -21.609 1 22.575 442 GLU A C 1
ATOM 3402 O O . GLU A 1 416 ? -21.125 24.987 -20.842 1 24.815 442 GLU A O 1
#